Protein AF-0000000070610793 (afdb_homodimer)

Foldseek 3Di:
DVPPVCPDPDDAEADEDELQQQEEEEEEADVLCLLVVLVLLVVQLVCVVVVHDHPFPDEAAAAAPEEQEDRQDDPPVPPVDDSLVVSVVSLVVCLVDAALRHEYEAAAFQPRDDPVRSVVVLLVSVCSCCPPRNHRYYHYHHDLVNLCVVVVDGNYFYKYFDWDDDPLDIHNPSYIGGGHDLDYCVLSVCVSVPPDPVVSVVVVVVVVVVQVVVVVNPPRPDPPPPPPPDDPPPDDDPPPNPNHYYYDHD/DVPPVCPDPDDDEAAEDDLQQQEEEEEEADVLCLLVVLVLVVVQLVCVVVVHDHLALDEDAAAAPEEQEDRQDDPPVPPVDDSLVVSVVSLVVCLVDAALRHEYEAAAFQPRDDPVRSVVVLLVSVCSCCPPRNHRYYHYHHDLVNLCVVVVDGNYFYKYFDWDDDPLDIHNPSYIGGGHDLDYCVLSVCVSVPPDPVVSVVVVVVVVVVQVVVVPNPPRPDPPPPPPPDDPDDDDPPPSNRHHRYHDHD

Solvent-accessible surface area (backbone atoms only — not comparable to full-atom values): 27515 Å² total; per-residue (Å²): 119,85,65,64,76,54,69,58,80,81,66,64,53,61,41,75,39,31,85,72,34,17,25,37,42,35,28,46,52,72,74,18,39,64,68,56,55,51,51,48,49,52,48,42,54,52,30,50,72,72,66,45,89,49,104,48,71,44,79,38,74,33,69,62,80,45,77,44,75,45,63,79,67,73,74,58,69,81,74,77,52,36,64,44,50,52,52,28,31,54,49,16,51,43,74,71,65,55,38,56,40,17,40,36,37,40,43,50,66,42,72,59,35,30,63,54,46,12,51,16,44,40,50,24,50,52,48,42,38,46,69,71,43,39,21,34,30,44,38,35,40,46,58,68,73,60,65,52,46,44,82,74,38,79,28,40,40,41,24,15,29,44,68,44,77,54,93,77,39,75,46,63,65,42,42,69,38,83,38,60,55,63,70,78,51,44,64,59,49,29,49,55,38,51,33,53,67,68,42,52,52,45,13,52,53,46,34,52,56,54,41,69,62,36,75,82,60,66,78,40,74,67,80,74,75,73,74,71,78,70,78,82,71,79,76,79,83,71,80,78,68,61,39,37,36,50,29,61,38,133,121,82,67,65,76,52,70,59,81,81,65,85,55,71,41,71,34,31,86,74,33,17,25,37,41,34,27,48,53,72,73,19,38,64,67,56,54,51,51,50,50,54,49,41,54,52,30,51,71,72,67,45,89,48,95,30,53,40,79,43,75,32,67,62,80,47,77,42,75,44,62,80,67,75,74,60,68,81,74,77,53,36,65,44,49,52,53,28,32,53,48,16,52,43,74,73,64,56,37,57,40,18,40,36,38,40,43,50,67,42,71,57,34,29,64,56,46,11,51,16,44,40,50,23,48,52,47,41,39,47,70,72,42,39,21,35,30,44,38,34,39,45,56,68,75,60,65,50,44,43,81,75,37,79,26,38,40,41,24,13,28,42,67,45,77,53,93,77,41,75,44,63,66,44,42,68,40,82,37,61,52,58,69,77,52,42,63,60,49,29,47,56,38,50,33,53,67,69,42,52,53,46,14,50,53,44,35,51,57,54,40,68,63,37,74,81,61,67,79,37,74,67,79,75,77,73,75,72,81,72,81,85,74,88,78,83,77,67,74,84,71,35,44,39,39,44,40,54,44,129

Sequence (500 aa):
MVEQVLNEPFIANPLNLSPQRRMLIITGPNMGGKSTYMRQTALIALLAWIGSYVPAQNVEIGPIDRIFTRVGAADDLASGRSTFMVEMTETANILHNATENSLVLMDEIGRGTSTYDGLSLAWACAENLANKIKALTLFATHYFELTQLPEKMEGVANVHLDALEHGDTIAFMHSVQDGAASKSYGLAVAALAGVPKEVIKRARQKLRELESISPNAAATQVDARKCRCLPLRKRHRPPLKRWRISIRTPMVEQVLNEPFIANPLNLSPQRRMLIITGPNMGGKSTYMRQTALIALLAWIGSYVPAQNVEIGPIDRIFTRVGAADDLASGRSTFMVEMTETANILHNATENSLVLMDEIGRGTSTYDGLSLAWACAENLANKIKALTLFATHYFELTQLPEKMEGVANVHLDALEHGDTIAFMHSVQDGAASKSYGLAVAALAGVPKEVIKRARQKLRELESISPNAAATQVDARKCRCLPLRKRHRPPLKRWRISIRTP

pLDDT: mean 75.61, std 24.11, range [22.5, 98.44]

Nearest PDB structures (foldseek):
  7ou0-assembly1_A  TM=8.964E-01  e=1.416E-33  Escherichia coli K-12
  3zlj-assembly1_B  TM=9.605E-01  e=4.040E-32  Escherichia coli K-12
  7ou0-assembly1_B  TM=8.961E-01  e=1.695E-32  Escherichia coli K-12
  7ai7-assembly1_B  TM=8.986E-01  e=3.354E-32  Escherichia coli K-12
  7ai7-assembly1_A  TM=8.876E-01  e=1.235E-31  Escherichia coli K-12

Structure (mmCIF, N/CA/C/O backbone):
data_AF-0000000070610793-model_v1
#
loop_
_entity.id
_entity.type
_entity.pdbx_description
1 polymer 'DNA mismatch repair protein MutS'
#
loop_
_atom_site.group_PDB
_atom_site.id
_atom_site.type_symbol
_atom_site.label_atom_id
_atom_site.label_alt_id
_atom_site.label_comp_id
_atom_site.label_asym_id
_atom_site.label_entity_id
_atom_site.label_seq_id
_atom_site.pdbx_PDB_ins_code
_atom_site.Cartn_x
_atom_site.Cartn_y
_atom_site.Cartn_z
_atom_site.occupancy
_atom_site.B_iso_or_equiv
_atom_site.auth_seq_id
_atom_site.auth_comp_id
_atom_site.auth_asym_id
_atom_site.auth_atom_id
_atom_site.pdbx_PDB_model_num
ATOM 1 N N . MET A 1 1 ? 16.312 -1.712 -29 1 23 1 MET A N 1
ATOM 2 C CA . MET A 1 1 ? 16.328 -0.621 -28.031 1 23 1 MET A CA 1
ATOM 3 C C . MET A 1 1 ? 15.914 -1.112 -26.656 1 23 1 MET A C 1
ATOM 5 O O . MET A 1 1 ? 16.281 -0.512 -25.641 1 23 1 MET A O 1
ATOM 9 N N . VAL A 1 2 ? 14.945 -2.145 -26.547 1 28 2 VAL A N 1
ATOM 10 C CA . VAL A 1 2 ? 14.508 -2.857 -25.359 1 28 2 VAL A CA 1
ATOM 11 C C . VAL A 1 2 ? 15.703 -3.574 -24.719 1 28 2 VAL A C 1
ATOM 13 O O . VAL A 1 2 ? 15.734 -3.768 -23.5 1 28 2 VAL A O 1
ATOM 16 N N . GLU A 1 3 ? 16.625 -3.9 -25.531 1 32.09 3 GLU A N 1
ATOM 17 C CA . GLU A 1 3 ? 17.797 -4.699 -25.188 1 32.09 3 GLU A CA 1
ATOM 18 C C . GLU A 1 3 ? 18.766 -3.904 -24.312 1 32.09 3 GLU A C 1
ATOM 20 O O . GLU A 1 3 ? 19.516 -4.484 -23.531 1 32.09 3 GLU A O 1
ATOM 25 N N . GLN A 1 4 ? 18.906 -2.654 -24.625 1 33.69 4 GLN A N 1
ATOM 26 C CA . GLN A 1 4 ? 20.047 -1.894 -24.109 1 33.69 4 GLN A CA 1
ATOM 27 C C . GLN A 1 4 ? 19.891 -1.629 -22.625 1 33.69 4 GLN A C 1
ATOM 29 O O . GLN A 1 4 ? 20.859 -1.273 -21.938 1 33.69 4 GLN A O 1
ATOM 34 N N . VAL A 1 5 ? 18.703 -1.302 -22.234 1 36.16 5 VAL A N 1
ATOM 35 C CA . VAL A 1 5 ? 18.594 -0.807 -20.859 1 36.16 5 VAL A CA 1
ATOM 36 C C . VAL A 1 5 ? 18.984 -1.913 -19.891 1 36.16 5 VAL A C 1
ATOM 38 O O . VAL A 1 5 ? 19.156 -1.658 -18.688 1 36.16 5 VAL A O 1
ATOM 41 N N . LEU A 1 6 ? 18.656 -3.111 -20.234 1 37.91 6 LEU A N 1
ATOM 42 C CA . LEU A 1 6 ? 18.906 -4.152 -19.234 1 37.91 6 LEU A CA 1
ATOM 43 C C . LEU A 1 6 ? 20.391 -4.52 -19.203 1 37.91 6 LEU A C 1
ATOM 45 O O . LEU A 1 6 ? 20.812 -5.484 -19.844 1 37.91 6 LEU A O 1
ATOM 49 N N . ASN A 1 7 ? 21.141 -3.715 -19.281 1 39.09 7 ASN A N 1
ATOM 50 C CA . ASN A 1 7 ? 22.516 -4.176 -19.109 1 39.09 7 ASN A CA 1
ATOM 51 C C . ASN A 1 7 ? 22.656 -5.035 -17.859 1 39.09 7 ASN A C 1
ATOM 53 O O . ASN A 1 7 ? 23.781 -5.293 -17.406 1 39.09 7 ASN A O 1
ATOM 57 N N . GLU A 1 8 ? 21.734 -5.059 -17.016 1 45.19 8 GLU A N 1
ATOM 58 C CA . GLU A 1 8 ? 21.953 -5.922 -15.867 1 45.19 8 GLU A CA 1
ATOM 59 C C . GLU A 1 8 ? 21.766 -7.391 -16.234 1 45.19 8 GLU A C 1
ATOM 61 O O . GLU A 1 8 ? 20.984 -7.719 -17.125 1 45.19 8 GLU A O 1
ATOM 66 N N . PRO A 1 9 ? 22.875 -8.219 -15.922 1 44.69 9 PRO A N 1
ATOM 67 C CA . PRO A 1 9 ? 22.797 -9.648 -16.203 1 44.69 9 PRO A CA 1
ATOM 68 C C . PRO A 1 9 ? 21.422 -10.242 -15.914 1 44.69 9 PRO A C 1
ATOM 70 O O . PRO A 1 9 ? 20.75 -9.812 -14.969 1 44.69 9 PRO A O 1
ATOM 73 N N . PHE A 1 10 ? 20.812 -10.633 -16.938 1 52.12 10 PHE A N 1
ATOM 74 C CA . PHE A 1 10 ? 19.578 -11.391 -16.797 1 52.12 10 PHE A CA 1
ATOM 75 C C . PHE A 1 10 ? 19.75 -12.523 -15.789 1 52.12 10 PHE A C 1
ATOM 77 O O . PHE A 1 10 ? 20.672 -13.328 -15.906 1 52.12 10 PHE A O 1
ATOM 84 N N . ILE A 1 11 ? 19.328 -12.375 -14.578 1 58.53 11 ILE A N 1
ATOM 85 C CA . ILE A 1 11 ? 19.344 -13.469 -13.609 1 58.53 11 ILE A CA 1
ATOM 86 C C . ILE A 1 11 ? 18.203 -14.438 -13.914 1 58.53 11 ILE A C 1
ATOM 88 O O . ILE A 1 11 ? 17.031 -14.031 -13.953 1 58.53 11 ILE A O 1
ATOM 92 N N . ALA A 1 12 ? 18.562 -15.609 -14.344 1 66.06 12 ALA A N 1
ATOM 93 C CA . ALA A 1 12 ? 17.609 -16.672 -14.633 1 66.06 12 ALA A CA 1
ATOM 94 C C . ALA A 1 12 ? 17 -17.234 -13.352 1 66.06 12 ALA A C 1
ATOM 96 O O . ALA A 1 12 ? 17.734 -17.703 -12.477 1 66.06 12 ALA A O 1
ATOM 97 N N . ASN A 1 13 ? 15.789 -17.031 -13.086 1 76.62 13 ASN A N 1
ATOM 98 C CA . ASN A 1 13 ? 15.094 -17.609 -11.938 1 76.62 13 ASN A CA 1
ATOM 99 C C . ASN A 1 13 ? 14.211 -18.797 -12.352 1 76.62 13 ASN A C 1
ATOM 101 O O . ASN A 1 13 ? 13.414 -18.672 -13.281 1 76.62 13 ASN A O 1
ATOM 105 N N . PRO A 1 14 ? 14.523 -19.969 -11.719 1 76 14 PRO A N 1
ATOM 106 C CA . PRO A 1 14 ? 13.656 -21.109 -12.039 1 76 14 PRO A CA 1
ATOM 107 C C . PRO A 1 14 ? 12.227 -20.922 -11.539 1 76 14 PRO A C 1
ATOM 109 O O . PRO A 1 14 ? 11.992 -20.156 -10.594 1 76 14 PRO A O 1
ATOM 112 N N . LEU A 1 15 ? 11.305 -21.438 -12.344 1 83.62 15 LEU A N 1
ATOM 113 C CA . LEU A 1 15 ? 9.898 -21.469 -11.945 1 83.62 15 LEU A CA 1
ATOM 114 C C . LEU A 1 15 ? 9.344 -22.891 -12.023 1 83.62 15 LEU A C 1
ATOM 116 O O . LEU A 1 15 ? 9.508 -23.562 -13.039 1 83.62 15 LEU A O 1
ATOM 120 N N . ASN A 1 16 ? 8.789 -23.359 -10.898 1 83.88 16 ASN A N 1
ATOM 121 C CA . ASN A 1 16 ? 8.133 -24.672 -10.859 1 83.88 16 ASN A CA 1
ATOM 122 C C . ASN A 1 16 ? 6.703 -24.547 -10.328 1 83.88 16 ASN A C 1
ATOM 124 O O . ASN A 1 16 ? 6.496 -24.266 -9.148 1 83.88 16 ASN A O 1
ATOM 128 N N . LEU A 1 17 ? 5.82 -24.703 -11.234 1 88.94 17 LEU A N 1
ATOM 129 C CA . LEU A 1 17 ? 4.402 -24.781 -10.891 1 88.94 17 LEU A CA 1
ATOM 130 C C . LEU A 1 17 ? 3.82 -26.125 -11.289 1 88.94 17 LEU A C 1
ATOM 132 O O . LEU A 1 17 ? 4.121 -26.641 -12.367 1 88.94 17 LEU A O 1
ATOM 136 N N . SER A 1 18 ? 3.131 -26.734 -10.367 1 86.56 18 SER A N 1
ATOM 137 C CA . SER A 1 18 ? 2.443 -28 -10.562 1 86.56 18 SER A CA 1
ATOM 138 C C . SER A 1 18 ? 1.136 -28.047 -9.781 1 86.56 18 SER A C 1
ATOM 140 O O . SER A 1 18 ? 0.858 -27.156 -8.977 1 86.56 18 SER A O 1
ATOM 142 N N . PRO A 1 19 ? 0.324 -29.031 -10.07 1 86.44 19 PRO A N 1
ATOM 143 C CA . PRO A 1 19 ? -0.911 -29.156 -9.289 1 86.44 19 PRO A CA 1
ATOM 144 C C . PRO A 1 19 ? -0.654 -29.25 -7.785 1 86.44 19 PRO A C 1
ATOM 146 O O . PRO A 1 19 ? -1.507 -28.859 -6.988 1 86.44 19 PRO A O 1
ATOM 149 N N . GLN A 1 20 ? 0.493 -29.719 -7.355 1 90 20 GLN A N 1
ATOM 150 C CA . GLN A 1 20 ? 0.839 -29.844 -5.945 1 90 20 GLN A CA 1
ATOM 151 C C . GLN A 1 20 ? 1.495 -28.578 -5.422 1 90 20 GLN A C 1
ATOM 153 O O . GLN A 1 20 ? 1.667 -28.406 -4.211 1 90 20 GLN A O 1
ATOM 158 N N . ARG A 1 21 ? 1.878 -27.734 -6.363 1 94.06 21 ARG A N 1
ATOM 159 C CA . ARG A 1 21 ? 2.492 -26.438 -6.094 1 94.06 21 ARG A CA 1
ATOM 160 C C . ARG A 1 21 ? 1.909 -25.359 -7 1 94.06 21 ARG A C 1
ATOM 162 O O . ARG A 1 21 ? 2.629 -24.75 -7.797 1 94.06 21 ARG A O 1
ATOM 169 N N . ARG A 1 22 ? 0.652 -25.203 -6.793 1 94.56 22 ARG A N 1
ATOM 170 C CA . ARG A 1 22 ? -0.095 -24.453 -7.793 1 94.56 22 ARG A CA 1
ATOM 171 C C . ARG A 1 22 ? 0.024 -22.953 -7.551 1 94.56 22 ARG A C 1
ATOM 173 O O . ARG A 1 22 ? -0.21 -22.141 -8.453 1 94.56 22 ARG A O 1
ATOM 180 N N . MET A 1 23 ? 0.367 -22.562 -6.297 1 97.38 23 MET A N 1
ATOM 181 C CA . MET A 1 23 ? 0.5 -21.141 -6.023 1 97.38 23 MET A CA 1
ATOM 182 C C . MET A 1 23 ? 1.818 -20.844 -5.316 1 97.38 23 MET A C 1
ATOM 184 O O . MET A 1 23 ? 2.168 -21.5 -4.34 1 97.38 23 MET A O 1
ATOM 188 N N . LEU A 1 24 ? 2.51 -19.891 -5.84 1 97.5 24 LEU A N 1
ATOM 189 C CA . LEU A 1 24 ? 3.705 -19.359 -5.191 1 97.5 24 LEU A CA 1
ATOM 190 C C . LEU A 1 24 ? 3.439 -17.984 -4.594 1 97.5 24 LEU A C 1
ATOM 192 O O . LEU A 1 24 ? 3.074 -17.047 -5.312 1 97.5 24 LEU A O 1
ATOM 196 N N . ILE A 1 25 ? 3.535 -17.891 -3.295 1 97.44 25 ILE A N 1
ATOM 197 C CA . ILE A 1 25 ? 3.531 -16.594 -2.631 1 97.44 25 ILE A CA 1
ATOM 198 C C . ILE A 1 25 ? 4.926 -15.969 -2.705 1 97.44 25 ILE A C 1
ATOM 200 O O . ILE A 1 25 ? 5.867 -16.469 -2.086 1 97.44 25 ILE A O 1
ATOM 204 N N . ILE A 1 26 ? 5 -14.891 -3.41 1 95.31 26 ILE A N 1
ATOM 205 C CA . ILE A 1 26 ? 6.293 -14.266 -3.67 1 95.31 26 ILE A CA 1
ATOM 206 C C . ILE A 1 26 ? 6.457 -13.031 -2.789 1 95.31 26 ILE A C 1
ATOM 208 O O . ILE A 1 26 ? 5.672 -12.086 -2.889 1 95.31 26 ILE A O 1
ATOM 212 N N . THR A 1 27 ? 7.438 -13.062 -1.917 1 92.81 27 THR A N 1
ATOM 213 C CA . THR A 1 27 ? 7.738 -11.922 -1.064 1 92.81 27 THR A CA 1
ATOM 214 C C . THR A 1 27 ? 9.141 -11.383 -1.352 1 92.81 27 THR A C 1
ATOM 216 O O . THR A 1 27 ? 9.914 -12.023 -2.062 1 92.81 27 THR A O 1
ATOM 219 N N . GLY A 1 28 ? 9.383 -10.234 -0.808 1 86 28 GLY A N 1
ATOM 220 C CA . GLY A 1 28 ? 10.664 -9.578 -1.029 1 86 28 GLY A CA 1
ATOM 221 C C . GLY A 1 28 ? 10.539 -8.078 -1.218 1 86 28 GLY A C 1
ATOM 222 O O . GLY A 1 28 ? 9.43 -7.547 -1.289 1 86 28 GLY A O 1
ATOM 223 N N . PRO A 1 29 ? 11.695 -7.406 -1.228 1 78.44 29 PRO A N 1
ATOM 224 C CA . PRO A 1 29 ? 11.672 -5.945 -1.335 1 78.44 29 PRO A CA 1
ATOM 225 C C . PRO A 1 29 ? 11.125 -5.461 -2.676 1 78.44 29 PRO A C 1
ATOM 227 O O . PRO A 1 29 ? 11.117 -6.215 -3.652 1 78.44 29 PRO A O 1
ATOM 230 N N . ASN A 1 30 ? 10.711 -4.105 -2.551 1 69.56 30 ASN A N 1
ATOM 231 C CA . ASN A 1 30 ? 10.328 -3.467 -3.807 1 69.56 30 ASN A CA 1
ATOM 232 C C . ASN A 1 30 ? 11.539 -3.244 -4.707 1 69.56 30 ASN A C 1
ATOM 234 O O . ASN A 1 30 ? 12.641 -2.957 -4.223 1 69.56 30 ASN A O 1
ATOM 238 N N . MET A 1 31 ? 11.602 -3.797 -5.863 1 66.06 31 MET A N 1
ATOM 239 C CA . MET A 1 31 ? 12.656 -3.713 -6.867 1 66.06 31 MET A CA 1
ATOM 240 C C . MET A 1 31 ? 13.492 -4.988 -6.887 1 66.06 31 MET A C 1
ATOM 242 O O . MET A 1 31 ? 14.508 -5.059 -7.582 1 66.06 31 MET A O 1
ATOM 246 N N . GLY A 1 32 ? 13.07 -5.832 -5.992 1 72.62 32 GLY A N 1
ATOM 247 C CA . GLY A 1 32 ? 13.781 -7.094 -5.949 1 72.62 32 GLY A CA 1
ATOM 248 C C . GLY A 1 32 ? 13.594 -7.93 -7.203 1 72.62 32 GLY A C 1
ATOM 249 O O . GLY A 1 32 ? 14.266 -8.945 -7.391 1 72.62 32 GLY A O 1
ATOM 250 N N . GLY A 1 33 ? 12.617 -7.477 -7.977 1 77 33 GLY A N 1
ATOM 251 C CA . GLY A 1 33 ? 12.453 -8.195 -9.227 1 77 33 GLY A CA 1
ATOM 252 C C . GLY A 1 33 ? 11.18 -9.023 -9.273 1 77 33 GLY A C 1
ATOM 253 O O . GLY A 1 33 ? 11.008 -9.859 -10.164 1 77 33 GLY A O 1
ATOM 254 N N . LYS A 1 34 ? 10.305 -8.805 -8.328 1 82.56 34 LYS A N 1
ATOM 255 C CA . LYS A 1 34 ? 9.078 -9.594 -8.297 1 82.56 34 LYS A CA 1
ATOM 256 C C . LYS A 1 34 ? 8.281 -9.43 -9.594 1 82.56 34 LYS A C 1
ATOM 258 O O . LYS A 1 34 ? 7.922 -10.414 -10.234 1 82.56 34 LYS A O 1
ATOM 263 N N . SER A 1 35 ? 8.078 -8.156 -9.984 1 82.12 35 SER A N 1
ATOM 264 C CA . SER A 1 35 ? 7.293 -7.891 -11.188 1 82.12 35 SER A CA 1
ATOM 265 C C . SER A 1 35 ? 8 -8.406 -12.438 1 82.12 35 SER A C 1
ATOM 267 O O . SER A 1 35 ? 7.355 -8.93 -13.344 1 82.12 35 SER A O 1
ATOM 269 N N . THR A 1 36 ? 9.258 -8.312 -12.453 1 79.81 36 THR A N 1
ATOM 270 C CA . THR A 1 36 ? 10.031 -8.82 -13.586 1 79.81 36 THR A CA 1
ATOM 271 C C . THR A 1 36 ? 9.93 -10.336 -13.68 1 79.81 36 THR A C 1
ATOM 273 O O . THR A 1 36 ? 9.734 -10.891 -14.766 1 79.81 36 THR A O 1
ATOM 276 N N . TYR A 1 37 ? 10.094 -10.945 -12.57 1 85 37 TYR A N 1
ATOM 277 C CA . TYR A 1 37 ? 9.977 -12.398 -12.492 1 85 37 TYR A CA 1
ATOM 278 C C . TYR A 1 37 ? 8.617 -12.859 -13.008 1 85 37 TYR A C 1
ATOM 280 O O . TYR A 1 37 ? 8.539 -13.805 -13.797 1 85 37 TYR A O 1
ATOM 288 N N . MET A 1 38 ? 7.586 -12.156 -12.641 1 88.62 38 MET A N 1
ATOM 289 C CA . MET A 1 38 ? 6.227 -12.508 -13.039 1 88.62 38 MET A CA 1
ATOM 290 C C . MET A 1 38 ? 6.012 -12.25 -14.523 1 88.62 38 MET A C 1
ATOM 292 O O . MET A 1 38 ? 5.477 -13.102 -15.234 1 88.62 38 MET A O 1
ATOM 296 N N . ARG A 1 39 ? 6.438 -11.156 -14.961 1 83.31 39 ARG A N 1
ATOM 297 C CA . ARG A 1 39 ? 6.285 -10.812 -16.375 1 83.31 39 ARG A CA 1
ATOM 298 C C . ARG A 1 39 ? 7.055 -11.789 -17.266 1 83.31 39 ARG A C 1
ATOM 300 O O . ARG A 1 39 ? 6.559 -12.203 -18.312 1 83.31 39 ARG A O 1
ATOM 307 N N . GLN A 1 40 ? 8.211 -12.078 -16.812 1 82.94 40 GLN A N 1
ATOM 308 C CA . GLN A 1 40 ? 9.023 -13.031 -17.562 1 82.94 40 GLN A CA 1
ATOM 309 C C . GLN A 1 40 ? 8.32 -14.383 -17.656 1 82.94 40 GLN A C 1
ATOM 311 O O . GLN A 1 40 ? 8.344 -15.023 -18.719 1 82.94 40 GLN A O 1
ATOM 316 N N . THR A 1 41 ? 7.793 -14.75 -16.594 1 85.81 41 THR A N 1
ATOM 317 C CA . THR A 1 41 ? 7.078 -16.016 -16.562 1 85.81 41 THR A CA 1
ATOM 318 C C . THR A 1 41 ? 5.93 -16.016 -17.578 1 85.81 41 THR A C 1
ATOM 320 O O . THR A 1 41 ? 5.754 -16.969 -18.328 1 85.81 41 THR A O 1
ATOM 323 N N . ALA A 1 42 ? 5.176 -14.961 -17.562 1 86.5 42 ALA A N 1
ATOM 324 C CA . ALA A 1 42 ? 4.059 -14.844 -18.5 1 86.5 42 ALA A CA 1
ATOM 325 C C . ALA A 1 42 ? 4.551 -14.883 -19.938 1 86.5 42 ALA A C 1
ATOM 327 O O . ALA A 1 42 ? 3.949 -15.555 -20.781 1 86.5 42 ALA A O 1
ATOM 328 N N . LEU A 1 43 ? 5.613 -14.211 -20.172 1 83 43 LEU A N 1
ATOM 329 C CA . LEU A 1 43 ? 6.156 -14.141 -21.531 1 83 43 LEU A CA 1
ATOM 330 C C . LEU A 1 43 ? 6.668 -15.508 -21.984 1 83 43 LEU A C 1
ATOM 332 O O . LEU A 1 43 ? 6.445 -15.914 -23.125 1 83 43 LEU A O 1
ATOM 336 N N . ILE A 1 44 ? 7.336 -16.141 -21.172 1 82 44 ILE A N 1
ATOM 337 C CA . ILE A 1 44 ? 7.863 -17.469 -21.484 1 82 44 ILE A CA 1
ATOM 338 C C . ILE A 1 44 ? 6.711 -18.422 -21.766 1 82 44 ILE A C 1
ATOM 340 O O . ILE A 1 44 ? 6.77 -19.203 -22.719 1 82 44 ILE A O 1
ATOM 344 N N . ALA A 1 45 ? 5.73 -18.375 -20.906 1 83.44 45 ALA A N 1
ATOM 345 C CA . ALA A 1 45 ? 4.562 -19.234 -21.125 1 83.44 45 ALA A CA 1
ATOM 346 C C . ALA A 1 45 ? 3.914 -18.953 -22.469 1 83.44 45 ALA A C 1
ATOM 348 O O . ALA A 1 45 ? 3.543 -19.875 -23.203 1 83.44 45 ALA A O 1
ATOM 349 N N . LEU A 1 46 ? 3.82 -17.672 -22.781 1 83.94 46 LEU A N 1
ATOM 350 C CA . LEU A 1 46 ? 3.221 -17.266 -24.047 1 83.94 46 LEU A CA 1
ATOM 351 C C . LEU A 1 46 ? 4.062 -17.75 -25.234 1 83.94 46 LEU A C 1
ATOM 353 O O . LEU A 1 46 ? 3.529 -18.281 -26.203 1 83.94 46 LEU A O 1
ATOM 357 N N . LEU A 1 47 ? 5.316 -17.531 -25.141 1 81.69 47 LEU A N 1
ATOM 358 C CA . LEU A 1 47 ? 6.215 -17.922 -26.219 1 81.69 47 LEU A CA 1
ATOM 359 C C . LEU A 1 47 ? 6.23 -19.438 -26.391 1 81.69 47 LEU A C 1
ATOM 361 O O . LEU A 1 47 ? 6.273 -19.938 -27.516 1 81.69 47 LEU A O 1
ATOM 365 N N . ALA A 1 48 ? 6.215 -20.125 -25.312 1 77.31 48 ALA A N 1
ATOM 366 C CA . ALA A 1 48 ? 6.191 -21.594 -25.359 1 77.31 48 ALA A CA 1
ATOM 367 C C . ALA A 1 48 ? 4.93 -22.094 -26.047 1 77.31 48 ALA A C 1
ATOM 369 O O . ALA A 1 48 ? 4.98 -23.047 -26.828 1 77.31 48 ALA A O 1
ATOM 370 N N . TRP A 1 49 ? 3.951 -21.422 -25.812 1 78 49 TRP A N 1
ATOM 371 C CA . TRP A 1 49 ? 2.684 -21.844 -26.391 1 78 49 TRP A CA 1
ATOM 372 C C . TRP A 1 49 ? 2.652 -21.562 -27.891 1 78 49 TRP A C 1
ATOM 374 O O . TRP A 1 49 ? 2.039 -22.312 -28.656 1 78 49 TRP A O 1
ATOM 384 N N . ILE A 1 50 ? 3.334 -20.469 -28.25 1 77.69 50 ILE A N 1
ATOM 385 C CA . ILE A 1 50 ? 3.344 -20.125 -29.672 1 77.69 50 ILE A CA 1
ATOM 386 C C . ILE A 1 50 ? 4.426 -20.922 -30.391 1 77.69 50 ILE A C 1
ATOM 388 O O . ILE A 1 50 ? 4.449 -20.984 -31.625 1 77.69 50 ILE A O 1
ATOM 392 N N . GLY A 1 51 ? 5.164 -21.688 -29.719 1 70 51 GLY A N 1
ATOM 393 C CA . GLY A 1 51 ? 6.191 -22.516 -30.312 1 70 51 GLY A CA 1
ATOM 394 C C . GLY A 1 51 ? 7.477 -21.766 -30.609 1 70 51 GLY A C 1
ATOM 395 O O . GLY A 1 51 ? 8.289 -22.203 -31.422 1 70 51 GLY A O 1
ATOM 396 N N . SER A 1 52 ? 7.57 -20.656 -30.047 1 71.06 52 SER A N 1
ATOM 397 C CA . SER A 1 52 ? 8.766 -19.844 -30.266 1 71.06 52 SER A CA 1
ATOM 398 C C . SER A 1 52 ? 9.883 -20.234 -29.297 1 71.06 52 SER A C 1
ATOM 400 O O . SER A 1 52 ? 9.656 -21 -28.359 1 71.06 52 SER A O 1
ATOM 402 N N . TYR A 1 53 ? 11.117 -19.797 -29.641 1 64.94 53 TYR A N 1
ATOM 403 C CA . TYR A 1 53 ? 12.266 -20.016 -28.766 1 64.94 53 TYR A CA 1
ATOM 404 C C . TYR A 1 53 ? 12.078 -19.312 -27.438 1 64.94 53 TYR A C 1
ATOM 406 O O . TYR A 1 53 ? 11.586 -18.188 -27.375 1 64.94 53 TYR A O 1
ATOM 414 N N . VAL A 1 54 ? 12.148 -20.188 -26.406 1 63.91 54 VAL A N 1
ATOM 415 C CA . VAL A 1 54 ? 12.031 -19.625 -25.062 1 63.91 54 VAL A CA 1
ATOM 416 C C . VAL A 1 54 ? 13.406 -19.562 -24.406 1 63.91 54 VAL A C 1
ATOM 418 O O . VAL A 1 54 ? 14.188 -20.516 -24.484 1 63.91 54 VAL A O 1
ATOM 421 N N . PRO A 1 55 ? 13.805 -18.344 -23.953 1 60.44 55 PRO A N 1
ATOM 422 C CA . PRO A 1 55 ? 15.078 -18.219 -23.234 1 60.44 55 PRO A CA 1
ATOM 423 C C . PRO A 1 55 ? 15.094 -19 -21.922 1 60.44 55 PRO A C 1
ATOM 425 O O . PRO A 1 55 ? 15 -18.391 -20.844 1 60.44 55 PRO A O 1
ATOM 428 N N . ALA A 1 56 ? 14.977 -20.312 -22.047 1 60.59 56 ALA A N 1
ATOM 429 C CA . ALA A 1 56 ? 15 -21.203 -20.891 1 60.59 56 ALA A CA 1
ATOM 430 C C . ALA A 1 56 ? 15.719 -22.516 -21.203 1 60.59 56 ALA A C 1
ATOM 432 O O . ALA A 1 56 ? 15.812 -22.906 -22.375 1 60.59 56 ALA A O 1
ATOM 433 N N . GLN A 1 57 ? 16.391 -23.078 -20.234 1 57.75 57 GLN A N 1
ATOM 434 C CA . GLN A 1 57 ? 17.062 -24.359 -20.422 1 57.75 57 GLN A CA 1
ATOM 435 C C . GLN A 1 57 ? 16.062 -25.484 -20.688 1 57.75 57 GLN A C 1
ATOM 437 O O . GLN A 1 57 ? 16.281 -26.328 -21.562 1 57.75 57 GLN A O 1
ATOM 442 N N . ASN A 1 58 ? 15.086 -25.531 -19.891 1 63.72 58 ASN A N 1
ATOM 443 C CA . ASN A 1 58 ? 14.016 -26.5 -20.047 1 63.72 58 ASN A CA 1
ATOM 444 C C . ASN A 1 58 ? 12.648 -25.891 -19.75 1 63.72 58 ASN A C 1
ATOM 446 O O . ASN A 1 58 ? 12.516 -25.078 -18.828 1 63.72 58 ASN A O 1
ATOM 450 N N . VAL A 1 59 ? 11.812 -26.047 -20.75 1 66.69 59 VAL A N 1
ATOM 451 C CA . VAL A 1 59 ? 10.461 -25.547 -20.547 1 66.69 59 VAL A CA 1
ATOM 452 C C . VAL A 1 59 ? 9.453 -26.688 -20.75 1 66.69 59 VAL A C 1
ATOM 454 O O . VAL A 1 59 ? 9.523 -27.406 -21.75 1 66.69 59 VAL A O 1
AT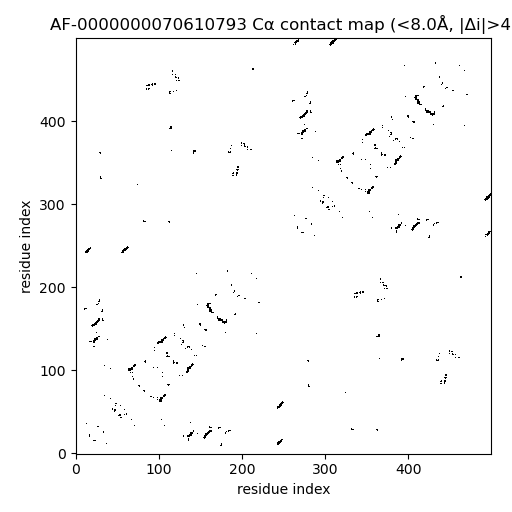OM 457 N N . GLU A 1 60 ? 8.906 -27.047 -19.656 1 68.88 60 GLU A N 1
ATOM 458 C CA . GLU A 1 60 ? 7.73 -27.906 -19.75 1 68.88 60 GLU A CA 1
ATOM 459 C C . GLU A 1 60 ? 6.457 -27.156 -19.359 1 68.88 60 GLU A C 1
ATOM 461 O O . GLU A 1 60 ? 6.316 -26.703 -18.219 1 68.88 60 GLU A O 1
ATOM 466 N N . ILE A 1 61 ? 5.656 -26.953 -20.375 1 69.06 61 ILE A N 1
ATOM 467 C CA . ILE A 1 61 ? 4.449 -26.172 -20.094 1 69.06 61 ILE A CA 1
ATOM 468 C C . ILE A 1 61 ? 3.215 -27.047 -20.344 1 69.06 61 ILE A C 1
ATOM 470 O O . ILE A 1 61 ? 3.09 -27.672 -21.391 1 69.06 61 ILE A O 1
ATOM 474 N N . GLY A 1 62 ? 2.494 -27.266 -19.312 1 71 62 GLY A N 1
ATOM 475 C CA . GLY A 1 62 ? 1.221 -27.953 -19.469 1 71 62 GLY A CA 1
ATOM 476 C C . GLY A 1 62 ? 0.175 -27.109 -20.188 1 71 62 GLY A C 1
ATOM 477 O O . GLY A 1 62 ? 0.492 -26.062 -20.75 1 71 62 GLY A O 1
ATOM 478 N N . PRO A 1 63 ? -1.013 -27.656 -20.219 1 77.81 63 PRO A N 1
ATOM 479 C CA . PRO A 1 63 ? -2.105 -26.922 -20.859 1 77.81 63 PRO A CA 1
ATOM 480 C C . PRO A 1 63 ? -2.457 -25.641 -20.109 1 77.81 63 PRO A C 1
ATOM 482 O O . PRO A 1 63 ? -2.668 -25.656 -18.891 1 77.81 63 PRO A O 1
ATOM 485 N N . ILE A 1 64 ? -2.242 -24.594 -20.812 1 85.38 64 ILE A N 1
ATOM 486 C CA . ILE A 1 64 ? -2.67 -23.297 -20.297 1 85.38 64 ILE A CA 1
ATOM 487 C C . ILE A 1 64 ? -3.754 -22.719 -21.203 1 85.38 64 ILE A C 1
ATOM 489 O O . ILE A 1 64 ? -3.535 -22.531 -22.406 1 85.38 64 ILE A O 1
ATOM 493 N N . ASP A 1 65 ? -4.879 -22.547 -20.609 1 88.88 65 ASP A N 1
ATOM 494 C CA . ASP A 1 65 ? -5.984 -22.062 -21.422 1 88.88 65 ASP A CA 1
ATOM 495 C C . ASP A 1 65 ? -5.922 -20.547 -21.562 1 88.88 65 ASP A C 1
ATOM 497 O O . ASP A 1 65 ? -6.223 -20 -22.625 1 88.88 65 ASP A O 1
ATOM 501 N N . ARG A 1 66 ? -5.582 -19.891 -20.438 1 92.5 66 ARG A N 1
ATOM 502 C CA . ARG A 1 66 ? -5.508 -18.422 -20.422 1 92.5 66 ARG A CA 1
ATOM 503 C C . ARG A 1 66 ? -4.469 -17.938 -19.422 1 92.5 66 ARG A C 1
ATOM 505 O O . ARG A 1 66 ? -4.184 -18.625 -18.438 1 92.5 66 ARG A O 1
ATOM 512 N N . ILE A 1 67 ? -3.941 -16.797 -19.781 1 92.5 67 ILE A N 1
ATOM 513 C CA . ILE A 1 67 ? -3.061 -16.094 -18.859 1 92.5 67 ILE A CA 1
ATOM 514 C C . ILE A 1 67 ? -3.732 -14.812 -18.375 1 92.5 67 ILE A C 1
ATOM 516 O O . ILE A 1 67 ? -4.086 -13.953 -19.188 1 92.5 67 ILE A O 1
ATOM 520 N N . PHE A 1 68 ? -3.959 -14.789 -17.047 1 94.94 68 PHE A N 1
ATOM 521 C CA . PHE A 1 68 ? -4.52 -13.594 -16.422 1 94.94 68 PHE A CA 1
ATOM 522 C C . PHE A 1 68 ? -3.447 -12.812 -15.68 1 94.94 68 PHE A C 1
ATOM 524 O O . PHE A 1 68 ? -2.625 -13.398 -14.977 1 94.94 68 PHE A O 1
ATOM 531 N N . THR A 1 69 ? -3.477 -11.5 -15.891 1 92.12 69 THR A N 1
ATOM 532 C CA . THR A 1 69 ? -2.459 -10.695 -15.219 1 92.12 69 THR A CA 1
ATOM 533 C C . THR A 1 69 ? -3.084 -9.477 -14.555 1 92.12 69 THR A C 1
ATOM 535 O O . THR A 1 69 ? -3.977 -8.836 -15.117 1 92.12 69 THR A O 1
ATOM 538 N N . ARG A 1 70 ? -2.799 -9.344 -13.344 1 88.75 70 ARG A N 1
ATOM 539 C CA . ARG A 1 70 ? -2.918 -8.07 -12.648 1 88.75 70 ARG A CA 1
ATOM 540 C C . ARG A 1 70 ? -1.55 -7.547 -12.227 1 88.75 70 ARG A C 1
ATOM 542 O O . ARG A 1 70 ? -1.035 -7.914 -11.172 1 88.75 70 ARG A O 1
ATOM 549 N N . VAL A 1 71 ? -0.862 -6.918 -13.07 1 71.75 71 VAL A N 1
ATOM 550 C CA . VAL A 1 71 ? 0.455 -6.348 -12.812 1 71.75 71 VAL A CA 1
ATOM 551 C C . VAL A 1 71 ? 0.399 -4.828 -12.953 1 71.75 71 VAL A C 1
ATOM 553 O O . VAL A 1 71 ? -0.203 -4.309 -13.898 1 71.75 71 VAL A O 1
ATOM 556 N N . GLY A 1 72 ? 0.379 -4.105 -11.844 1 59.75 72 GLY A N 1
ATOM 557 C CA . GLY A 1 72 ? 0.226 -2.68 -11.594 1 59.75 72 GLY A CA 1
ATOM 558 C C . GLY A 1 72 ? 0.345 -1.84 -12.852 1 59.75 72 GLY A C 1
ATOM 559 O O . GLY A 1 72 ? 1.312 -1.974 -13.609 1 59.75 72 GLY A O 1
ATOM 560 N N . ALA A 1 73 ? -0.794 -1.766 -13.578 1 46.91 73 ALA A N 1
ATOM 561 C CA . ALA A 1 73 ? -0.828 -0.806 -14.672 1 46.91 73 ALA A CA 1
ATOM 562 C C . ALA A 1 73 ? -0.545 0.609 -14.18 1 46.91 73 ALA A C 1
ATOM 564 O O . ALA A 1 73 ? -0.738 0.909 -13 1 46.91 73 ALA A O 1
ATOM 565 N N . ALA A 1 74 ? 0.309 1.447 -14.93 1 45.28 74 ALA A N 1
ATOM 566 C CA . ALA A 1 74 ? 0.353 2.906 -14.867 1 45.28 74 ALA A CA 1
ATOM 567 C C . ALA A 1 74 ? -1.028 3.484 -14.578 1 45.28 74 ALA A C 1
ATOM 569 O O . ALA A 1 74 ? -2.043 2.938 -15.008 1 45.28 74 ALA A O 1
ATOM 570 N N . ASP A 1 75 ? -1.238 3.965 -13.375 1 44 75 ASP A N 1
ATOM 571 C CA . ASP A 1 75 ? -2.439 4.723 -13.039 1 44 75 ASP A CA 1
ATOM 572 C C . ASP A 1 75 ? -3.139 5.234 -14.297 1 44 75 ASP A C 1
ATOM 574 O O . ASP A 1 75 ? -2.535 5.945 -15.102 1 44 75 ASP A O 1
ATOM 578 N N . ASP A 1 76 ? -3.799 4.355 -14.891 1 42.53 76 ASP A N 1
ATOM 579 C CA . ASP A 1 76 ? -4.57 4.969 -15.969 1 42.53 76 ASP A CA 1
ATOM 580 C C . ASP A 1 76 ? -5.469 6.082 -15.43 1 42.53 76 ASP A C 1
ATOM 582 O O . ASP A 1 76 ? -6.602 5.824 -15.016 1 42.53 76 ASP A O 1
ATOM 586 N N . LEU A 1 77 ? -4.938 7.168 -15.023 1 44.53 77 LEU A N 1
ATOM 587 C CA . LEU A 1 77 ? -5.613 8.391 -14.602 1 44.53 77 LEU A CA 1
ATOM 588 C C . LEU A 1 77 ? -6.762 8.727 -15.547 1 44.53 77 LEU A C 1
ATOM 590 O O . LEU A 1 77 ? -7.719 9.398 -15.148 1 44.53 77 LEU A O 1
ATOM 594 N N . ALA A 1 78 ? -6.719 8.094 -16.812 1 43.5 78 ALA A N 1
ATOM 595 C CA . ALA A 1 78 ? -7.621 8.641 -17.812 1 43.5 78 ALA A CA 1
ATOM 596 C C . ALA A 1 78 ? -9.07 8.273 -17.516 1 43.5 78 ALA A C 1
ATOM 598 O O . ALA A 1 78 ? -10 8.945 -17.969 1 43.5 78 ALA A O 1
ATOM 599 N N . SER A 1 79 ? -9.328 7.191 -16.875 1 49.12 79 SER A N 1
ATOM 600 C CA . SER A 1 79 ? -10.703 6.703 -16.891 1 49.12 79 SER A CA 1
ATOM 601 C C . SER A 1 79 ? -11.5 7.266 -15.719 1 49.12 79 SER A C 1
ATOM 603 O O . SER A 1 79 ? -12.719 7.062 -15.641 1 49.12 79 SER A O 1
ATOM 605 N N . GLY A 1 80 ? -11.008 8.195 -14.938 1 55 80 GLY A N 1
ATOM 606 C CA . GLY A 1 80 ? -11.789 8.734 -13.828 1 55 80 GLY A CA 1
ATOM 607 C C . GLY A 1 80 ? -11.984 7.738 -12.703 1 55 80 GLY A C 1
ATOM 608 O O . GLY A 1 80 ? -12.586 8.062 -11.68 1 55 80 GLY A O 1
ATOM 609 N N . ARG A 1 81 ? -11.602 6.484 -12.953 1 66 81 ARG A N 1
ATOM 610 C CA . ARG A 1 81 ? -11.734 5.488 -11.891 1 66 81 ARG A CA 1
ATOM 611 C C . ARG A 1 81 ? -10.508 5.48 -10.992 1 66 81 ARG A C 1
ATOM 613 O O . ARG A 1 81 ? -9.398 5.793 -11.438 1 66 81 ARG A O 1
ATOM 620 N N . SER A 1 82 ? -10.906 5.215 -9.734 1 73.5 82 SER A N 1
ATOM 621 C CA . SER A 1 82 ? -9.789 5.121 -8.812 1 73.5 82 SER A CA 1
ATOM 622 C C . SER A 1 82 ? -8.891 3.932 -9.148 1 73.5 82 SER A C 1
ATOM 624 O O . SER A 1 82 ? -9.344 2.959 -9.75 1 73.5 82 SER A O 1
ATOM 626 N N . THR A 1 83 ? -7.699 4.066 -8.844 1 74.12 83 THR A N 1
ATOM 627 C CA . THR A 1 83 ? -6.73 2.996 -9.055 1 74.12 83 THR A CA 1
ATOM 628 C C . THR A 1 83 ? -7.172 1.716 -8.352 1 74.12 83 THR A C 1
ATOM 630 O O . THR A 1 83 ? -7.023 0.619 -8.898 1 74.12 83 THR A O 1
ATOM 633 N N . PHE A 1 84 ? -7.77 1.912 -7.242 1 84.56 84 PHE A N 1
ATOM 634 C CA . PHE A 1 84 ? -8.219 0.749 -6.488 1 84.56 84 PHE A CA 1
ATOM 635 C C . PHE A 1 84 ? -9.398 0.076 -7.18 1 84.56 84 PHE A C 1
ATOM 637 O O . PHE A 1 84 ? -9.484 -1.153 -7.219 1 84.56 84 PHE A O 1
ATOM 644 N N . MET A 1 85 ? -10.305 0.825 -7.672 1 84.75 85 MET A N 1
ATOM 645 C CA . MET A 1 85 ? -11.438 0.279 -8.406 1 84.75 85 MET A CA 1
ATOM 646 C C . MET A 1 85 ? -10.969 -0.505 -9.633 1 84.75 85 MET A C 1
ATOM 648 O O . MET A 1 85 ? -11.484 -1.589 -9.914 1 84.75 85 MET A O 1
ATOM 652 N N . VAL A 1 86 ? -10.086 0.042 -10.312 1 85.12 86 VAL A N 1
ATOM 653 C CA . VAL A 1 86 ? -9.539 -0.642 -11.484 1 85.12 86 VAL A CA 1
ATOM 654 C C . VAL A 1 86 ? -8.898 -1.961 -11.062 1 85.12 86 VAL A C 1
ATOM 656 O O . VAL A 1 86 ? -9.141 -3.002 -11.672 1 85.12 86 VAL A O 1
ATOM 659 N N . GLU A 1 87 ? -8.133 -1.896 -10.008 1 90.44 87 GLU A N 1
ATOM 660 C CA . GLU A 1 87 ? -7.488 -3.088 -9.461 1 90.44 87 GLU A CA 1
ATOM 661 C C . GLU A 1 87 ? -8.523 -4.16 -9.125 1 90.44 87 GLU A C 1
ATOM 663 O O . GLU A 1 87 ? -8.344 -5.332 -9.477 1 90.44 87 GLU A O 1
ATOM 668 N N . MET A 1 88 ? -9.555 -3.732 -8.516 1 93.12 88 MET A N 1
ATOM 669 C CA . MET A 1 88 ? -10.562 -4.688 -8.07 1 93.12 88 MET A CA 1
ATOM 670 C C . MET A 1 88 ? -11.359 -5.234 -9.25 1 93.12 88 MET A C 1
ATOM 672 O O . MET A 1 88 ? -11.766 -6.395 -9.25 1 93.12 88 MET A O 1
ATOM 676 N N . THR A 1 89 ? -11.602 -4.438 -10.227 1 92.62 89 THR A N 1
ATOM 677 C CA . THR A 1 89 ? -12.297 -4.895 -11.422 1 92.62 89 THR A CA 1
ATOM 678 C C . THR A 1 89 ? -11.484 -5.957 -12.156 1 92.62 89 THR A C 1
ATOM 680 O O . THR A 1 89 ? -12.023 -6.965 -12.609 1 92.62 89 THR A O 1
ATOM 683 N N . GLU A 1 90 ? -10.234 -5.715 -12.266 1 94.19 90 GLU A N 1
ATOM 684 C CA . GLU A 1 90 ? -9.344 -6.703 -12.867 1 94.19 90 GLU A CA 1
ATOM 685 C C . GLU A 1 90 ? -9.32 -7.992 -12.055 1 94.19 90 GLU A C 1
ATOM 687 O O . GLU A 1 90 ? -9.344 -9.086 -12.617 1 94.19 90 GLU A O 1
ATOM 692 N N . THR A 1 91 ? -9.258 -7.824 -10.773 1 96.75 91 THR A N 1
ATOM 693 C CA . THR A 1 91 ? -9.281 -8.977 -9.883 1 96.75 91 THR A CA 1
ATOM 694 C C . THR A 1 91 ? -10.578 -9.766 -10.047 1 96.75 91 THR A C 1
ATOM 696 O O . THR A 1 91 ? -10.555 -10.992 -10.133 1 96.75 91 THR A O 1
ATOM 699 N N . ALA A 1 92 ? -11.641 -9.055 -10.117 1 97.56 92 ALA A N 1
ATOM 700 C CA . ALA A 1 92 ? -12.938 -9.695 -10.328 1 97.56 92 ALA A CA 1
ATOM 701 C C . ALA A 1 92 ? -12.945 -10.508 -11.617 1 97.56 92 ALA A C 1
ATOM 703 O O . ALA A 1 92 ? -13.422 -11.648 -11.641 1 97.56 92 ALA A O 1
ATOM 704 N N . ASN A 1 93 ? -12.43 -9.906 -12.602 1 97.44 93 ASN A N 1
ATOM 705 C CA . ASN A 1 93 ? -12.352 -10.602 -13.883 1 97.44 93 ASN A CA 1
ATOM 706 C C . ASN A 1 93 ? -11.586 -11.914 -13.766 1 97.44 93 ASN A C 1
ATOM 708 O O . ASN A 1 93 ? -12.023 -12.945 -14.281 1 97.44 93 ASN A O 1
ATOM 712 N N . ILE A 1 94 ? -10.523 -11.898 -13.094 1 97.94 94 ILE A N 1
ATOM 713 C CA . ILE A 1 94 ? -9.703 -13.086 -12.906 1 97.94 94 ILE A CA 1
ATOM 714 C C . ILE A 1 94 ? -10.484 -14.148 -12.133 1 97.94 94 ILE A C 1
ATOM 716 O O . ILE A 1 94 ? -10.555 -15.305 -12.555 1 97.94 94 ILE A O 1
ATOM 720 N N . LEU A 1 95 ? -11.125 -13.758 -11.086 1 98.44 95 LEU A N 1
ATOM 721 C CA . LEU A 1 95 ? -11.797 -14.688 -10.188 1 98.44 95 LEU A CA 1
ATOM 722 C C . LEU A 1 95 ? -13.016 -15.312 -10.859 1 98.44 95 LEU A C 1
ATOM 724 O O . LEU A 1 95 ? -13.391 -16.438 -10.539 1 98.44 95 LEU A O 1
ATOM 728 N N . HIS A 1 96 ? -13.555 -14.617 -11.797 1 98.25 96 HIS A N 1
ATOM 729 C CA . HIS A 1 96 ? -14.734 -15.133 -12.484 1 98.25 96 HIS A CA 1
ATOM 730 C C . HIS A 1 96 ? -14.352 -16.047 -13.633 1 98.25 96 HIS A C 1
ATOM 732 O O . HIS A 1 96 ? -15.102 -16.953 -13.992 1 98.25 96 HIS A O 1
ATOM 738 N N . ASN A 1 97 ? -13.156 -15.883 -14.148 1 98.06 97 ASN A N 1
ATOM 739 C CA . ASN A 1 97 ? -12.914 -16.5 -15.445 1 98.06 97 ASN A CA 1
ATOM 740 C C . ASN A 1 97 ? -11.75 -17.5 -15.391 1 98.06 97 ASN A C 1
ATOM 742 O O . ASN A 1 97 ? -11.594 -18.328 -16.281 1 98.06 97 ASN A O 1
ATOM 746 N N . ALA A 1 98 ? -10.945 -17.375 -14.398 1 97.56 98 ALA A N 1
ATOM 747 C CA . ALA A 1 98 ? -9.812 -18.297 -14.312 1 97.56 98 ALA A CA 1
ATOM 748 C C . ALA A 1 98 ? -10.297 -19.734 -14.086 1 97.56 98 ALA A C 1
ATOM 750 O O . ALA A 1 98 ? -11.344 -19.953 -13.477 1 97.56 98 ALA A O 1
ATOM 751 N N . THR A 1 99 ? -9.578 -20.688 -14.555 1 96.75 99 THR A N 1
ATOM 752 C CA . THR A 1 99 ? -9.82 -22.125 -14.367 1 96.75 99 THR A CA 1
ATOM 753 C C . THR A 1 99 ? -8.586 -22.797 -13.781 1 96.75 99 THR A C 1
ATOM 755 O O . THR A 1 99 ? -7.562 -22.156 -13.555 1 96.75 99 THR A O 1
ATOM 758 N N . GLU A 1 100 ? -8.711 -24.094 -13.586 1 94.75 100 GLU A N 1
ATOM 759 C CA . GLU A 1 100 ? -7.594 -24.875 -13.047 1 94.75 100 GLU A CA 1
ATOM 760 C C . GLU A 1 100 ? -6.438 -24.938 -14.047 1 94.75 100 GLU A C 1
ATOM 762 O O . GLU A 1 100 ? -5.316 -25.297 -13.68 1 94.75 100 GLU A O 1
ATOM 767 N N . ASN A 1 101 ? -6.664 -24.562 -15.344 1 92.56 101 ASN A N 1
ATOM 768 C CA . ASN A 1 101 ? -5.645 -24.594 -16.391 1 92.56 101 ASN A CA 1
ATOM 769 C C . ASN A 1 101 ? -5.168 -23.188 -16.75 1 92.56 101 ASN A C 1
ATOM 771 O O . ASN A 1 101 ? -4.508 -22.984 -17.766 1 92.56 101 ASN A O 1
ATOM 775 N N . SER A 1 102 ? -5.512 -22.25 -15.922 1 94.38 102 SER A N 1
ATOM 776 C CA . SER A 1 102 ? -5.098 -20.875 -16.188 1 94.38 102 SER A CA 1
ATOM 777 C C . SER A 1 102 ? -3.826 -20.531 -15.422 1 94.38 102 SER A C 1
ATOM 779 O O . SER A 1 102 ? -3.578 -21.078 -14.344 1 94.38 102 SER A O 1
ATOM 781 N N . LEU A 1 103 ? -2.992 -19.672 -16.047 1 94.06 103 LEU A N 1
ATOM 782 C CA . LEU A 1 103 ? -1.882 -19.031 -15.352 1 94.06 103 LEU A CA 1
ATOM 783 C C . LEU A 1 103 ? -2.271 -17.641 -14.891 1 94.06 103 LEU A C 1
ATOM 785 O O . LEU A 1 103 ? -2.662 -16.797 -15.703 1 94.06 103 LEU A O 1
ATOM 789 N N . VAL A 1 104 ? -2.188 -17.453 -13.547 1 96.38 104 VAL A N 1
ATOM 790 C CA . VAL A 1 104 ? -2.629 -16.188 -12.977 1 96.38 104 VAL A CA 1
ATOM 791 C C . VAL A 1 104 ? -1.448 -15.469 -12.32 1 96.38 104 VAL A C 1
ATOM 793 O O . VAL A 1 104 ? -0.716 -16.078 -11.531 1 96.38 104 VAL A O 1
ATOM 796 N N . LEU A 1 105 ? -1.256 -14.227 -12.68 1 95.88 105 LEU A N 1
ATOM 797 C CA . LEU A 1 105 ? -0.251 -13.375 -12.062 1 95.88 105 LEU A CA 1
ATOM 798 C C . LEU A 1 105 ? -0.91 -12.234 -11.289 1 95.88 105 LEU A C 1
ATOM 800 O O . LEU A 1 105 ? -1.541 -11.359 -11.883 1 95.88 105 LEU A O 1
ATOM 804 N N . MET A 1 106 ? -0.752 -12.32 -9.984 1 96.06 106 MET A N 1
ATOM 805 C CA . MET A 1 106 ? -1.294 -11.281 -9.109 1 96.06 106 MET A CA 1
ATOM 806 C C . MET A 1 106 ? -0.173 -10.477 -8.469 1 96.06 106 MET A C 1
ATOM 808 O O . MET A 1 106 ? 0.589 -11 -7.656 1 96.06 106 MET A O 1
ATOM 812 N N . ASP A 1 107 ? -0.135 -9.219 -8.797 1 91.69 107 ASP A N 1
ATOM 813 C CA . ASP A 1 107 ? 0.928 -8.375 -8.266 1 91.69 107 ASP A CA 1
ATOM 814 C C . ASP A 1 107 ? 0.369 -7.34 -7.289 1 91.69 107 ASP A C 1
ATOM 816 O O . ASP A 1 107 ? -0.296 -6.387 -7.703 1 91.69 107 ASP A O 1
ATOM 820 N N . GLU A 1 108 ? 0.678 -7.48 -6.027 1 87.81 108 GLU A N 1
ATOM 821 C CA . GLU A 1 108 ? 0.501 -6.508 -4.953 1 87.81 108 GLU A CA 1
ATOM 822 C C . GLU A 1 108 ? -0.946 -6.031 -4.875 1 87.81 108 GLU A C 1
ATOM 824 O O . GLU A 1 108 ? -1.208 -4.828 -4.855 1 87.81 108 GLU A O 1
ATOM 829 N N . ILE A 1 109 ? -1.893 -6.945 -4.781 1 90.75 109 ILE A N 1
ATOM 830 C CA . ILE A 1 109 ? -3.295 -6.555 -4.691 1 90.75 109 ILE A CA 1
ATOM 831 C C . ILE A 1 109 ? -3.6 -6.047 -3.285 1 90.75 109 ILE A C 1
ATOM 833 O O . ILE A 1 109 ? -3.012 -6.516 -2.307 1 90.75 109 ILE A O 1
ATOM 837 N N . GLY A 1 110 ? -4.449 -4.953 -3.191 1 88.75 110 GLY A N 1
ATOM 838 C CA . GLY A 1 110 ? -4.961 -4.484 -1.913 1 88.75 110 GLY A CA 1
ATOM 839 C C . GLY A 1 110 ? -4.234 -3.256 -1.396 1 88.75 110 GLY A C 1
ATOM 840 O O . GLY A 1 110 ? -4.531 -2.77 -0.301 1 88.75 110 GLY A O 1
ATOM 841 N N . ARG A 1 111 ? -3.311 -2.697 -2.113 1 78.44 111 ARG A N 1
ATOM 842 C CA . ARG A 1 111 ? -2.49 -1.583 -1.651 1 78.44 111 ARG A CA 1
ATOM 843 C C . ARG A 1 111 ? -3.281 -0.28 -1.66 1 78.44 111 ARG A C 1
ATOM 845 O O . ARG A 1 111 ? -2.959 0.653 -0.921 1 78.44 111 ARG A O 1
ATOM 852 N N . GLY A 1 112 ? -4.301 -0.158 -2.418 1 79 112 GLY A N 1
ATOM 853 C CA . GLY A 1 112 ? -5.012 1.095 -2.621 1 79 112 GLY A CA 1
ATOM 854 C C . GLY A 1 112 ? -6.102 1.334 -1.592 1 79 112 GLY A C 1
ATOM 855 O O . GLY A 1 112 ? -6.996 2.154 -1.808 1 79 112 GLY A O 1
ATOM 856 N N . THR A 1 113 ? -6.047 0.676 -0.425 1 86.44 113 THR A N 1
ATOM 857 C CA . THR A 1 113 ? -7.055 0.775 0.625 1 86.44 113 THR A CA 1
ATOM 858 C C . THR A 1 113 ? -6.418 0.625 2.002 1 86.44 113 THR A C 1
ATOM 860 O O . THR A 1 113 ? -5.191 0.657 2.131 1 86.44 113 THR A O 1
ATOM 863 N N . SER A 1 114 ? -7.27 0.601 3.016 1 87.5 114 SER A N 1
ATOM 864 C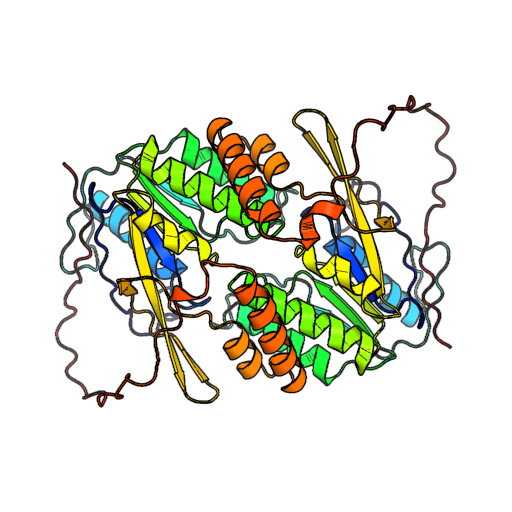 CA . SER A 1 114 ? -6.734 0.455 4.363 1 87.5 114 SER A CA 1
ATOM 865 C C . SER A 1 114 ? -5.98 -0.861 4.523 1 87.5 114 SER A C 1
ATOM 867 O O . SER A 1 114 ? -6.207 -1.808 3.766 1 87.5 114 SER A O 1
ATOM 869 N N . THR A 1 115 ? -5.129 -0.887 5.477 1 85.31 115 THR A N 1
ATOM 870 C CA . THR A 1 115 ? -4.219 -1.999 5.719 1 85.31 115 THR A CA 1
ATOM 871 C C . THR A 1 115 ? -4.988 -3.305 5.891 1 85.31 115 THR A C 1
ATOM 873 O O . THR A 1 115 ? -4.711 -4.289 5.203 1 85.31 115 THR A O 1
ATOM 876 N N . TYR A 1 116 ? -5.938 -3.299 6.641 1 88.19 116 TYR A N 1
ATOM 877 C CA . TYR A 1 116 ? -6.621 -4.543 6.988 1 88.19 116 TYR A CA 1
ATOM 878 C C . TYR A 1 116 ? -7.605 -4.945 5.895 1 88.19 116 TYR A C 1
ATOM 880 O O . TYR A 1 116 ? -7.797 -6.137 5.633 1 88.19 116 TYR A O 1
ATOM 888 N N . ASP A 1 117 ? -8.242 -3.992 5.277 1 92.19 117 ASP A N 1
ATOM 889 C CA . ASP A 1 117 ? -9.07 -4.312 4.121 1 92.19 117 ASP A CA 1
ATOM 890 C C . ASP A 1 117 ? -8.25 -4.965 3.014 1 92.19 117 ASP A C 1
ATOM 892 O O . ASP A 1 117 ? -8.656 -5.977 2.441 1 92.19 117 ASP A O 1
ATOM 896 N N . GLY A 1 118 ? -7.156 -4.277 2.777 1 93.5 118 GLY A N 1
ATOM 897 C CA . GLY A 1 118 ? -6.289 -4.805 1.734 1 93.5 118 GLY A CA 1
ATOM 898 C C . GLY A 1 118 ? -5.793 -6.207 2.021 1 93.5 118 GLY A C 1
ATOM 899 O O . GLY A 1 118 ? -5.875 -7.09 1.163 1 93.5 118 GLY A O 1
ATOM 900 N N . LEU A 1 119 ? -5.266 -6.379 3.18 1 94 119 LEU A N 1
ATOM 901 C CA . LEU A 1 119 ? -4.781 -7.688 3.604 1 94 119 LEU A CA 1
ATOM 902 C C . LEU A 1 119 ? -5.895 -8.727 3.529 1 94 119 LEU A C 1
ATOM 904 O O . LEU A 1 119 ? -5.68 -9.844 3.041 1 94 119 LEU A O 1
ATOM 908 N N . SER A 1 120 ? -7.062 -8.391 3.994 1 96.69 120 SER A N 1
ATOM 909 C CA . SER A 1 120 ? -8.195 -9.312 4 1 96.69 120 SER A CA 1
ATOM 910 C C . SER A 1 120 ? -8.594 -9.703 2.582 1 96.69 120 SER A C 1
ATOM 912 O O . SER A 1 120 ? -8.875 -10.875 2.311 1 96.69 120 SER A O 1
ATOM 914 N N . LEU A 1 121 ? -8.625 -8.758 1.759 1 97.12 121 LEU A N 1
ATOM 915 C CA . LEU A 1 121 ? -8.969 -9.016 0.365 1 97.12 121 LEU A CA 1
ATOM 916 C C . LEU A 1 121 ? -7.914 -9.898 -0.298 1 97.12 121 LEU A C 1
ATOM 918 O O . LEU A 1 121 ? -8.25 -10.859 -0.988 1 97.12 121 LEU A O 1
ATOM 922 N N . ALA A 1 122 ? -6.656 -9.516 -0.101 1 97.31 122 ALA A N 1
ATOM 923 C CA . ALA A 1 122 ? -5.574 -10.305 -0.67 1 97.31 122 ALA A CA 1
ATOM 924 C C . ALA A 1 122 ? -5.641 -11.75 -0.186 1 97.31 122 ALA A C 1
ATOM 926 O O . ALA A 1 122 ? -5.488 -12.688 -0.977 1 97.31 122 ALA A O 1
ATOM 927 N N . TRP A 1 123 ? -5.879 -11.898 1.061 1 97.62 123 TRP A N 1
ATOM 928 C CA . TRP A 1 123 ? -5.98 -13.219 1.671 1 97.62 123 TRP A CA 1
ATOM 929 C C . TRP A 1 123 ? -7.105 -14.031 1.036 1 97.62 123 TRP A C 1
ATOM 931 O O . TRP A 1 123 ? -6.895 -15.164 0.609 1 97.62 123 TRP A O 1
ATOM 941 N N . ALA A 1 124 ? -8.25 -13.445 0.962 1 98.44 124 ALA A N 1
ATOM 942 C CA . ALA A 1 124 ? -9.422 -14.125 0.428 1 98.44 124 ALA A CA 1
ATOM 943 C C . ALA A 1 124 ? -9.227 -14.484 -1.042 1 98.44 124 ALA A C 1
ATOM 945 O O . ALA A 1 124 ? -9.625 -15.57 -1.479 1 98.44 124 ALA A O 1
ATOM 946 N N . CYS A 1 125 ? -8.656 -13.625 -1.771 1 98.44 125 CYS A N 1
ATOM 947 C CA . CYS A 1 125 ? -8.398 -13.875 -3.184 1 98.44 125 CYS A CA 1
ATOM 948 C C . CYS A 1 125 ? -7.422 -15.031 -3.357 1 98.44 125 CYS A C 1
ATOM 950 O O . CYS A 1 125 ? -7.641 -15.922 -4.184 1 98.44 125 CYS A O 1
ATOM 952 N N . ALA A 1 126 ? -6.34 -14.977 -2.615 1 98.25 126 ALA A N 1
ATOM 953 C CA . ALA A 1 126 ? -5.348 -16.047 -2.686 1 98.25 126 ALA A CA 1
ATOM 954 C C . ALA A 1 126 ? -5.969 -17.391 -2.346 1 98.25 126 ALA A C 1
ATOM 956 O O . ALA A 1 126 ? -5.727 -18.391 -3.039 1 98.25 126 ALA A O 1
ATOM 957 N N . GLU A 1 127 ? -6.754 -17.391 -1.358 1 98.19 127 GLU A N 1
ATOM 958 C CA . GLU A 1 127 ? -7.426 -18.625 -0.949 1 98.19 127 GLU A CA 1
ATOM 959 C C . GLU A 1 127 ? -8.344 -19.141 -2.053 1 98.19 127 GLU A C 1
ATOM 961 O O . GLU A 1 127 ? -8.367 -20.344 -2.326 1 98.19 127 GLU A O 1
ATOM 966 N N . ASN A 1 128 ? -9.109 -18.281 -2.582 1 98.44 128 ASN A N 1
ATOM 967 C CA . ASN A 1 128 ? -10.031 -18.672 -3.641 1 98.44 128 ASN A CA 1
ATOM 968 C C . ASN A 1 128 ? -9.289 -19.234 -4.848 1 98.44 128 ASN A C 1
ATOM 970 O O . ASN A 1 128 ? -9.656 -20.297 -5.363 1 98.44 128 ASN A O 1
ATOM 974 N N . LEU A 1 129 ? -8.281 -18.594 -5.258 1 98 129 LEU A N 1
ATOM 975 C CA . LEU A 1 129 ? -7.496 -19.016 -6.414 1 98 129 LEU A CA 1
ATOM 976 C C . LEU A 1 129 ? -6.836 -20.359 -6.164 1 98 129 LEU A C 1
ATOM 978 O O . LEU A 1 129 ? -6.766 -21.203 -7.062 1 98 129 LEU A O 1
ATOM 982 N N . ALA A 1 130 ? -6.371 -20.562 -4.957 1 97.19 130 ALA A N 1
ATOM 983 C CA . ALA A 1 130 ? -5.609 -21.766 -4.629 1 97.19 130 ALA A CA 1
ATOM 984 C C . ALA A 1 130 ? -6.539 -22.938 -4.367 1 97.19 130 ALA A C 1
ATOM 986 O O . ALA A 1 130 ? -6.258 -24.062 -4.793 1 97.19 130 ALA A O 1
ATOM 987 N N . ASN A 1 131 ? -7.66 -22.734 -3.715 1 96.31 131 ASN A N 1
ATOM 988 C CA . ASN A 1 131 ? -8.453 -23.844 -3.195 1 96.31 131 ASN A CA 1
ATOM 989 C C . ASN A 1 131 ? -9.695 -24.094 -4.055 1 96.31 131 ASN A C 1
ATOM 991 O O . ASN A 1 131 ? -10.125 -25.234 -4.207 1 96.31 131 ASN A O 1
ATOM 995 N N . LYS A 1 132 ? -10.289 -23.125 -4.5 1 96.56 132 LYS A N 1
ATOM 996 C CA . LYS A 1 132 ? -11.523 -23.281 -5.27 1 96.56 132 LYS A CA 1
ATOM 997 C C . LYS A 1 132 ? -11.227 -23.391 -6.762 1 96.56 132 LYS A C 1
ATOM 999 O O . LYS A 1 132 ? -11.508 -24.422 -7.387 1 96.56 132 LYS A O 1
ATOM 1004 N N . ILE A 1 133 ? -10.539 -22.438 -7.191 1 96.94 133 ILE A N 1
ATOM 1005 C CA . ILE A 1 133 ? -10.266 -22.406 -8.625 1 96.94 133 ILE A CA 1
ATOM 1006 C C . ILE A 1 133 ? -9.109 -23.344 -8.945 1 96.94 133 ILE A C 1
ATOM 1008 O O . ILE A 1 133 ? -9.117 -24.031 -9.977 1 96.94 133 ILE A O 1
ATOM 1012 N N . LYS A 1 134 ? -8.078 -23.359 -8.078 1 96.75 134 LYS A N 1
ATOM 1013 C CA . LYS A 1 134 ? -6.883 -24.188 -8.195 1 96.75 134 LYS A CA 1
ATOM 1014 C C . LYS A 1 134 ? -6.07 -23.797 -9.43 1 96.75 134 LYS A C 1
ATOM 1016 O O . LYS A 1 134 ? -5.559 -24.672 -10.133 1 96.75 134 LYS A O 1
ATOM 1021 N N . ALA A 1 135 ? -6.102 -22.531 -9.711 1 96.25 135 ALA A N 1
ATOM 1022 C CA . ALA A 1 135 ? -5.32 -22.016 -10.828 1 96.25 135 ALA A CA 1
ATOM 1023 C C . ALA A 1 135 ? -3.83 -22.016 -10.508 1 96.25 135 ALA A C 1
ATOM 1025 O O . ALA A 1 135 ? -3.443 -21.938 -9.336 1 96.25 135 ALA A O 1
ATOM 1026 N N . LEU A 1 136 ? -2.98 -22.172 -11.523 1 95.62 136 LEU A N 1
ATOM 1027 C CA . LEU A 1 136 ? -1.559 -21.891 -11.359 1 95.62 136 LEU A CA 1
ATOM 1028 C C . LEU A 1 136 ? -1.319 -20.391 -11.141 1 95.62 136 LEU A C 1
ATOM 1030 O O . LEU A 1 136 ? -1.627 -19.578 -12.016 1 95.62 136 LEU A O 1
ATOM 1034 N N . THR A 1 137 ? -0.754 -20.078 -9.922 1 97.06 137 THR A N 1
ATOM 1035 C CA . THR A 1 137 ? -0.783 -18.672 -9.555 1 97.06 137 THR A CA 1
ATOM 1036 C C . THR A 1 137 ? 0.578 -18.219 -9.039 1 97.06 137 THR A C 1
ATOM 1038 O O . THR A 1 137 ? 1.193 -18.906 -8.219 1 97.06 137 THR A O 1
ATOM 1041 N N . LEU A 1 138 ? 1.073 -17.156 -9.609 1 96.56 138 LEU A N 1
ATOM 1042 C CA . LEU A 1 138 ? 2.115 -16.344 -8.977 1 96.56 138 LEU A CA 1
ATOM 1043 C C . LEU A 1 138 ? 1.513 -15.164 -8.234 1 96.56 138 LEU A C 1
ATOM 1045 O O . LEU A 1 138 ? 0.949 -14.258 -8.859 1 96.56 138 LEU A O 1
ATOM 1049 N N . PHE A 1 139 ? 1.65 -15.195 -6.895 1 97 139 PHE A N 1
ATOM 1050 C CA . PHE A 1 139 ? 1.053 -14.172 -6.039 1 97 139 PHE A CA 1
ATOM 1051 C C . PHE A 1 139 ? 2.131 -13.352 -5.34 1 97 139 PHE A C 1
ATOM 1053 O O . PHE A 1 139 ? 2.635 -13.75 -4.289 1 97 139 PHE A O 1
ATOM 1060 N N . ALA A 1 140 ? 2.463 -12.219 -5.941 1 94.5 140 ALA A N 1
ATOM 1061 C CA . ALA A 1 140 ? 3.432 -11.312 -5.324 1 94.5 140 ALA A CA 1
ATOM 1062 C C . ALA A 1 140 ? 2.748 -10.359 -4.352 1 94.5 140 ALA A C 1
ATOM 1064 O O . ALA A 1 140 ? 1.721 -9.758 -4.676 1 94.5 140 ALA A O 1
ATOM 1065 N N . THR A 1 141 ? 3.375 -10.227 -3.176 1 92.94 141 THR A N 1
ATOM 1066 C CA . THR A 1 141 ? 2.705 -9.406 -2.176 1 92.94 141 THR A CA 1
ATOM 1067 C C . THR A 1 141 ? 3.719 -8.797 -1.21 1 92.94 141 THR A C 1
ATOM 1069 O O . THR A 1 141 ? 4.828 -9.312 -1.062 1 92.94 141 THR A O 1
ATOM 1072 N N . HIS A 1 142 ? 3.273 -7.711 -0.598 1 88.75 142 HIS A N 1
ATOM 1073 C CA . HIS A 1 142 ? 4.023 -7.098 0.492 1 88.75 142 HIS A CA 1
ATOM 1074 C C . HIS A 1 142 ? 3.436 -7.473 1.848 1 88.75 142 HIS A C 1
ATOM 1076 O O . HIS A 1 142 ? 3.998 -7.133 2.891 1 88.75 142 HIS A O 1
ATOM 1082 N N . TYR A 1 143 ? 2.344 -8.117 1.851 1 91.31 143 TYR A N 1
ATOM 1083 C CA . TYR A 1 143 ? 1.721 -8.578 3.086 1 91.31 143 TYR A CA 1
ATOM 1084 C C . TYR A 1 143 ? 2.398 -9.844 3.604 1 91.31 143 TYR A C 1
ATOM 1086 O O . TYR A 1 143 ? 2.096 -10.945 3.145 1 91.31 143 TYR A O 1
ATOM 1094 N N . PHE A 1 144 ? 3.15 -9.703 4.609 1 89.31 144 PHE A N 1
ATOM 1095 C CA . PHE A 1 144 ? 3.893 -10.836 5.156 1 89.31 144 PHE A CA 1
ATOM 1096 C C . PHE A 1 144 ? 2.947 -11.859 5.762 1 89.31 144 PHE A C 1
ATOM 1098 O O . PHE A 1 144 ? 3.283 -13.047 5.855 1 89.31 144 PHE A O 1
ATOM 1105 N N . GLU A 1 145 ? 1.866 -11.461 6.133 1 89.56 145 GLU A N 1
ATOM 1106 C CA . GLU A 1 145 ? 0.86 -12.328 6.73 1 89.56 145 GLU A CA 1
ATOM 1107 C C . GLU A 1 145 ? 0.467 -13.453 5.777 1 89.56 145 GLU A C 1
ATOM 1109 O O . GLU A 1 145 ? 0.114 -14.555 6.211 1 89.56 145 GLU A O 1
ATOM 1114 N N . LEU A 1 146 ? 0.56 -13.219 4.527 1 95.31 146 LEU A N 1
ATOM 1115 C CA . LEU A 1 146 ? 0.142 -14.203 3.533 1 95.31 146 LEU A CA 1
ATOM 1116 C C . LEU A 1 146 ? 1.131 -15.359 3.463 1 95.31 146 LEU A C 1
ATOM 1118 O O . LEU A 1 146 ? 0.833 -16.406 2.875 1 95.31 146 LEU A O 1
ATOM 1122 N N . THR A 1 147 ? 2.307 -15.18 3.998 1 95.44 147 THR A N 1
ATOM 1123 C CA . THR A 1 147 ? 3.301 -16.25 3.982 1 95.44 147 THR A CA 1
ATOM 1124 C C . THR A 1 147 ? 2.873 -17.406 4.887 1 95.44 147 THR A C 1
ATOM 1126 O O . THR A 1 147 ? 3.479 -18.469 4.859 1 95.44 147 THR A O 1
ATOM 1129 N N . GLN A 1 148 ? 1.842 -17.25 5.582 1 94.81 148 GLN A N 1
ATOM 1130 C CA . GLN A 1 148 ? 1.302 -18.297 6.426 1 94.81 148 GLN A CA 1
ATOM 1131 C C . GLN A 1 148 ? 0.408 -19.25 5.625 1 94.81 148 GLN A C 1
ATOM 1133 O O . GLN A 1 148 ? 0.046 -20.328 6.105 1 94.81 148 GLN A O 1
ATOM 1138 N N . LEU A 1 149 ? 0.044 -18.906 4.504 1 96.62 149 LEU A N 1
ATOM 1139 C CA . LEU A 1 149 ? -0.949 -19.641 3.713 1 96.62 149 LEU A CA 1
ATOM 1140 C C . LEU A 1 149 ? -0.492 -21.062 3.438 1 96.62 149 LEU A C 1
ATOM 1142 O O . LEU A 1 149 ? -1.295 -22 3.488 1 96.62 149 LEU A O 1
ATOM 1146 N N . PRO A 1 150 ? 0.809 -21.297 3.17 1 96.75 150 PRO A N 1
ATOM 1147 C CA . PRO A 1 150 ? 1.238 -22.672 2.9 1 96.75 150 PRO A CA 1
ATOM 1148 C C . PRO A 1 150 ? 0.974 -23.609 4.074 1 96.75 150 PRO A C 1
ATOM 1150 O O . PRO A 1 150 ? 0.821 -24.828 3.879 1 96.75 150 PRO A O 1
ATOM 1153 N N . GLU A 1 151 ? 0.926 -23.078 5.266 1 95.56 151 GLU A N 1
ATOM 1154 C CA . GLU A 1 151 ? 0.641 -23.891 6.445 1 95.56 151 GLU A CA 1
ATOM 1155 C C . GLU A 1 151 ? -0.852 -24.188 6.566 1 95.56 151 GLU A C 1
ATOM 1157 O O . GLU A 1 151 ? -1.252 -25.125 7.262 1 95.56 151 GLU A O 1
ATOM 1162 N N . LYS A 1 152 ? -1.622 -23.438 5.887 1 94.25 152 LYS A N 1
ATOM 1163 C CA . LYS A 1 152 ? -3.07 -23.531 6.051 1 94.25 152 LYS A CA 1
ATOM 1164 C C . LYS A 1 152 ? -3.709 -24.25 4.867 1 94.25 152 LYS A C 1
ATOM 1166 O O . LYS A 1 152 ? -4.855 -24.688 4.949 1 94.25 152 LYS A O 1
ATOM 1171 N N . MET A 1 153 ? -3.033 -24.359 3.848 1 93.81 153 MET A N 1
ATOM 1172 C CA . MET A 1 153 ? -3.629 -24.984 2.668 1 93.81 153 MET A CA 1
ATOM 1173 C C . MET A 1 153 ? -2.572 -25.703 1.84 1 93.81 153 MET A C 1
ATOM 1175 O O . MET A 1 153 ? -1.42 -25.281 1.784 1 93.81 153 MET A O 1
ATOM 1179 N N . GLU A 1 154 ? -3.029 -26.688 1.134 1 94.75 154 GLU A N 1
ATOM 1180 C CA . GLU A 1 154 ? -2.158 -27.453 0.254 1 94.75 154 GLU A CA 1
ATOM 1181 C C . GLU A 1 154 ? -1.961 -26.75 -1.086 1 94.75 154 GLU A C 1
ATOM 1183 O O . GLU A 1 154 ? -2.807 -25.953 -1.508 1 94.75 154 GLU A O 1
ATOM 1188 N N . GLY A 1 155 ? -0.848 -27.016 -1.698 1 96.31 155 GLY A N 1
ATOM 1189 C CA . GLY A 1 155 ? -0.603 -26.516 -3.045 1 96.31 155 GLY A CA 1
ATOM 1190 C C . GLY A 1 155 ? -0.048 -25.109 -3.076 1 96.31 155 GLY A C 1
ATOM 1191 O O . GLY A 1 155 ? 0.098 -24.516 -4.148 1 96.31 155 GLY A O 1
ATOM 1192 N N . VAL A 1 156 ? 0.2 -24.578 -1.915 1 97.75 156 VAL A N 1
ATOM 1193 C CA . VAL A 1 156 ? 0.745 -23.234 -1.806 1 97.75 156 VAL A CA 1
ATOM 1194 C C . VAL A 1 156 ? 2.158 -23.297 -1.23 1 97.75 156 VAL A C 1
ATOM 1196 O O . VAL A 1 156 ? 2.426 -24.062 -0.302 1 97.75 156 VAL A O 1
ATOM 1199 N N . ALA A 1 157 ? 3.078 -22.5 -1.808 1 97.81 157 ALA A N 1
ATOM 1200 C CA . ALA A 1 157 ? 4.453 -22.453 -1.322 1 97.81 157 ALA A CA 1
ATOM 1201 C C . ALA A 1 157 ? 4.973 -21.016 -1.286 1 97.81 157 ALA A C 1
ATOM 1203 O O . ALA A 1 157 ? 4.543 -20.172 -2.076 1 97.81 157 ALA A O 1
ATOM 1204 N N . ASN A 1 158 ? 5.91 -20.828 -0.4 1 97.25 158 ASN A N 1
ATOM 1205 C CA . ASN A 1 158 ? 6.57 -19.531 -0.314 1 97.25 158 ASN A CA 1
ATOM 1206 C C . ASN A 1 158 ? 7.852 -19.484 -1.143 1 97.25 158 ASN A C 1
ATOM 1208 O O . ASN A 1 158 ? 8.602 -20.469 -1.174 1 97.25 158 ASN A O 1
ATOM 1212 N N . VAL A 1 159 ? 8.062 -18.406 -1.819 1 95.75 159 VAL A N 1
ATOM 1213 C CA . VAL A 1 159 ? 9.359 -18.078 -2.4 1 95.75 159 VAL A CA 1
ATOM 1214 C C . VAL A 1 159 ? 9.688 -16.609 -2.141 1 95.75 159 VAL A C 1
ATOM 1216 O O . VAL A 1 159 ? 8.797 -15.82 -1.814 1 95.75 159 VAL A O 1
ATOM 1219 N N . HIS A 1 160 ? 10.945 -16.234 -2.164 1 93.25 160 HIS A N 1
ATOM 1220 C CA . HIS A 1 160 ? 11.289 -14.828 -1.931 1 93.25 160 HIS A CA 1
ATOM 1221 C C . HIS A 1 160 ? 12.508 -14.414 -2.752 1 93.25 160 HIS A C 1
ATOM 1223 O O . HIS A 1 160 ? 13.305 -15.266 -3.156 1 93.25 160 HIS A O 1
ATOM 1229 N N . LEU A 1 161 ? 12.461 -13.164 -3.131 1 88.56 161 LEU A N 1
ATOM 1230 C CA . LEU A 1 161 ? 13.656 -12.539 -3.688 1 88.56 161 LEU A CA 1
ATOM 1231 C C . LEU A 1 161 ? 14.531 -11.961 -2.582 1 88.56 161 LEU A C 1
ATOM 1233 O O . LEU A 1 161 ? 14.031 -11.273 -1.686 1 88.56 161 LEU A O 1
ATOM 1237 N N . ASP A 1 162 ? 15.719 -12.242 -2.646 1 81.25 162 ASP A N 1
ATOM 1238 C CA . ASP A 1 162 ? 16.609 -11.898 -1.54 1 81.25 162 ASP A CA 1
ATOM 1239 C C . ASP A 1 162 ? 17.266 -10.531 -1.764 1 81.25 162 ASP A C 1
ATOM 1241 O O . ASP A 1 162 ? 17.359 -10.062 -2.9 1 81.25 162 ASP A O 1
ATOM 1245 N N . ALA A 1 163 ? 17.516 -9.906 -0.614 1 79.75 163 ALA A N 1
ATOM 1246 C CA . ALA A 1 163 ? 18.328 -8.695 -0.6 1 79.75 163 ALA A CA 1
ATOM 1247 C C . ALA A 1 163 ? 19.469 -8.797 0.412 1 79.75 163 ALA A C 1
ATOM 1249 O O . ALA A 1 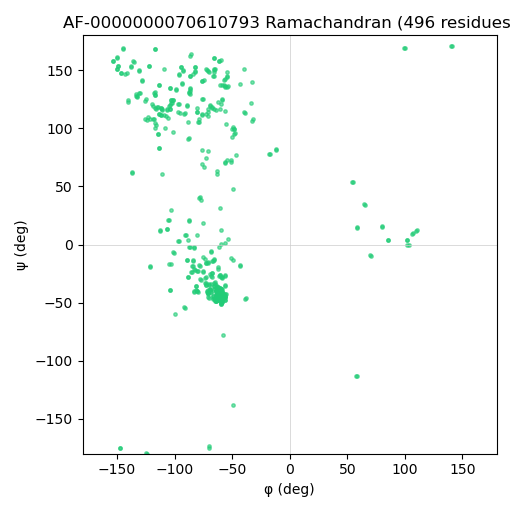163 ? 19.344 -9.508 1.414 1 79.75 163 ALA A O 1
ATOM 1250 N N . LEU A 1 164 ? 20.562 -8.266 -0.015 1 77.31 164 LEU A N 1
ATOM 1251 C CA . LEU A 1 164 ? 21.719 -8.242 0.889 1 77.31 164 LEU A CA 1
ATOM 1252 C C . LEU A 1 164 ? 21.922 -6.84 1.45 1 77.31 164 LEU A C 1
ATOM 1254 O O . LEU A 1 164 ? 21.969 -5.863 0.697 1 77.31 164 LEU A O 1
ATOM 1258 N N . GLU A 1 165 ? 21.828 -6.816 2.766 1 75.62 165 GLU A N 1
ATOM 1259 C CA . GLU A 1 165 ? 22.125 -5.555 3.439 1 75.62 165 GLU A CA 1
ATOM 1260 C C . GLU A 1 165 ? 23.594 -5.457 3.83 1 75.62 165 GLU A C 1
ATOM 1262 O O . GLU A 1 165 ? 24.141 -6.375 4.445 1 75.62 165 GLU A O 1
ATOM 1267 N N . HIS A 1 166 ? 24.344 -4.59 3.266 1 72.81 166 HIS A N 1
ATOM 1268 C CA . HIS A 1 166 ? 25.719 -4.34 3.65 1 72.81 166 HIS A CA 1
ATOM 1269 C C . HIS A 1 166 ? 25.906 -2.906 4.133 1 72.81 166 HIS A C 1
ATOM 1271 O O . HIS A 1 166 ? 25.984 -1.979 3.32 1 72.81 166 HIS A O 1
ATOM 1277 N N . GLY A 1 167 ? 26.094 -2.781 5.426 1 65.81 167 GLY A N 1
ATOM 1278 C CA . GLY A 1 167 ? 26.234 -1.428 5.941 1 65.81 167 GLY A CA 1
ATOM 1279 C C . GLY A 1 167 ? 25.031 -0.547 5.629 1 65.81 167 GLY A C 1
ATOM 1280 O O . GLY A 1 167 ? 23.922 -0.849 6.035 1 65.81 167 GLY A O 1
ATOM 1281 N N . ASP A 1 168 ? 25.344 0.448 4.773 1 66.19 168 ASP A N 1
ATOM 1282 C CA . ASP A 1 168 ? 24.312 1.423 4.438 1 66.19 168 ASP A CA 1
ATOM 1283 C C . ASP A 1 168 ? 23.781 1.194 3.025 1 66.19 168 ASP A C 1
ATOM 1285 O O . ASP A 1 168 ? 23.281 2.123 2.387 1 66.19 168 ASP A O 1
ATOM 1289 N N . THR A 1 169 ? 24.031 -0.019 2.664 1 74.25 169 THR A N 1
ATOM 1290 C CA . THR A 1 169 ? 23.547 -0.287 1.31 1 74.25 169 THR A CA 1
ATOM 1291 C C . THR A 1 169 ? 22.734 -1.573 1.27 1 74.25 169 THR A C 1
ATOM 1293 O O . THR A 1 169 ? 22.844 -2.416 2.16 1 74.25 169 THR A O 1
ATOM 1296 N N . ILE A 1 170 ? 21.781 -1.579 0.332 1 76 170 ILE A N 1
ATOM 1297 C CA . ILE A 1 170 ? 21 -2.785 0.073 1 76 170 ILE A CA 1
ATOM 1298 C C . ILE A 1 170 ? 21.203 -3.234 -1.372 1 76 170 ILE A C 1
ATOM 1300 O O . ILE A 1 170 ? 21.109 -2.426 -2.299 1 76 170 ILE A O 1
ATOM 1304 N N . ALA A 1 171 ? 21.703 -4.449 -1.509 1 77.31 171 ALA A N 1
ATOM 1305 C CA . ALA A 1 171 ? 21.828 -5.043 -2.836 1 77.31 171 ALA A CA 1
ATOM 1306 C C . ALA A 1 171 ? 20.719 -6.043 -3.105 1 77.31 171 ALA A C 1
ATOM 1308 O O . ALA A 1 171 ? 20.5 -6.969 -2.32 1 77.31 171 ALA A O 1
ATOM 1309 N N . PHE A 1 172 ? 20.047 -5.762 -4.188 1 75.5 172 PHE A N 1
ATOM 1310 C CA . PHE A 1 172 ? 18.984 -6.68 -4.586 1 75.5 172 PHE A CA 1
ATOM 1311 C C . PHE A 1 172 ? 19.531 -7.773 -5.5 1 75.5 172 PHE A C 1
ATOM 1313 O O . PHE A 1 172 ? 20.094 -7.48 -6.562 1 75.5 172 PHE A O 1
ATOM 1320 N N . MET A 1 173 ? 19.438 -9.016 -5.113 1 75.69 173 MET A N 1
ATOM 1321 C CA . MET A 1 173 ? 20.078 -10.133 -5.793 1 75.69 173 MET A CA 1
ATOM 1322 C C . MET A 1 173 ? 19.219 -10.633 -6.957 1 75.69 173 MET A C 1
ATOM 1324 O O . MET A 1 173 ? 19.719 -11.359 -7.824 1 75.69 173 MET A O 1
ATOM 1328 N N . HIS A 1 174 ? 18.016 -10.328 -6.988 1 79.56 174 HIS A N 1
ATOM 1329 C CA . HIS A 1 174 ? 17.078 -10.688 -8.039 1 79.56 174 HIS A CA 1
ATOM 1330 C C . HIS A 1 174 ? 16.984 -12.195 -8.203 1 79.56 174 HIS A C 1
ATOM 1332 O O . HIS A 1 174 ? 16.625 -12.688 -9.273 1 79.56 174 HIS A O 1
ATOM 1338 N N . SER A 1 175 ? 17.484 -12.945 -7.246 1 83.75 175 SER A N 1
ATOM 1339 C CA . SER A 1 175 ? 17.391 -14.406 -7.258 1 83.75 175 SER A CA 1
ATOM 1340 C C . SER A 1 175 ? 16.234 -14.891 -6.375 1 83.75 175 SER A C 1
ATOM 1342 O O . SER A 1 175 ? 16.109 -14.445 -5.234 1 83.75 175 SER A O 1
ATOM 1344 N N . VAL A 1 176 ? 15.516 -15.789 -6.973 1 88.88 176 VAL A N 1
ATOM 1345 C CA . VAL A 1 176 ? 14.375 -16.344 -6.242 1 88.88 176 VAL A CA 1
ATOM 1346 C C . VAL A 1 176 ? 14.828 -17.516 -5.391 1 88.88 176 VAL A C 1
ATOM 1348 O O . VAL A 1 176 ? 15.539 -18.406 -5.875 1 88.88 176 VAL A O 1
ATOM 1351 N N . GLN A 1 177 ? 14.469 -17.5 -4.156 1 90.38 177 GLN A N 1
ATOM 1352 C CA . GLN A 1 177 ? 14.773 -18.578 -3.227 1 90.38 177 GLN A CA 1
ATOM 1353 C C . GLN A 1 177 ? 13.5 -19.156 -2.613 1 90.38 177 GLN A C 1
ATOM 1355 O O . GLN A 1 177 ? 12.492 -18.453 -2.494 1 90.38 177 GLN A O 1
ATOM 1360 N N . ASP A 1 178 ? 13.609 -20.453 -2.215 1 93.75 178 ASP A N 1
ATOM 1361 C CA . ASP A 1 178 ? 12.469 -21.062 -1.536 1 93.75 178 ASP A CA 1
ATOM 1362 C C . ASP A 1 178 ? 12.281 -20.484 -0.138 1 93.75 178 ASP A C 1
ATOM 1364 O O . ASP A 1 178 ? 13.25 -20.078 0.505 1 93.75 178 ASP A O 1
ATOM 1368 N N . GLY A 1 179 ? 11.047 -20.453 0.259 1 93.62 179 GLY A N 1
ATOM 1369 C CA . GLY A 1 179 ? 10.742 -19.969 1.592 1 93.62 179 GLY A CA 1
ATOM 1370 C C . GLY A 1 179 ? 10.25 -18.531 1.599 1 93.62 179 GLY A C 1
ATOM 1371 O O . GLY A 1 179 ? 10.305 -17.844 0.576 1 93.62 179 GLY A O 1
ATOM 1372 N N . ALA A 1 180 ? 9.766 -18.109 2.701 1 92.12 180 ALA A N 1
ATOM 1373 C CA . ALA A 1 180 ? 9.281 -16.75 2.879 1 92.12 180 ALA A CA 1
ATOM 1374 C C . ALA A 1 180 ? 10.43 -15.789 3.174 1 92.12 180 ALA A C 1
ATOM 1376 O O . ALA A 1 180 ? 11.469 -16.203 3.693 1 92.12 180 ALA A O 1
ATOM 1377 N N . ALA A 1 181 ? 10.242 -14.539 2.73 1 87.62 181 ALA A N 1
ATOM 1378 C CA . ALA A 1 181 ? 11.203 -13.531 3.178 1 87.62 181 ALA A CA 1
ATOM 1379 C C . ALA A 1 181 ? 11.258 -13.461 4.699 1 87.62 181 ALA A C 1
ATOM 1381 O O . ALA A 1 181 ? 10.227 -13.578 5.367 1 87.62 181 ALA A O 1
ATOM 1382 N N . SER A 1 182 ? 12.406 -13.273 5.23 1 79.88 182 SER A N 1
ATOM 1383 C CA . SER A 1 182 ? 12.578 -13.289 6.68 1 79.88 182 SER A CA 1
ATOM 1384 C C . SER A 1 182 ? 12.344 -11.906 7.281 1 79.88 182 SER A C 1
ATOM 1386 O O . SER A 1 182 ? 12.039 -11.781 8.469 1 79.88 182 SER A O 1
ATOM 1388 N N . LYS A 1 183 ? 12.586 -10.977 6.531 1 81.12 183 LYS A N 1
ATOM 1389 C CA . LYS A 1 183 ? 12.398 -9.633 7.055 1 81.12 183 LYS A CA 1
ATOM 1390 C C . LYS A 1 183 ? 12.016 -8.656 5.941 1 81.12 183 LYS A C 1
ATOM 1392 O O . LYS A 1 183 ? 12.172 -8.969 4.758 1 81.12 183 LYS A O 1
ATOM 1397 N N . SER A 1 184 ? 11.484 -7.602 6.414 1 83.62 184 SER A N 1
ATOM 1398 C CA . SER A 1 184 ? 11.242 -6.488 5.5 1 83.62 184 SER A CA 1
ATOM 1399 C C . SER A 1 184 ? 12.391 -5.492 5.531 1 83.62 184 SER A C 1
ATOM 1401 O O . SER A 1 184 ? 13.164 -5.453 6.492 1 83.62 184 SER A O 1
ATOM 1403 N N . TYR A 1 185 ? 12.531 -4.848 4.465 1 85.12 185 TYR A N 1
ATOM 1404 C CA . TYR A 1 185 ? 13.688 -3.967 4.32 1 85.12 185 TYR A CA 1
ATOM 1405 C C . TYR A 1 185 ? 13.25 -2.508 4.266 1 85.12 185 TYR A C 1
ATOM 1407 O O . TYR A 1 185 ? 14.039 -1.633 3.896 1 85.12 185 TYR A O 1
ATOM 1415 N N . GLY A 1 186 ? 12.055 -2.299 4.57 1 90 186 GLY A N 1
ATOM 1416 C CA . GLY A 1 186 ? 11.531 -0.947 4.449 1 90 186 GLY A CA 1
ATOM 1417 C C . GLY A 1 186 ? 12.32 0.071 5.25 1 90 186 GLY A C 1
ATOM 1418 O O . GLY A 1 186 ? 12.672 1.134 4.734 1 90 186 GLY A O 1
ATOM 1419 N N . LEU A 1 187 ? 12.656 -0.209 6.473 1 92.5 187 LEU A N 1
ATOM 1420 C CA . LEU A 1 187 ? 13.383 0.718 7.336 1 92.5 187 LEU A CA 1
ATOM 1421 C C . LEU A 1 187 ? 14.82 0.894 6.852 1 92.5 187 LEU A C 1
ATOM 1423 O O . LEU A 1 187 ? 15.383 1.986 6.953 1 92.5 187 LEU A O 1
ATOM 1427 N N . ALA A 1 188 ? 15.422 -0.174 6.395 1 89.12 188 ALA A N 1
ATOM 1428 C CA . ALA A 1 188 ? 16.781 -0.094 5.855 1 89.12 188 ALA A CA 1
ATOM 1429 C C . ALA A 1 188 ? 16.828 0.808 4.625 1 89.12 188 ALA A C 1
ATOM 1431 O O . ALA A 1 188 ? 17.75 1.615 4.477 1 89.12 188 ALA A O 1
ATOM 1432 N N . VAL A 1 189 ? 15.906 0.632 3.785 1 89.44 189 VAL A N 1
ATOM 1433 C CA . VAL A 1 189 ? 15.828 1.458 2.586 1 89.44 189 VAL A CA 1
ATOM 1434 C C . VAL A 1 189 ? 15.633 2.92 2.975 1 89.44 189 VAL A C 1
ATOM 1436 O O . VAL A 1 189 ? 16.234 3.816 2.379 1 89.44 189 VAL A O 1
ATOM 1439 N N . ALA A 1 190 ? 14.766 3.148 3.949 1 94.12 190 ALA A N 1
ATOM 1440 C CA . ALA A 1 190 ? 14.539 4.508 4.43 1 94.12 190 ALA A CA 1
ATOM 1441 C C . ALA A 1 190 ? 15.828 5.125 4.961 1 94.12 190 ALA A C 1
ATOM 1443 O O . ALA A 1 190 ? 16.125 6.293 4.691 1 94.12 190 ALA A O 1
ATOM 1444 N N . ALA A 1 191 ? 16.578 4.359 5.672 1 93.88 191 ALA A N 1
ATOM 1445 C CA . ALA A 1 191 ? 17.859 4.828 6.18 1 93.88 191 ALA A CA 1
ATOM 1446 C C . ALA A 1 191 ? 18.812 5.16 5.035 1 93.88 191 ALA A C 1
ATOM 1448 O O . ALA A 1 191 ? 19.484 6.203 5.055 1 93.88 191 ALA A O 1
ATOM 1449 N N . LEU A 1 192 ? 18.891 4.371 4.082 1 90 192 LEU A N 1
ATOM 1450 C CA . LEU A 1 192 ? 19.734 4.57 2.912 1 90 192 LEU A CA 1
ATOM 1451 C C . LEU A 1 192 ? 19.312 5.824 2.148 1 90 192 LEU A C 1
ATOM 1453 O O . LEU A 1 192 ? 20.156 6.512 1.568 1 90 192 LEU A O 1
ATOM 1457 N N . ALA A 1 193 ? 18.047 6.062 2.102 1 91.44 193 ALA A N 1
ATOM 1458 C CA . ALA A 1 193 ? 17.516 7.211 1.38 1 91.44 193 ALA A CA 1
ATOM 1459 C C . ALA A 1 193 ? 17.844 8.516 2.098 1 91.44 193 ALA A C 1
ATOM 1461 O O . ALA A 1 193 ? 17.656 9.602 1.542 1 91.44 193 ALA A O 1
ATOM 1462 N N . GLY A 1 194 ? 18.25 8.391 3.377 1 95.62 194 GLY A N 1
ATOM 1463 C CA . GLY A 1 194 ? 18.672 9.578 4.113 1 95.62 194 GLY A CA 1
ATOM 1464 C C . GLY A 1 194 ? 17.672 10.031 5.152 1 95.62 194 GLY A C 1
ATOM 1465 O O . GLY A 1 194 ? 17.781 11.133 5.688 1 95.62 194 GLY A O 1
ATOM 1466 N N . VAL A 1 195 ? 16.672 9.258 5.426 1 97.5 195 VAL A N 1
ATOM 1467 C CA . VAL A 1 195 ? 15.758 9.594 6.504 1 97.5 195 VAL A CA 1
ATOM 1468 C C . VAL A 1 195 ? 16.531 9.758 7.812 1 97.5 195 VAL A C 1
ATOM 1470 O O . VAL A 1 195 ? 17.422 8.961 8.117 1 97.5 195 VAL A O 1
ATOM 1473 N N . PRO A 1 196 ? 16.203 10.82 8.562 1 98.31 196 PRO A N 1
ATOM 1474 C CA . PRO A 1 196 ? 16.969 11.094 9.773 1 98.31 196 PRO A CA 1
ATOM 1475 C C . PRO A 1 196 ? 17.031 9.898 10.719 1 98.31 196 PRO A C 1
ATOM 1477 O O . PRO A 1 196 ? 16.047 9.172 10.875 1 98.31 196 PRO A O 1
ATOM 1480 N N . LYS A 1 197 ? 18.172 9.711 11.398 1 97.19 197 LYS A N 1
ATOM 1481 C CA . LYS A 1 197 ? 18.422 8.57 12.273 1 97.19 197 LYS A CA 1
ATOM 1482 C C . LYS A 1 197 ? 17.391 8.5 13.391 1 97.19 197 LYS A C 1
ATOM 1484 O O . LYS A 1 197 ? 16.953 7.41 13.773 1 97.19 197 LYS A O 1
ATOM 1489 N N . GLU A 1 198 ? 17.047 9.586 13.875 1 98.06 198 GLU A N 1
ATOM 1490 C CA . GLU A 1 198 ? 16.078 9.625 14.969 1 98.06 198 GLU A CA 1
ATOM 1491 C C . GLU A 1 198 ? 14.711 9.117 14.523 1 98.06 198 GLU A C 1
ATOM 1493 O O . GLU A 1 198 ? 14 8.469 15.297 1 98.06 198 GLU A O 1
ATOM 1498 N N . VAL A 1 199 ? 14.367 9.469 13.328 1 98.31 199 VAL A N 1
ATOM 1499 C CA . VAL A 1 199 ? 13.094 9.008 12.789 1 98.31 199 VAL A CA 1
ATOM 1500 C C . VAL A 1 199 ? 13.141 7.5 12.555 1 98.31 199 VAL A C 1
ATOM 1502 O O . VAL A 1 199 ? 12.18 6.789 12.852 1 98.31 199 VAL A O 1
ATOM 1505 N N . ILE A 1 200 ? 14.219 6.98 12.062 1 97.5 200 ILE A N 1
ATOM 1506 C CA . ILE A 1 200 ? 14.398 5.547 11.852 1 97.5 200 ILE A CA 1
ATOM 1507 C C . ILE A 1 200 ? 14.32 4.812 13.188 1 97.5 200 ILE A C 1
ATOM 1509 O O . ILE A 1 200 ? 13.68 3.762 13.289 1 97.5 200 ILE A O 1
ATOM 1513 N N . LYS A 1 201 ? 14.969 5.348 14.133 1 97.81 201 LYS A N 1
ATOM 1514 C CA . LYS A 1 201 ? 14.938 4.75 15.461 1 97.81 201 LYS A CA 1
ATOM 1515 C C . LYS A 1 201 ? 13.508 4.672 16 1 97.81 201 LYS A C 1
ATOM 1517 O O . LYS A 1 201 ? 13.102 3.641 16.547 1 97.81 201 LYS A O 1
ATOM 1522 N N . ARG A 1 202 ? 12.797 5.727 15.875 1 98 202 ARG A N 1
ATOM 1523 C CA . ARG A 1 202 ? 11.406 5.75 16.328 1 98 202 ARG A CA 1
ATOM 1524 C C . ARG A 1 202 ? 10.57 4.742 15.555 1 98 202 ARG A C 1
ATOM 1526 O O . ARG A 1 202 ? 9.719 4.059 16.125 1 98 202 ARG A O 1
ATOM 1533 N N . ALA A 1 203 ? 10.766 4.684 14.25 1 97.81 203 ALA A N 1
ATOM 1534 C CA . ALA A 1 203 ? 10.055 3.723 13.414 1 97.81 203 ALA A CA 1
ATOM 1535 C C . ALA A 1 203 ? 10.336 2.291 13.859 1 97.81 203 ALA A C 1
ATOM 1537 O O . ALA A 1 203 ? 9.43 1.453 13.891 1 97.81 203 ALA A O 1
ATOM 1538 N N . ARG A 1 204 ? 11.547 2.023 14.211 1 96.69 204 ARG A N 1
ATOM 1539 C CA . ARG A 1 204 ? 11.922 0.701 14.703 1 96.69 204 ARG A CA 1
ATOM 1540 C C . ARG A 1 204 ? 11.203 0.374 16 1 96.69 204 ARG A C 1
ATOM 1542 O O . ARG A 1 204 ? 10.773 -0.763 16.219 1 96.69 204 ARG A O 1
ATOM 1549 N N . GLN A 1 205 ? 11.148 1.305 16.844 1 97 205 GLN A N 1
ATOM 1550 C CA . GLN A 1 205 ? 10.422 1.123 18.094 1 97 205 GLN A CA 1
ATOM 1551 C C . GLN A 1 205 ? 8.953 0.807 17.844 1 97 205 GLN A C 1
ATOM 1553 O O . GLN A 1 205 ? 8.391 -0.107 18.453 1 97 205 GLN A O 1
ATOM 1558 N N . LYS A 1 206 ? 8.367 1.606 16.969 1 95.94 206 LYS A N 1
ATOM 1559 C CA . LYS A 1 206 ? 6.961 1.373 16.641 1 95.94 206 LYS A CA 1
ATOM 1560 C C . LYS A 1 206 ? 6.766 -0.009 16.016 1 95.94 206 LYS A C 1
ATOM 1562 O O . LYS A 1 206 ? 5.773 -0.684 16.297 1 95.94 206 LYS A O 1
ATOM 1567 N N . LEU A 1 207 ? 7.648 -0.383 15.156 1 93.88 207 LEU A N 1
ATOM 1568 C CA . LEU A 1 207 ? 7.594 -1.697 14.523 1 93.88 207 LEU A CA 1
ATOM 1569 C C . LEU A 1 207 ? 7.586 -2.805 15.57 1 93.88 207 LEU A C 1
ATOM 1571 O O . LEU A 1 207 ? 6.797 -3.746 15.477 1 93.88 207 LEU A O 1
ATOM 1575 N N . ARG A 1 208 ? 8.414 -2.688 16.547 1 92.94 208 ARG A N 1
ATOM 1576 C CA . ARG A 1 208 ? 8.477 -3.668 17.625 1 92.94 208 ARG A CA 1
ATOM 1577 C C . ARG A 1 208 ? 7.152 -3.738 18.375 1 92.94 208 ARG A C 1
ATOM 1579 O O . ARG A 1 208 ? 6.703 -4.824 18.75 1 92.94 208 ARG A O 1
ATOM 1586 N N . GLU A 1 209 ? 6.594 -2.619 18.609 1 91.38 209 GLU A N 1
ATOM 1587 C CA . GLU A 1 209 ? 5.297 -2.562 19.281 1 91.38 209 GLU A CA 1
ATOM 1588 C C . GLU A 1 209 ? 4.234 -3.316 18.484 1 91.38 209 GLU A C 1
ATOM 1590 O O . GLU A 1 209 ? 3.414 -4.039 19.062 1 91.38 209 GLU A O 1
ATOM 1595 N N . LEU A 1 210 ? 4.254 -3.092 17.219 1 86.44 210 LEU A N 1
ATOM 1596 C CA . LEU A 1 210 ? 3.254 -3.699 16.344 1 86.44 210 LEU A CA 1
ATOM 1597 C C . LEU A 1 210 ? 3.463 -5.207 16.234 1 86.44 210 LEU A C 1
ATOM 1599 O O . LEU A 1 210 ? 2.494 -5.969 16.188 1 86.44 210 LEU A O 1
ATOM 1603 N N . GLU A 1 211 ? 4.691 -5.625 16.172 1 82.19 211 GLU A N 1
ATOM 1604 C CA . GLU A 1 211 ? 5.02 -7.043 16.047 1 82.19 211 GLU A CA 1
ATOM 1605 C C . GLU A 1 211 ? 4.703 -7.793 17.344 1 82.19 211 GLU A C 1
ATOM 1607 O O . GLU A 1 211 ? 4.426 -8.992 17.312 1 82.19 211 GLU A O 1
ATOM 1612 N N . SER A 1 212 ? 4.863 -7.219 18.422 1 79.19 212 SER A N 1
ATOM 1613 C CA . SER A 1 212 ? 4.566 -7.852 19.703 1 79.19 212 SER A CA 1
ATOM 1614 C C . SER A 1 212 ? 3.078 -8.141 19.844 1 79.19 212 SER A C 1
ATOM 1616 O O . SER A 1 212 ? 2.686 -9.086 20.547 1 79.19 212 SER A O 1
ATOM 1618 N N . ILE A 1 213 ? 2.27 -7.32 19.312 1 65.81 213 ILE A N 1
ATOM 1619 C CA . ILE A 1 213 ? 0.823 -7.492 19.391 1 65.81 213 ILE A CA 1
ATOM 1620 C C . ILE A 1 213 ? 0.373 -8.57 18.406 1 65.81 213 ILE A C 1
ATOM 1622 O O . ILE A 1 213 ? -0.612 -9.266 18.656 1 65.81 213 ILE A O 1
ATOM 1626 N N . SER A 1 214 ? 1.162 -8.602 17.375 1 61.5 214 SER A N 1
ATOM 1627 C CA . SER A 1 214 ? 0.752 -9.578 16.359 1 61.5 214 SER A CA 1
ATOM 1628 C C . SER A 1 214 ? 1.343 -10.953 16.656 1 61.5 214 SER A C 1
ATOM 1630 O O . SER A 1 214 ? 2.561 -11.133 16.594 1 61.5 214 SER A O 1
ATOM 1632 N N 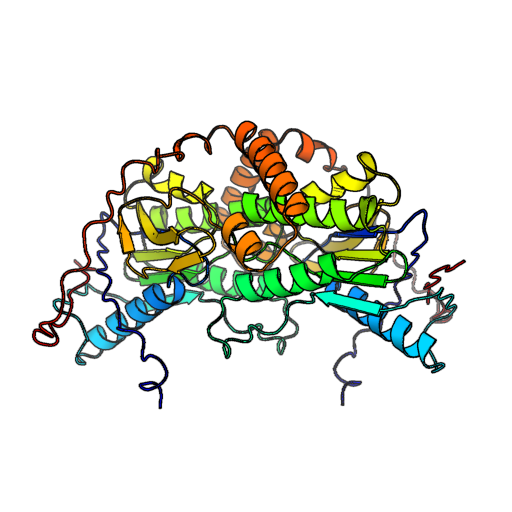. PRO A 1 215 ? 0.712 -11.812 17.344 1 52.88 215 PRO A N 1
ATOM 1633 C CA . PRO A 1 215 ? 1.256 -13.117 17.734 1 52.88 215 PRO A CA 1
ATOM 1634 C C . PRO A 1 215 ? 2.092 -13.758 16.625 1 52.88 215 PRO A C 1
ATOM 1636 O O . PRO A 1 215 ? 3.076 -14.445 16.906 1 52.88 215 PRO A O 1
ATOM 1639 N N . ASN A 1 216 ? 1.676 -13.812 15.43 1 47.66 216 ASN A N 1
ATOM 1640 C CA . ASN A 1 216 ? 2.271 -14.695 14.438 1 47.66 216 ASN A CA 1
ATOM 1641 C C . ASN A 1 216 ? 3.467 -14.039 13.75 1 47.66 216 ASN A C 1
ATOM 1643 O O . ASN A 1 216 ? 4.086 -14.641 12.867 1 47.66 216 ASN A O 1
ATOM 1647 N N . ALA A 1 217 ? 3.812 -12.836 14.047 1 44.41 217 ALA A N 1
ATOM 1648 C CA . ALA A 1 217 ? 4.949 -12.211 13.375 1 44.41 217 ALA A CA 1
ATOM 1649 C C . ALA A 1 217 ? 6.27 -12.672 13.984 1 44.41 217 ALA A C 1
ATOM 1651 O O . ALA A 1 217 ? 7.34 -12.375 13.453 1 44.41 217 ALA A O 1
ATOM 1652 N N . ALA A 1 218 ? 6.402 -13.156 15.227 1 37.31 218 ALA A N 1
ATOM 1653 C CA . ALA A 1 218 ? 7.621 -13.508 15.945 1 37.31 218 ALA A CA 1
ATOM 1654 C C . ALA A 1 218 ? 8.367 -14.633 15.242 1 37.31 218 ALA A C 1
ATOM 1656 O O . ALA A 1 218 ? 9.484 -14.992 15.633 1 37.31 218 ALA A O 1
ATOM 1657 N N . ALA A 1 219 ? 7.777 -15.422 14.43 1 36.56 219 ALA A N 1
ATOM 1658 C CA . ALA A 1 219 ? 8.539 -16.625 14.078 1 36.56 219 ALA A CA 1
ATOM 1659 C C . ALA A 1 219 ? 9.68 -16.281 13.125 1 36.56 219 ALA A C 1
ATOM 1661 O O . ALA A 1 219 ? 10.516 -17.141 12.812 1 36.56 219 ALA A O 1
ATOM 1662 N N . THR A 1 220 ? 9.68 -15.102 12.57 1 37.16 220 THR A N 1
ATOM 1663 C CA . THR A 1 220 ? 10.602 -15.016 11.453 1 37.16 220 THR A CA 1
ATOM 1664 C C . THR A 1 220 ? 11.938 -14.422 11.891 1 37.16 220 THR A C 1
ATOM 1666 O O . THR A 1 220 ? 12.773 -14.07 11.055 1 37.16 220 THR A O 1
ATOM 1669 N N . GLN A 1 221 ? 12.156 -14.125 13.117 1 35.75 221 GLN A N 1
ATOM 1670 C CA . GLN A 1 221 ? 13.469 -13.531 13.344 1 35.75 221 GLN A CA 1
ATOM 1671 C C . GLN A 1 221 ? 14.562 -14.594 13.312 1 35.75 221 GLN A C 1
ATOM 1673 O O . GLN A 1 221 ? 14.75 -15.328 14.281 1 35.75 221 GLN A O 1
ATOM 1678 N N . VAL A 1 222 ? 14.898 -15.219 12.188 1 29.98 222 VAL A N 1
ATOM 1679 C CA . VAL A 1 222 ? 16.109 -16.016 12.125 1 29.98 222 VAL A CA 1
ATOM 1680 C C . VAL A 1 222 ? 17.328 -15.148 12.453 1 29.98 222 VAL A C 1
ATOM 1682 O O . VAL A 1 222 ? 17.375 -13.969 12.086 1 29.98 222 VAL A O 1
ATOM 1685 N N . ASP A 1 223 ? 18.094 -15.555 13.438 1 28.7 223 ASP A N 1
ATOM 1686 C CA . ASP A 1 223 ? 19.391 -15 13.828 1 28.7 223 ASP A CA 1
ATOM 1687 C C . ASP A 1 223 ? 20.297 -14.844 12.617 1 28.7 223 ASP A C 1
ATOM 1689 O O . ASP A 1 223 ? 20.656 -15.828 11.969 1 28.7 223 ASP A O 1
ATOM 1693 N N . ALA A 1 224 ? 20.375 -13.766 12 1 29.11 224 ALA A N 1
ATOM 1694 C CA . ALA A 1 224 ? 21.203 -13.344 10.875 1 29.11 224 ALA A CA 1
ATOM 1695 C C . ALA A 1 224 ? 22.688 -13.453 11.219 1 29.11 224 ALA A C 1
ATOM 1697 O O . ALA A 1 224 ? 23.547 -13.016 10.445 1 29.11 224 ALA A O 1
ATOM 1698 N N . ARG A 1 225 ? 23.141 -13.883 12.359 1 26.81 225 ARG A N 1
ATOM 1699 C CA . ARG A 1 225 ? 24.578 -13.836 12.617 1 26.81 225 ARG A CA 1
ATOM 1700 C C . ARG A 1 225 ? 25.328 -14.828 11.734 1 26.81 225 ARG A C 1
ATOM 1702 O O . ARG A 1 225 ? 26.562 -14.891 11.758 1 26.81 225 ARG A O 1
ATOM 1709 N N . LYS A 1 226 ? 24.828 -15.969 11.383 1 26.89 226 LYS A N 1
ATOM 1710 C CA . LYS A 1 226 ? 25.797 -16.969 10.938 1 26.89 226 LYS A CA 1
ATOM 1711 C C . LYS A 1 226 ? 26.203 -16.734 9.484 1 26.89 226 LYS A C 1
ATOM 1713 O O . LYS A 1 226 ? 26.688 -17.656 8.82 1 26.89 226 LYS A O 1
ATOM 1718 N N . CYS A 1 227 ? 25.812 -15.602 8.789 1 25.36 227 CYS A N 1
ATOM 1719 C CA . CYS A 1 227 ? 26.328 -15.641 7.422 1 25.36 227 CYS A CA 1
ATOM 1720 C C . CYS A 1 227 ? 27.828 -15.383 7.391 1 25.36 227 CYS A C 1
ATOM 1722 O O . CYS A 1 227 ? 28.281 -14.273 7.688 1 25.36 227 CYS A O 1
ATOM 1724 N N . ARG A 1 228 ? 28.594 -16.359 7.797 1 23.64 228 ARG A N 1
ATOM 1725 C CA . ARG A 1 228 ? 30.016 -16.344 7.48 1 23.64 228 ARG A CA 1
ATOM 1726 C C . ARG A 1 228 ? 30.25 -16.078 5.996 1 23.64 228 ARG A C 1
ATOM 1728 O O . ARG A 1 228 ? 29.734 -16.828 5.148 1 23.64 228 ARG A O 1
ATOM 1735 N N . CYS A 1 229 ? 30.578 -14.938 5.637 1 25.61 229 CYS A N 1
ATOM 1736 C CA . CYS A 1 229 ? 30.969 -14.43 4.32 1 25.61 229 CYS A CA 1
ATOM 1737 C C . CYS A 1 229 ? 32.062 -15.289 3.699 1 25.61 229 CYS A C 1
ATOM 1739 O O . CYS A 1 229 ? 33.156 -15.367 4.227 1 25.61 229 CYS A O 1
ATOM 1741 N N . LEU A 1 230 ? 31.703 -16.531 3.234 1 23.39 230 LEU A N 1
ATOM 1742 C CA . LEU A 1 230 ? 32.781 -17.203 2.521 1 23.39 230 LEU A CA 1
ATOM 1743 C C . LEU A 1 230 ? 33.312 -16.328 1.39 1 23.39 230 LEU A C 1
ATOM 1745 O O . LEU A 1 230 ? 32.562 -15.602 0.75 1 23.39 230 LEU A O 1
ATOM 1749 N N . PRO A 1 231 ? 34.594 -16.25 1.255 1 24.53 231 PRO A N 1
ATOM 1750 C CA . PRO A 1 231 ? 35.344 -15.5 0.247 1 24.53 231 PRO A CA 1
ATOM 1751 C C . PRO A 1 231 ? 34.969 -15.875 -1.182 1 24.53 231 PRO A C 1
ATOM 1753 O O . PRO A 1 231 ? 34.562 -17.016 -1.438 1 24.53 231 PRO A O 1
ATOM 1756 N N . LEU A 1 232 ? 34.406 -14.945 -1.908 1 25.27 232 LEU A N 1
ATOM 1757 C CA . LEU A 1 232 ? 34.031 -15.031 -3.316 1 25.27 232 LEU A CA 1
ATOM 1758 C C . LEU A 1 232 ? 35.188 -15.516 -4.16 1 25.27 232 LEU A C 1
ATOM 1760 O O . LEU A 1 232 ? 36.188 -14.789 -4.34 1 25.27 232 LEU A O 1
ATOM 1764 N N . ARG A 1 233 ? 35.562 -16.797 -4.055 1 23.36 233 ARG A N 1
ATOM 1765 C CA . ARG A 1 233 ? 36.562 -17.203 -5.031 1 23.36 233 ARG A CA 1
ATOM 1766 C C . ARG A 1 233 ? 36.125 -16.891 -6.449 1 23.36 233 ARG A C 1
ATOM 1768 O O . ARG A 1 233 ? 34.938 -17.047 -6.777 1 23.36 233 ARG A O 1
ATOM 1775 N N . LYS A 1 234 ? 37.031 -16.344 -7.289 1 25.86 234 LYS A N 1
ATOM 1776 C CA . LYS A 1 234 ? 37.062 -15.82 -8.656 1 25.86 234 LYS A CA 1
ATOM 1777 C C . LYS A 1 234 ? 36.656 -16.891 -9.664 1 25.86 234 LYS A C 1
ATOM 1779 O O . LYS A 1 234 ? 36.875 -16.75 -10.867 1 25.86 234 LYS A O 1
ATOM 1784 N N . ARG A 1 235 ? 36.094 -18.047 -9.234 1 26.17 235 ARG A N 1
ATOM 1785 C CA . ARG A 1 235 ? 36.281 -18.969 -10.352 1 26.17 235 ARG A CA 1
ATOM 1786 C C . ARG A 1 235 ? 35.594 -18.453 -11.617 1 26.17 235 ARG A C 1
ATOM 1788 O O . ARG A 1 235 ? 34.719 -17.609 -11.547 1 26.17 235 ARG A O 1
ATOM 1795 N N . HIS A 1 236 ? 36.094 -19.016 -12.883 1 23.94 236 HIS A N 1
ATOM 1796 C CA . HIS A 1 236 ? 35.906 -19.031 -14.328 1 23.94 236 HIS A CA 1
ATOM 1797 C C . HIS A 1 236 ? 34.438 -19.109 -14.695 1 23.94 236 HIS A C 1
ATOM 1799 O O . HIS A 1 236 ? 33.625 -19.625 -13.922 1 23.94 236 HIS A O 1
ATOM 1805 N N . ARG A 1 237 ? 34.031 -18.312 -15.727 1 27.55 237 ARG A N 1
ATOM 1806 C CA . ARG A 1 237 ? 32.875 -17.719 -16.375 1 27.55 237 ARG A CA 1
ATOM 1807 C C . ARG A 1 237 ? 31.922 -18.797 -16.906 1 27.55 237 ARG A C 1
ATOM 1809 O O . ARG A 1 237 ? 30.922 -18.5 -17.562 1 27.55 237 ARG A O 1
ATOM 1816 N N . PRO A 1 238 ? 32.438 -20.297 -16.672 1 25.58 238 PRO A N 1
ATOM 1817 C CA . PRO A 1 238 ? 31.703 -20.938 -17.766 1 25.58 238 PRO A CA 1
ATOM 1818 C C . PRO A 1 238 ? 30.188 -20.75 -17.672 1 25.58 238 PRO A C 1
ATOM 1820 O O . PRO A 1 238 ? 29.531 -20.422 -18.656 1 25.58 238 PRO A O 1
ATOM 1823 N N . PRO A 1 239 ? 29.656 -21.531 -16.797 1 26.66 239 PRO A N 1
ATOM 1824 C CA . PRO A 1 239 ? 28.359 -22.188 -16.969 1 26.66 239 PRO A CA 1
ATOM 1825 C C . PRO A 1 239 ? 27.188 -21.219 -16.75 1 26.66 239 PRO A C 1
ATOM 1827 O O . PRO A 1 239 ? 27.031 -20.672 -15.664 1 26.66 239 PRO A O 1
ATOM 1830 N N . LEU A 1 240 ? 26.922 -20.531 -17.688 1 28.33 240 LEU A N 1
ATOM 1831 C CA . LEU A 1 240 ? 25.781 -19.625 -17.703 1 28.33 240 LEU A CA 1
ATOM 1832 C C . LEU A 1 240 ? 24.5 -20.375 -17.344 1 28.33 240 LEU A C 1
ATOM 1834 O O . LEU A 1 240 ? 23.422 -19.781 -17.375 1 28.33 240 LEU A O 1
ATOM 1838 N N . LYS A 1 241 ? 24.562 -21.906 -16.906 1 27.81 241 LYS A N 1
ATOM 1839 C CA . LYS A 1 241 ? 23.391 -22.688 -17.297 1 27.81 241 LYS A CA 1
ATOM 1840 C C . LYS A 1 241 ? 22.203 -22.375 -16.406 1 27.81 241 LYS A C 1
ATOM 1842 O O . LYS A 1 241 ? 21.172 -23.047 -16.484 1 27.81 241 LYS A O 1
ATOM 1847 N N . ARG A 1 242 ? 22.203 -21.469 -15.836 1 29.61 242 ARG A N 1
ATOM 1848 C CA . ARG A 1 242 ? 21.297 -21.625 -14.711 1 29.61 242 ARG A CA 1
ATOM 1849 C C . ARG A 1 242 ? 19.844 -21.484 -15.164 1 29.61 242 ARG A C 1
ATOM 1851 O O . ARG A 1 242 ? 18.938 -21.391 -14.328 1 29.61 242 ARG A O 1
ATOM 1858 N N . TRP A 1 243 ? 19.172 -22.016 -16.531 1 28.66 243 TRP A N 1
ATOM 1859 C CA . TRP A 1 243 ? 17.844 -21.438 -16.688 1 28.66 243 TRP A CA 1
ATOM 1860 C C . TRP A 1 243 ? 16.797 -22.297 -16 1 28.66 243 TRP A C 1
ATOM 1862 O O . TRP A 1 243 ? 16.812 -23.531 -16.125 1 28.66 243 TRP A O 1
ATOM 1872 N N . ARG A 1 244 ? 15.977 -22.312 -14.844 1 34.97 244 ARG A N 1
ATOM 1873 C CA . ARG A 1 244 ? 15.039 -23.312 -14.367 1 34.97 244 ARG A CA 1
ATOM 1874 C C . ARG A 1 244 ? 13.602 -22.859 -14.578 1 34.97 244 ARG A C 1
ATOM 1876 O O . ARG A 1 244 ? 13.172 -21.859 -14.016 1 34.97 244 ARG A O 1
ATOM 1883 N N . ILE A 1 245 ? 12.641 -23.406 -15.562 1 37.34 245 ILE A N 1
ATOM 1884 C CA . ILE A 1 245 ? 11.211 -23.234 -15.781 1 37.34 245 ILE A CA 1
ATOM 1885 C C . ILE A 1 245 ? 10.484 -24.531 -15.438 1 37.34 245 ILE A C 1
ATOM 1887 O O . ILE A 1 245 ? 9.32 -24.516 -15.039 1 37.34 245 ILE A O 1
ATOM 1891 N N . SER A 1 246 ? 9.945 -25.688 -14.773 1 35.22 246 SER A N 1
ATOM 1892 C CA . SER A 1 246 ? 9.297 -26.562 -15.734 1 35.22 246 SER A CA 1
ATOM 1893 C C . SER A 1 246 ? 7.809 -26.703 -15.445 1 35.22 246 SER A C 1
ATOM 1895 O O . SER A 1 246 ? 7.422 -27.109 -14.352 1 35.22 246 SER A O 1
ATOM 1897 N N . ILE A 1 247 ? 6.719 -26.062 -16.047 1 37.88 247 ILE A N 1
ATOM 1898 C CA . ILE A 1 247 ? 5.352 -26.047 -15.539 1 37.88 247 ILE A CA 1
ATOM 1899 C C . ILE A 1 247 ? 4.66 -27.359 -15.875 1 37.88 247 ILE A C 1
ATOM 1901 O O . ILE A 1 247 ? 4.527 -27.734 -17.047 1 37.88 247 ILE A O 1
ATOM 1905 N N . ARG A 1 248 ? 4.262 -28.406 -15.289 1 28.33 248 ARG A N 1
ATOM 1906 C CA . ARG A 1 248 ? 3.805 -29.734 -15.703 1 28.33 248 ARG A CA 1
ATOM 1907 C C . ARG A 1 248 ? 2.283 -29.828 -15.648 1 28.33 248 ARG A C 1
ATOM 1909 O O . ARG A 1 248 ? 1.677 -29.594 -14.602 1 28.33 248 ARG A O 1
ATOM 1916 N N . THR A 1 249 ? 1.666 -29.562 -17.047 1 22.95 249 THR A N 1
ATOM 1917 C CA . THR A 1 249 ? 0.274 -29.922 -17.281 1 22.95 249 THR A CA 1
ATOM 1918 C C . THR A 1 249 ? 0.125 -31.438 -17.422 1 22.95 249 THR A C 1
ATOM 1920 O O . THR A 1 249 ? 1.033 -32.125 -17.906 1 22.95 249 THR A O 1
ATOM 1923 N N . PRO A 1 250 ? -1.011 -32.094 -16.859 1 25.83 250 PRO A N 1
ATOM 1924 C CA . PRO A 1 250 ? -1.094 -33.469 -17.297 1 25.83 250 PRO A CA 1
ATOM 1925 C C . PRO A 1 250 ? -0.894 -33.625 -18.812 1 25.83 250 PRO A C 1
ATOM 1927 O O . PRO A 1 250 ? -1.225 -32.719 -19.578 1 25.83 250 PRO A O 1
ATOM 1930 N N . MET B 1 1 ? -8.273 24.078 -21.328 1 22.5 1 MET B N 1
ATOM 1931 C CA . MET B 1 1 ? -8.406 22.625 -21.516 1 22.5 1 MET B CA 1
ATOM 1932 C C . MET B 1 1 ? -8.43 21.922 -20.156 1 22.5 1 MET B C 1
ATOM 1934 O O . MET B 1 1 ? -8.969 20.812 -20.047 1 22.5 1 MET B O 1
ATOM 1938 N N . VAL B 1 2 ? -7.68 22.453 -19.062 1 27.86 2 VAL B N 1
ATOM 1939 C CA . VAL B 1 2 ? -7.672 22.016 -17.672 1 27.86 2 VAL B CA 1
ATOM 1940 C C . VAL B 1 2 ? -9.07 22.172 -17.078 1 27.86 2 VAL B C 1
ATOM 1942 O O . VAL B 1 2 ? -9.461 21.422 -16.188 1 27.86 2 VAL B O 1
ATOM 1945 N N . GLU B 1 3 ? -9.773 23.078 -17.609 1 31.58 3 GLU B N 1
ATOM 1946 C CA . GLU B 1 3 ? -11.086 23.5 -17.125 1 31.58 3 GLU B CA 1
ATOM 1947 C C . GLU B 1 3 ? -12.141 22.438 -17.406 1 31.58 3 GLU B C 1
ATOM 1949 O O . GLU B 1 3 ? -13.141 22.344 -16.688 1 31.58 3 GLU B O 1
ATOM 1954 N N . GLN B 1 4 ? -12.062 21.844 -18.562 1 33.88 4 GLN B N 1
ATOM 1955 C CA . GLN B 1 4 ? -13.18 21.078 -19.094 1 33.88 4 GLN B CA 1
ATOM 1956 C C . GLN B 1 4 ? -13.383 19.781 -18.328 1 33.88 4 GLN B C 1
ATOM 1958 O O . GLN B 1 4 ? -14.453 19.156 -18.406 1 33.88 4 GLN B O 1
ATOM 1963 N N . VAL B 1 5 ? -12.297 19.141 -18.031 1 36.19 5 VAL B N 1
ATOM 1964 C CA . VAL B 1 5 ? -12.484 17.781 -17.5 1 36.19 5 VAL B CA 1
ATOM 1965 C C . VAL B 1 5 ? -13.203 17.844 -16.156 1 36.19 5 VAL B C 1
ATOM 1967 O O . VAL B 1 5 ? -13.641 16.828 -15.633 1 36.19 5 VAL B O 1
ATOM 1970 N N . LEU B 1 6 ? -12.961 18.875 -15.438 1 37.94 6 LEU B N 1
ATOM 1971 C CA . LEU B 1 6 ? -13.562 18.891 -14.102 1 37.94 6 LEU B CA 1
ATOM 1972 C C . LEU B 1 6 ? -15.031 19.281 -14.18 1 37.94 6 LEU B C 1
ATOM 1974 O O . LEU B 1 6 ? -15.391 20.438 -13.961 1 37.94 6 LEU B O 1
ATOM 1978 N N . ASN B 1 7 ? -15.641 18.875 -15.023 1 38.84 7 ASN B N 1
ATOM 1979 C CA . ASN B 1 7 ? -17.047 19.234 -14.922 1 38.84 7 ASN B CA 1
ATOM 1980 C C . ASN B 1 7 ? -17.609 18.906 -13.539 1 38.84 7 ASN B C 1
ATOM 1982 O O . ASN B 1 7 ? -18.828 18.875 -13.352 1 38.84 7 ASN B O 1
ATOM 1986 N N . GLU B 1 8 ? -16.953 18.203 -12.758 1 45.09 8 GLU B N 1
ATOM 1987 C CA . GLU B 1 8 ? -17.562 17.953 -11.453 1 45.09 8 GLU B CA 1
ATOM 1988 C C . GLU B 1 8 ? -17.438 19.188 -10.555 1 45.09 8 GLU B C 1
ATOM 1990 O O . GLU B 1 8 ? -16.484 19.953 -10.68 1 45.09 8 GLU B O 1
ATOM 1995 N N . PRO B 1 9 ? -18.656 19.641 -10.031 1 44.31 9 PRO B N 1
ATOM 1996 C CA . PRO B 1 9 ? -18.656 20.812 -9.141 1 44.31 9 PRO B CA 1
ATOM 1997 C C . PRO B 1 9 ? -17.469 20.812 -8.172 1 44.31 9 PRO B C 1
ATOM 1999 O O . PRO B 1 9 ? -17.031 19.766 -7.719 1 44.31 9 PRO B O 1
ATOM 2002 N N . PHE B 1 10 ? -16.656 21.75 -8.375 1 51.62 10 PHE B N 1
ATOM 2003 C CA . PHE B 1 10 ? -15.586 22 -7.418 1 51.62 10 PHE B CA 1
ATOM 2004 C C . PHE B 1 10 ? -16.141 22.078 -5.996 1 51.62 10 PHE B C 1
ATOM 2006 O O . PHE B 1 10 ? -17.078 22.828 -5.73 1 51.62 10 PHE B O 1
ATOM 2013 N N . ILE B 1 11 ? -16.047 21.062 -5.227 1 58.25 11 ILE B N 1
ATOM 2014 C CA . ILE B 1 11 ? -16.438 21.109 -3.82 1 58.25 11 ILE B CA 1
ATOM 2015 C C . ILE B 1 11 ? -15.375 21.844 -3.014 1 58.25 11 ILE B C 1
ATOM 2017 O O . ILE B 1 11 ? -14.203 21.469 -3.033 1 58.25 11 ILE B O 1
ATOM 2021 N N . ALA B 1 12 ? -15.75 22.984 -2.523 1 64.75 12 ALA B N 1
ATOM 2022 C CA . ALA B 1 12 ? -14.867 23.797 -1.695 1 64.75 12 ALA B CA 1
ATOM 2023 C C . ALA B 1 12 ? -14.68 23.188 -0.314 1 64.75 12 ALA B C 1
ATOM 2025 O O . ALA B 1 12 ? -15.656 22.953 0.406 1 64.75 12 ALA B O 1
ATOM 2026 N N . ASN B 1 13 ? -13.562 22.734 0.031 1 76.19 13 ASN B N 1
ATOM 2027 C CA . ASN B 1 13 ? -13.25 22.219 1.359 1 76.19 13 ASN B CA 1
ATOM 2028 C C . ASN B 1 13 ? -12.438 23.219 2.174 1 76.19 13 ASN B C 1
ATOM 2030 O O . ASN B 1 13 ? -11.422 23.734 1.698 1 76.19 13 ASN B O 1
ATOM 2034 N N . PRO B 1 14 ? -13.016 23.594 3.348 1 75.25 14 PRO B N 1
ATOM 2035 C CA . PRO B 1 14 ? -12.234 24.5 4.195 1 75.25 14 PRO B CA 1
ATOM 2036 C C . PRO B 1 14 ? -10.961 23.859 4.734 1 75.25 14 PRO B C 1
ATOM 2038 O O . PRO B 1 14 ? -10.891 22.625 4.844 1 75.25 14 PRO B O 1
ATOM 2041 N N . LEU B 1 15 ? -9.922 24.672 4.848 1 83.06 15 LEU B N 1
ATOM 2042 C CA . LEU B 1 15 ? -8.68 24.25 5.477 1 83.06 15 LEU B CA 1
ATOM 2043 C C . LEU B 1 15 ? -8.281 25.203 6.602 1 83.06 15 LEU B C 1
ATOM 2045 O O . LEU B 1 15 ? -8.258 26.422 6.406 1 83.06 15 LEU B O 1
ATOM 2049 N N . ASN B 1 16 ? -8.109 24.656 7.812 1 83.25 16 ASN B N 1
ATOM 2050 C CA . ASN B 1 16 ? -7.629 25.422 8.953 1 83.25 16 ASN B CA 1
ATOM 2051 C C . ASN B 1 16 ? -6.379 24.797 9.57 1 83.25 16 ASN B C 1
ATOM 2053 O O . ASN B 1 16 ? -6.445 23.734 10.164 1 83.25 16 ASN B O 1
ATOM 2057 N N . LEU B 1 17 ? -5.324 25.453 9.328 1 88.56 17 LEU B N 1
ATOM 2058 C CA . LEU B 1 17 ? -4.059 25.109 9.961 1 88.56 17 LEU B CA 1
ATOM 2059 C C . LEU B 1 17 ? -3.549 26.234 10.836 1 88.56 17 LEU B C 1
ATOM 2061 O O . LEU B 1 17 ? -3.631 27.406 10.461 1 88.56 17 LEU B O 1
ATOM 2065 N N . SER B 1 18 ? -3.174 25.922 12.023 1 85.94 18 SER B N 1
ATOM 2066 C CA . SER B 1 18 ? -2.607 26.844 13 1 85.94 18 SER B CA 1
ATOM 2067 C C . SER B 1 18 ? -1.553 26.156 13.859 1 85.94 18 SER B C 1
ATOM 2069 O O . SER B 1 18 ? -1.389 24.938 13.805 1 85.94 18 SER B O 1
ATOM 2071 N N . PRO B 1 19 ? -0.83 26.938 14.609 1 85.94 19 PRO B N 1
ATOM 2072 C CA . PRO B 1 19 ? 0.148 26.328 15.508 1 85.94 19 PRO B CA 1
ATOM 2073 C C . PRO B 1 19 ? -0.486 25.312 16.469 1 85.94 19 PRO B C 1
ATOM 2075 O O . PRO B 1 19 ? 0.179 24.375 16.906 1 85.94 19 PRO B O 1
ATOM 2078 N N . GLN B 1 20 ? -1.75 25.453 16.797 1 89.56 20 GLN B N 1
ATOM 2079 C CA . GLN B 1 20 ? -2.451 24.547 17.703 1 89.56 20 GLN B CA 1
ATOM 2080 C C . GLN B 1 20 ? -3.074 23.375 16.938 1 89.56 20 GLN B C 1
ATOM 2082 O O . GLN B 1 20 ? -3.531 22.406 17.547 1 89.56 20 GLN B O 1
ATOM 2087 N N . ARG B 1 21 ? -3.105 23.531 15.633 1 93.81 21 ARG B N 1
ATOM 2088 C CA . ARG B 1 21 ? -3.619 22.531 14.703 1 93.81 21 ARG B CA 1
ATOM 2089 C C . ARG B 1 21 ? -2.707 22.391 13.484 1 93.81 21 ARG B C 1
ATOM 2091 O O . ARG B 1 21 ? -3.123 22.656 12.359 1 93.81 21 ARG B O 1
ATOM 2098 N N . ARG B 1 22 ? -1.535 22 13.828 1 94.25 22 ARG B N 1
ATOM 2099 C CA . ARG B 1 22 ? -0.475 22.125 12.836 1 94.25 22 ARG B CA 1
ATOM 2100 C C . ARG B 1 22 ? -0.487 20.953 11.867 1 94.25 22 ARG B C 1
ATOM 2102 O O . ARG B 1 22 ? 0.055 21.047 10.758 1 94.25 22 ARG B O 1
ATOM 2109 N N . MET B 1 23 ? -1.099 19.828 12.297 1 97.25 23 MET B N 1
ATOM 2110 C CA . MET B 1 23 ? -1.135 18.672 11.398 1 97.25 23 MET B CA 1
ATOM 2111 C C . MET B 1 23 ? -2.547 18.109 11.297 1 97.25 23 MET B C 1
ATOM 2113 O O . MET B 1 23 ? -3.205 17.891 12.312 1 97.25 23 MET B O 1
ATOM 2117 N N . LEU B 1 24 ? -2.969 17.922 10.094 1 97.38 24 LEU B N 1
ATOM 2118 C CA . LEU B 1 24 ? -4.223 17.219 9.82 1 97.38 24 LEU B CA 1
ATOM 2119 C C . LEU B 1 24 ? -3.963 15.828 9.266 1 97.38 24 LEU B C 1
ATOM 2121 O O . LEU B 1 24 ? -3.324 15.672 8.227 1 97.38 24 LEU B O 1
ATOM 2125 N N . ILE B 1 25 ? -4.375 14.836 10 1 97.38 25 ILE B N 1
ATOM 2126 C CA . ILE B 1 25 ? -4.395 13.469 9.484 1 97.38 25 ILE B CA 1
ATOM 2127 C C . ILE B 1 25 ? -5.645 13.266 8.633 1 97.38 25 ILE B C 1
ATOM 2129 O O . ILE B 1 25 ? -6.766 13.258 9.148 1 97.38 25 ILE B O 1
ATOM 2133 N N . ILE B 1 26 ? -5.418 13.062 7.383 1 95.19 26 ILE B N 1
ATOM 2134 C CA . ILE B 1 26 ? -6.523 12.977 6.434 1 95.19 26 ILE B CA 1
ATOM 2135 C C . ILE B 1 26 ? -6.766 11.516 6.051 1 95.19 26 ILE B C 1
ATOM 2137 O O . ILE B 1 26 ? -5.879 10.859 5.496 1 95.19 26 ILE B O 1
ATOM 2141 N N . THR B 1 27 ? -7.926 11.008 6.379 1 92.75 27 THR B N 1
ATOM 2142 C CA . THR B 1 27 ? -8.305 9.648 6.012 1 92.75 27 THR B CA 1
ATOM 2143 C C . THR B 1 27 ? -9.516 9.656 5.082 1 92.75 27 THR B C 1
ATOM 2145 O O . THR B 1 27 ? -10.156 10.695 4.898 1 92.75 27 THR B O 1
ATOM 2148 N N . GLY B 1 28 ? -9.758 8.508 4.531 1 85.88 28 GLY B N 1
ATOM 2149 C CA . GLY B 1 28 ? -10.859 8.367 3.584 1 85.88 28 GLY B CA 1
ATOM 2150 C C . GLY B 1 28 ? -10.523 7.469 2.408 1 85.88 28 GLY B C 1
ATOM 2151 O O . GLY B 1 28 ? -9.375 7.035 2.258 1 85.88 28 GLY B O 1
ATOM 2152 N N . PRO B 1 29 ? -11.562 7.16 1.624 1 78.38 29 PRO B N 1
ATOM 2153 C CA . PRO B 1 29 ? -11.344 6.242 0.502 1 78.38 29 PRO B CA 1
ATOM 2154 C C . PRO B 1 29 ? -10.422 6.82 -0.567 1 78.38 29 PRO B C 1
ATOM 2156 O O . PRO B 1 29 ? -10.242 8.039 -0.638 1 78.38 29 PRO B O 1
ATOM 2159 N N . ASN B 1 30 ? -9.906 5.766 -1.362 1 69.56 30 ASN B N 1
ATOM 2160 C CA . ASN B 1 30 ? -9.156 6.203 -2.533 1 69.56 30 ASN B CA 1
ATOM 2161 C C . ASN B 1 30 ? -10.062 6.848 -3.576 1 69.56 30 ASN B C 1
ATOM 2163 O O . ASN B 1 30 ? -11.211 6.43 -3.75 1 69.56 30 ASN B O 1
ATOM 2167 N N . MET B 1 31 ? -9.867 8.078 -3.951 1 66.06 31 MET B N 1
ATOM 2168 C CA . MET B 1 31 ? -10.609 8.867 -4.922 1 66.06 31 MET B CA 1
ATOM 2169 C C . MET B 1 31 ? -11.562 9.836 -4.223 1 66.06 31 MET B C 1
ATOM 2171 O O . MET B 1 31 ? -12.367 10.5 -4.871 1 66.06 31 MET B O 1
ATOM 2175 N N . GLY B 1 32 ? -11.484 9.711 -2.924 1 72.56 32 GLY B N 1
ATOM 2176 C CA . GLY B 1 32 ? -12.328 10.617 -2.162 1 72.56 32 GLY B CA 1
ATOM 2177 C C . GLY B 1 32 ? -11.922 12.07 -2.311 1 72.56 32 GLY B C 1
ATOM 2178 O O . GLY B 1 32 ? -12.641 12.969 -1.867 1 72.56 32 GLY B O 1
ATOM 2179 N N . GLY B 1 33 ? -10.734 12.227 -2.873 1 77 33 GLY B N 1
ATOM 2180 C CA . GLY B 1 33 ? -10.336 13.602 -3.104 1 77 33 GLY B CA 1
ATOM 2181 C C . GLY B 1 33 ? -9.203 14.055 -2.211 1 77 33 GLY B C 1
ATOM 2182 O O . GLY B 1 33 ? -8.906 15.25 -2.131 1 77 33 GLY B O 1
ATOM 2183 N N . LYS B 1 34 ? -8.57 13.125 -1.542 1 82.31 34 LYS B N 1
ATOM 2184 C CA . LYS B 1 34 ? -7.492 13.5 -0.636 1 82.31 34 LYS B CA 1
ATOM 2185 C C . LYS B 1 34 ? -6.383 14.234 -1.379 1 82.31 34 LYS B C 1
ATOM 2187 O O . LYS B 1 34 ? -5.984 15.336 -0.978 1 82.31 34 LYS B O 1
ATOM 2192 N N . SER B 1 35 ? -5.945 13.641 -2.498 1 81.81 35 SER B N 1
ATOM 2193 C CA . SER B 1 35 ? -4.855 14.242 -3.26 1 81.81 35 SER B CA 1
ATOM 2194 C C . SER B 1 35 ? -5.27 15.578 -3.861 1 81.81 35 SER B C 1
ATOM 2196 O O . SER B 1 35 ? -4.48 16.531 -3.898 1 81.81 35 SER B O 1
ATOM 2198 N N . THR B 1 36 ? -6.469 15.672 -4.262 1 79.69 36 THR B N 1
ATOM 2199 C CA . THR B 1 36 ? -6.984 16.922 -4.812 1 79.69 36 THR B CA 1
ATOM 2200 C C . THR B 1 36 ? -7.035 18 -3.736 1 79.69 36 THR B C 1
ATOM 2202 O O . THR B 1 36 ? -6.633 19.141 -3.979 1 79.69 36 THR B O 1
ATOM 2205 N N . TYR B 1 37 ? -7.547 17.625 -2.631 1 84.44 37 TYR B N 1
ATOM 2206 C CA . TYR B 1 37 ? -7.617 18.531 -1.491 1 84.44 37 TYR B CA 1
ATOM 2207 C C . TYR B 1 37 ? -6.234 19.078 -1.137 1 84.44 37 TYR B C 1
ATOM 2209 O O . TYR B 1 37 ? -6.066 20.281 -0.926 1 84.44 37 TYR B O 1
ATOM 2217 N N . MET B 1 38 ? -5.25 18.203 -1.154 1 88.38 38 MET B N 1
ATOM 2218 C CA . MET B 1 38 ? -3.883 18.578 -0.805 1 88.38 38 MET B CA 1
ATOM 2219 C C . MET B 1 38 ? -3.268 19.469 -1.885 1 88.38 38 MET B C 1
ATOM 2221 O O . MET B 1 38 ? -2.668 20.5 -1.58 1 88.38 38 MET B O 1
ATOM 2225 N N . ARG B 1 39 ? -3.438 19.094 -3.074 1 83.19 39 ARG B N 1
ATOM 2226 C CA . ARG B 1 39 ? -2.891 19.875 -4.184 1 83.19 39 ARG B CA 1
ATOM 2227 C C . ARG B 1 39 ? -3.512 21.266 -4.234 1 83.19 39 ARG B C 1
ATOM 2229 O O . ARG B 1 39 ? -2.812 22.25 -4.469 1 83.19 39 ARG B O 1
ATOM 2236 N N . GLN B 1 40 ? -4.77 21.266 -4.035 1 82.69 40 GLN B N 1
ATOM 2237 C CA . GLN B 1 40 ? -5.461 22.547 -4.023 1 82.69 40 GLN B CA 1
ATOM 2238 C C . GLN B 1 40 ? -4.918 23.453 -2.922 1 82.69 40 GLN B C 1
ATOM 2240 O O . GLN B 1 40 ? -4.75 24.656 -3.127 1 82.69 40 GLN B O 1
ATOM 2245 N N . THR B 1 41 ? -4.73 22.859 -1.833 1 85.38 41 THR B N 1
ATOM 2246 C CA . THR B 1 41 ? -4.191 23.609 -0.711 1 85.38 41 THR B CA 1
ATOM 2247 C C . THR B 1 41 ? -2.836 24.219 -1.066 1 85.38 41 THR B C 1
ATOM 2249 O O . THR B 1 41 ? -2.582 25.391 -0.804 1 85.38 41 THR B O 1
ATOM 2252 N N . ALA B 1 42 ? -1.987 23.406 -1.642 1 86.31 42 ALA B N 1
ATOM 2253 C CA . ALA B 1 42 ? -0.665 23.875 -2.039 1 86.31 42 ALA B CA 1
ATOM 2254 C C . ALA B 1 42 ? -0.773 25.016 -3.055 1 86.31 42 ALA B C 1
ATOM 2256 O O . ALA B 1 42 ? -0.057 26.016 -2.959 1 86.31 42 ALA B O 1
ATOM 2257 N N . LEU B 1 43 ? -1.665 24.844 -3.959 1 82.69 43 LEU B N 1
ATOM 2258 C CA . LEU B 1 43 ? -1.84 25.844 -5.008 1 82.69 43 LEU B CA 1
ATOM 2259 C C . LEU B 1 43 ? -2.369 27.156 -4.434 1 82.69 43 LEU B C 1
ATOM 2261 O O . LEU B 1 43 ? -1.911 28.234 -4.812 1 82.69 43 LEU B O 1
ATOM 2265 N N . ILE B 1 44 ? -3.275 27.078 -3.625 1 81.56 44 ILE B N 1
ATOM 2266 C CA . ILE B 1 44 ? -3.852 28.25 -2.996 1 81.56 44 ILE B CA 1
ATOM 2267 C C . ILE B 1 44 ? -2.781 28.984 -2.186 1 81.56 44 ILE B C 1
ATOM 2269 O O . ILE B 1 44 ? -2.682 30.203 -2.234 1 81.56 44 ILE B O 1
ATOM 2273 N N . ALA B 1 45 ? -2.051 28.219 -1.42 1 83.25 45 ALA B N 1
ATOM 2274 C CA . ALA B 1 45 ? -0.968 28.812 -0.64 1 83.25 45 ALA B CA 1
ATOM 2275 C C . ALA B 1 45 ? 0.028 29.531 -1.544 1 83.25 45 ALA B C 1
ATOM 2277 O O . ALA B 1 45 ? 0.464 30.641 -1.237 1 83.25 45 ALA B O 1
ATOM 2278 N N . LEU B 1 46 ? 0.331 28.875 -2.652 1 83.69 46 LEU B N 1
ATOM 2279 C CA . LEU B 1 46 ? 1.272 29.453 -3.605 1 83.69 46 LEU B CA 1
ATOM 2280 C C . LEU B 1 46 ? 0.707 30.734 -4.219 1 83.69 46 LEU B C 1
ATOM 2282 O O . LEU B 1 46 ? 1.407 31.75 -4.316 1 83.69 46 LEU B O 1
ATOM 2286 N N . LEU B 1 47 ? -0.498 30.656 -4.629 1 81.44 47 LEU B N 1
ATOM 2287 C CA . LEU B 1 47 ? -1.136 31.812 -5.254 1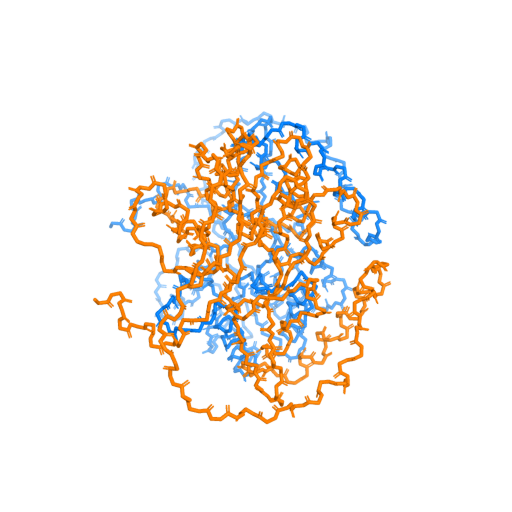 81.44 47 LEU B CA 1
ATOM 2288 C C . LEU B 1 47 ? -1.273 32.969 -4.262 1 81.44 47 LEU B C 1
ATOM 2290 O O . LEU B 1 47 ? -1.094 34.125 -4.625 1 81.44 47 LEU B O 1
ATOM 2294 N N . ALA B 1 48 ? -1.607 32.656 -3.072 1 76.81 48 ALA B N 1
ATOM 2295 C CA . ALA B 1 48 ? -1.729 33.656 -2.033 1 76.81 48 ALA B CA 1
ATOM 2296 C C . ALA B 1 48 ? -0.396 34.375 -1.795 1 76.81 48 ALA B C 1
ATOM 2298 O O . ALA B 1 48 ? -0.353 35.594 -1.61 1 76.81 48 ALA B O 1
ATOM 2299 N N . TRP B 1 49 ? 0.568 33.625 -1.887 1 77.69 49 TRP B N 1
ATOM 2300 C CA . TRP B 1 49 ? 1.89 34.188 -1.637 1 77.69 49 TRP B CA 1
ATOM 2301 C C . TRP B 1 49 ? 2.326 35.094 -2.791 1 77.69 49 TRP B C 1
ATOM 2303 O O . TRP B 1 49 ? 3.025 36.094 -2.584 1 77.69 49 TRP B O 1
ATOM 2313 N N . ILE B 1 50 ? 1.876 34.688 -4.004 1 77.06 50 ILE B N 1
ATOM 2314 C CA . ILE B 1 50 ? 2.258 35.469 -5.164 1 77.06 50 ILE B CA 1
ATOM 2315 C C . ILE B 1 50 ? 1.313 36.656 -5.301 1 77.06 50 ILE B C 1
ATOM 2317 O O . ILE B 1 50 ? 1.599 37.625 -6.039 1 77.06 50 ILE B O 1
ATOM 2321 N N . GLY B 1 51 ? 0.355 36.781 -4.504 1 69.06 51 GLY B N 1
ATOM 2322 C CA . GLY B 1 51 ? -0.575 37.906 -4.535 1 69.06 51 GLY B CA 1
ATOM 2323 C C . GLY B 1 51 ? -1.648 37.75 -5.598 1 69.06 51 GLY B C 1
ATOM 2324 O O . GLY B 1 51 ? -2.266 38.75 -6 1 69.06 51 GLY B O 1
ATOM 2325 N N . SER B 1 52 ? -1.766 36.594 -6.059 1 70.5 52 SER B N 1
ATOM 2326 C CA . SER B 1 52 ? -2.77 36.344 -7.09 1 70.5 52 SER B CA 1
ATOM 2327 C C . SER B 1 52 ? -4.129 36.031 -6.477 1 70.5 52 SER B C 1
ATOM 2329 O O . SER B 1 52 ? -4.238 35.844 -5.266 1 70.5 52 SER B O 1
ATOM 2331 N N . TYR B 1 53 ? -5.195 36.156 -7.32 1 63.84 53 TYR B N 1
ATOM 2332 C CA . TYR B 1 53 ? -6.543 35.781 -6.902 1 63.84 53 TYR B CA 1
ATOM 2333 C C . TYR B 1 53 ? -6.621 34.312 -6.512 1 63.84 53 TYR B C 1
ATOM 2335 O O . TYR B 1 53 ? -6.043 33.469 -7.184 1 63.84 53 TYR B O 1
ATOM 2343 N N . VAL B 1 54 ? -7.035 34.156 -5.242 1 62.66 54 VAL B N 1
ATOM 2344 C CA . VAL B 1 54 ? -7.195 32.781 -4.766 1 62.66 54 VAL B CA 1
ATOM 2345 C C . VAL B 1 54 ? -8.68 32.406 -4.73 1 62.66 54 VAL B C 1
ATOM 2347 O O . VAL B 1 54 ? -9.508 33.219 -4.293 1 62.66 54 VAL B O 1
ATOM 2350 N N . PRO B 1 55 ? -9.055 31.312 -5.414 1 59.16 55 PRO B N 1
ATOM 2351 C CA . PRO B 1 55 ? -10.445 30.844 -5.363 1 59.16 55 PRO B CA 1
ATOM 2352 C C . PRO B 1 55 ? -10.875 30.422 -3.959 1 59.16 55 PRO B C 1
ATOM 2354 O O . PRO B 1 55 ? -10.992 29.219 -3.682 1 59.16 55 PRO B O 1
ATOM 2357 N N . ALA B 1 56 ? -10.828 31.375 -3.051 1 59.84 56 ALA B N 1
ATOM 2358 C CA . ALA B 1 56 ? -11.25 31.141 -1.674 1 59.84 56 ALA B CA 1
ATOM 2359 C C . ALA B 1 56 ? -11.992 32.344 -1.111 1 59.84 56 ALA B C 1
ATOM 2361 O O . ALA B 1 56 ? -11.82 33.469 -1.593 1 59.84 56 ALA B O 1
ATOM 2362 N N . GLN B 1 57 ? -12.984 32.094 -0.211 1 56.41 57 GLN B N 1
ATOM 2363 C CA . GLN B 1 57 ? -13.727 33.188 0.421 1 56.41 57 GLN B CA 1
ATOM 2364 C C . GLN B 1 57 ? -12.812 34.031 1.312 1 56.41 57 GLN B C 1
ATOM 2366 O O . GLN B 1 57 ? -12.898 35.25 1.305 1 56.41 57 GLN B O 1
ATOM 2371 N N . ASN B 1 58 ? -12.07 33.406 2.086 1 61.91 58 ASN B N 1
ATOM 2372 C CA . ASN B 1 58 ? -11.109 34.031 2.973 1 61.91 58 ASN B CA 1
ATOM 2373 C C . ASN B 1 58 ? -9.805 33.25 3.053 1 61.91 58 ASN B C 1
ATOM 2375 O O . ASN B 1 58 ? -9.82 32.031 3.094 1 61.91 58 ASN B O 1
ATOM 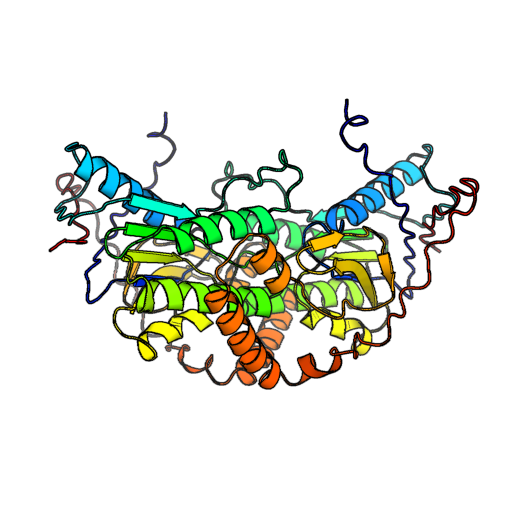2379 N N . VAL B 1 59 ? -8.758 33.969 2.725 1 65.25 59 VAL B N 1
ATOM 2380 C CA . VAL B 1 59 ? -7.453 33.344 2.83 1 65.25 59 VAL B CA 1
ATOM 2381 C C . VAL B 1 59 ? -6.559 34.125 3.773 1 65.25 59 VAL B C 1
ATOM 2383 O O . VAL B 1 59 ? -6.461 35.375 3.656 1 65.25 59 VAL B O 1
ATOM 2386 N N . GLU B 1 60 ? -6.363 33.531 4.895 1 68 60 GLU B N 1
ATOM 2387 C CA . GLU B 1 60 ? -5.309 34.062 5.758 1 68 60 GLU B CA 1
ATOM 2388 C C . GLU B 1 60 ? -4.098 33.125 5.77 1 68 60 GLU B C 1
ATOM 2390 O O . GLU B 1 60 ? -4.199 31.969 6.203 1 68 60 GLU B O 1
ATOM 2395 N N . ILE B 1 61 ? -3.049 33.625 5.156 1 67.94 61 ILE B N 1
ATOM 2396 C CA . ILE B 1 61 ? -1.879 32.75 5.086 1 67.94 61 ILE B CA 1
ATOM 2397 C C . ILE B 1 61 ? -0.729 33.375 5.875 1 67.94 61 ILE B C 1
ATOM 2399 O O . ILE B 1 61 ? -0.409 34.531 5.695 1 67.94 61 ILE B O 1
ATOM 2403 N N . GLY B 1 62 ? -0.342 32.688 6.879 1 70.19 62 GLY B N 1
ATOM 2404 C CA . GLY B 1 62 ? 0.846 33.125 7.602 1 70.19 62 GLY B CA 1
ATOM 2405 C C . GLY B 1 62 ? 2.123 32.938 6.801 1 70.19 62 GLY B C 1
ATOM 2406 O O . GLY B 1 62 ? 2.078 32.688 5.598 1 70.19 62 GLY B O 1
ATOM 2407 N N . PRO B 1 63 ? 3.217 33.219 7.465 1 77.25 63 PRO B N 1
ATOM 2408 C CA . PRO B 1 63 ? 4.512 33.062 6.797 1 77.25 63 PRO B CA 1
ATOM 2409 C C . PRO B 1 63 ? 4.809 31.609 6.426 1 77.25 63 PRO B C 1
ATOM 2411 O O . PRO B 1 63 ? 4.711 30.719 7.277 1 77.25 63 PRO B O 1
ATOM 2414 N N . ILE B 1 64 ? 4.883 31.438 5.172 1 84.75 64 ILE B N 1
ATOM 2415 C CA . ILE B 1 64 ? 5.312 30.141 4.664 1 84.75 64 ILE B CA 1
ATOM 2416 C C . ILE B 1 64 ? 6.648 30.297 3.939 1 84.75 64 ILE B C 1
ATOM 2418 O O . ILE B 1 64 ? 6.766 31.062 2.988 1 84.75 64 ILE B O 1
ATOM 2422 N N . ASP B 1 65 ? 7.602 29.609 4.492 1 88.62 65 ASP B N 1
ATOM 2423 C CA . ASP B 1 65 ? 8.922 29.75 3.891 1 88.62 65 ASP B CA 1
ATOM 2424 C C . ASP B 1 65 ? 9.07 28.828 2.68 1 88.62 65 ASP B C 1
ATOM 2426 O O . ASP B 1 65 ? 9.695 29.203 1.685 1 88.62 65 ASP B O 1
ATOM 2430 N N . ARG B 1 66 ? 8.523 27.609 2.838 1 92.31 66 ARG B N 1
ATOM 2431 C CA . ARG B 1 66 ? 8.617 26.625 1.766 1 92.31 66 ARG B CA 1
ATOM 2432 C C . ARG B 1 66 ? 7.414 25.672 1.784 1 92.31 66 ARG B C 1
ATOM 2434 O O . ARG B 1 66 ? 6.812 25.453 2.836 1 92.31 66 ARG B O 1
ATOM 2441 N N . ILE B 1 67 ? 7.137 25.219 0.592 1 92.5 67 ILE B N 1
ATOM 2442 C CA . ILE B 1 67 ? 6.133 24.172 0.449 1 92.5 67 ILE B CA 1
ATOM 2443 C C . ILE B 1 67 ? 6.801 22.875 -0.006 1 92.5 67 ILE B C 1
ATOM 2445 O O . ILE B 1 67 ? 7.445 22.844 -1.055 1 92.5 67 ILE B O 1
ATOM 2449 N N . PHE B 1 68 ? 6.672 21.875 0.886 1 94.94 68 PHE B N 1
ATOM 2450 C CA . PHE B 1 68 ? 7.191 20.547 0.552 1 94.94 68 PHE B CA 1
ATOM 2451 C C . PHE B 1 68 ? 6.055 19.609 0.185 1 94.94 68 PHE B C 1
ATOM 2453 O O . PHE B 1 68 ? 5.02 19.578 0.853 1 94.94 68 PHE B O 1
ATOM 2460 N N . THR B 1 69 ? 6.281 18.875 -0.9 1 92.06 69 THR B N 1
ATOM 2461 C CA . THR B 1 69 ? 5.223 17.953 -1.312 1 92.06 69 THR B CA 1
ATOM 2462 C C . THR B 1 69 ? 5.793 16.578 -1.617 1 92.06 69 THR B C 1
ATOM 2464 O O . THR B 1 69 ? 6.863 16.453 -2.219 1 92.06 69 THR B O 1
ATOM 2467 N N . ARG B 1 70 ? 5.227 15.641 -1.024 1 88.75 70 ARG B N 1
ATOM 2468 C CA . ARG B 1 70 ? 5.312 14.258 -1.479 1 88.75 70 ARG B CA 1
ATOM 2469 C C . ARG B 1 70 ? 3.953 13.75 -1.945 1 88.75 70 ARG B C 1
ATOM 2471 O O . ARG B 1 70 ? 3.143 13.297 -1.135 1 88.75 70 ARG B O 1
ATOM 2478 N N . VAL B 1 71 ? 3.572 14.016 -3.109 1 71.5 71 VAL B N 1
ATOM 2479 C CA . VAL B 1 71 ? 2.307 13.586 -3.693 1 71.5 71 VAL B CA 1
ATOM 2480 C C . VAL B 1 71 ? 2.57 12.664 -4.879 1 71.5 71 VAL B C 1
ATOM 2482 O O . VAL B 1 71 ? 3.445 12.938 -5.703 1 71.5 71 VAL B O 1
ATOM 2485 N N . GLY B 1 72 ? 2.379 11.352 -4.715 1 59.97 72 GLY B N 1
ATOM 2486 C CA . GLY B 1 72 ? 2.617 10.188 -5.555 1 59.97 72 GLY B CA 1
ATOM 2487 C C . GLY B 1 72 ? 2.928 10.539 -6.996 1 59.97 72 GLY B C 1
ATOM 2488 O O . GLY B 1 72 ? 2.17 11.273 -7.641 1 59.97 72 GLY B O 1
ATOM 2489 N N . ALA B 1 73 ? 4.211 10.898 -7.207 1 47.12 73 ALA B N 1
ATOM 2490 C CA . ALA B 1 73 ? 4.621 11.031 -8.602 1 47.12 73 ALA B CA 1
ATOM 2491 C C . ALA B 1 73 ? 4.422 9.719 -9.359 1 47.12 73 ALA B C 1
ATOM 2493 O O . ALA B 1 73 ? 4.379 8.648 -8.75 1 47.12 73 ALA B O 1
ATOM 2494 N N . ALA B 1 74 ? 3.863 9.742 -10.672 1 45.22 74 ALA B N 1
ATOM 2495 C CA . ALA B 1 74 ? 3.965 8.695 -11.688 1 45.22 74 ALA B CA 1
ATOM 2496 C C . ALA B 1 74 ? 5.289 7.941 -11.562 1 45.22 74 ALA B C 1
ATOM 2498 O O . ALA B 1 74 ? 6.309 8.531 -11.195 1 45.22 74 ALA B O 1
ATOM 2499 N N . ASP B 1 75 ? 5.25 6.715 -11.094 1 43.72 75 ASP B N 1
ATOM 2500 C CA . ASP B 1 75 ? 6.41 5.828 -11.133 1 43.72 75 ASP B CA 1
ATOM 2501 C C . ASP B 1 75 ? 7.449 6.328 -12.125 1 43.72 75 ASP B C 1
ATOM 2503 O O . ASP B 1 75 ? 7.148 6.508 -13.312 1 43.72 75 ASP B O 1
ATOM 2507 N N . ASP B 1 76 ? 8.141 7.289 -11.703 1 42.53 76 ASP B N 1
ATOM 2508 C CA . ASP B 1 76 ? 9.219 7.566 -12.656 1 42.53 76 ASP B CA 1
ATOM 2509 C C . ASP B 1 76 ? 10.07 6.324 -12.898 1 42.53 76 ASP B C 1
ATOM 2511 O O . ASP B 1 76 ? 11.023 6.066 -12.164 1 42.53 76 ASP B O 1
ATOM 2515 N N . LEU B 1 77 ? 9.57 5.34 -13.555 1 44.66 77 LEU B N 1
ATOM 2516 C CA . LEU B 1 77 ? 10.242 4.121 -13.992 1 44.66 77 LEU B CA 1
ATOM 2517 C C . LEU B 1 77 ? 11.625 4.438 -14.555 1 44.66 77 LEU B C 1
ATOM 2519 O O . LEU B 1 77 ? 12.523 3.588 -14.531 1 44.66 77 LEU B O 1
ATOM 2523 N N . ALA B 1 78 ? 11.852 5.797 -14.922 1 43.66 78 ALA B N 1
ATOM 2524 C CA . ALA B 1 78 ? 13.039 6.059 -15.742 1 43.66 78 ALA B CA 1
ATOM 2525 C C . ALA B 1 78 ? 14.312 5.938 -14.914 1 43.66 78 ALA B C 1
ATOM 2527 O O . ALA B 1 78 ? 15.391 5.691 -15.461 1 43.66 78 ALA B O 1
ATOM 2528 N N . SER B 1 79 ? 14.258 6.203 -13.633 1 49.16 79 SER B N 1
ATOM 2529 C CA . SER B 1 79 ? 15.531 6.398 -12.938 1 49.16 79 SER B CA 1
ATOM 2530 C C . SER B 1 79 ? 16.062 5.082 -12.391 1 49.16 79 SER B C 1
ATOM 2532 O O . SER B 1 79 ? 17.188 5.027 -11.875 1 49.16 79 SER B O 1
ATOM 2534 N N . GLY B 1 80 ? 15.508 3.941 -12.68 1 55 80 GLY B N 1
ATOM 2535 C CA . GLY B 1 80 ? 16.031 2.693 -12.156 1 55 80 GLY B CA 1
ATOM 2536 C C . GLY B 1 80 ? 15.805 2.531 -10.664 1 55 80 GLY B C 1
ATOM 2537 O O . GLY B 1 80 ? 16.156 1.501 -10.086 1 55 80 GLY B O 1
ATOM 2538 N N . ARG B 1 81 ? 15.359 3.611 -10.023 1 66.44 81 ARG B N 1
ATOM 2539 C CA . ARG B 1 81 ? 15.094 3.516 -8.594 1 66.44 81 ARG B CA 1
ATOM 2540 C C . ARG B 1 81 ? 13.68 3.008 -8.328 1 66.44 81 ARG B C 1
ATOM 2542 O O . ARG B 1 81 ? 12.773 3.252 -9.125 1 66.44 81 ARG B O 1
ATOM 2549 N N . SER B 1 82 ? 13.711 2.238 -7.23 1 73.44 82 SER B N 1
ATOM 2550 C CA . SER B 1 82 ? 12.383 1.762 -6.867 1 73.44 82 SER B CA 1
ATOM 2551 C C . SER B 1 82 ? 11.477 2.914 -6.441 1 73.44 82 SER B C 1
ATOM 2553 O O . SER B 1 82 ? 11.961 3.959 -6.004 1 73.44 82 SER B O 1
ATOM 2555 N N . THR B 1 83 ? 10.266 2.744 -6.648 1 74.31 83 THR B N 1
ATOM 2556 C CA . THR B 1 83 ? 9.273 3.736 -6.254 1 74.31 83 THR B CA 1
ATOM 2557 C C . THR B 1 83 ? 9.375 4.039 -4.762 1 74.31 83 THR B C 1
ATOM 2559 O O . THR B 1 83 ? 9.25 5.195 -4.348 1 74.31 83 THR B O 1
ATOM 2562 N N . PHE B 1 84 ? 9.695 3.018 -4.051 1 84.56 84 PHE B N 1
ATOM 2563 C CA . PHE B 1 84 ? 9.805 3.201 -2.607 1 84.56 84 PHE B CA 1
ATOM 2564 C C . PHE B 1 84 ? 11.039 4.02 -2.26 1 84.56 84 PHE B C 1
ATOM 2566 O O . PHE B 1 84 ? 10.992 4.871 -1.367 1 84.56 84 PHE B O 1
ATOM 2573 N N . MET B 1 85 ? 12.117 3.779 -2.889 1 84.88 85 MET B N 1
ATOM 2574 C CA . MET B 1 85 ? 13.336 4.551 -2.67 1 84.88 85 MET B CA 1
ATOM 2575 C C . MET B 1 85 ? 13.117 6.023 -2.998 1 84.88 85 MET B C 1
ATOM 2577 O O . MET B 1 85 ? 13.562 6.902 -2.258 1 84.88 85 MET B O 1
ATOM 2581 N N . VAL B 1 86 ? 12.492 6.254 -4.066 1 85.31 86 VAL B N 1
ATOM 2582 C CA . VAL B 1 86 ? 12.195 7.629 -4.453 1 85.31 86 VAL B CA 1
ATOM 2583 C C . VAL B 1 86 ? 11.328 8.289 -3.389 1 85.31 86 VAL B C 1
ATOM 2585 O O . VAL B 1 86 ? 11.602 9.414 -2.957 1 85.31 86 VAL B O 1
ATOM 2588 N N . GLU B 1 87 ? 10.328 7.562 -2.955 1 90.5 87 GLU B N 1
ATOM 2589 C CA . GLU B 1 87 ? 9.445 8.047 -1.901 1 90.5 87 GLU B CA 1
ATOM 2590 C C . GLU B 1 87 ? 10.227 8.406 -0.643 1 90.5 87 GLU B C 1
ATOM 2592 O O . GLU B 1 87 ? 10.016 9.477 -0.059 1 90.5 87 GLU B O 1
ATOM 2597 N N . MET B 1 88 ? 11.117 7.562 -0.306 1 93.12 88 MET B N 1
ATOM 2598 C CA . MET B 1 88 ? 11.867 7.77 0.928 1 93.12 88 MET B CA 1
ATOM 2599 C C . MET B 1 88 ? 12.867 8.906 0.771 1 93.12 88 MET B C 1
ATOM 2601 O O . MET B 1 88 ? 13.133 9.641 1.724 1 93.12 88 MET B O 1
ATOM 2605 N N . THR B 1 89 ? 13.43 9.055 -0.362 1 92.69 89 THR B N 1
ATOM 2606 C CA . THR B 1 89 ? 14.359 10.156 -0.617 1 92.69 89 THR B CA 1
ATOM 2607 C C . THR B 1 89 ? 13.641 11.5 -0.52 1 92.69 89 THR B C 1
ATOM 2609 O O . THR B 1 89 ? 14.164 12.445 0.063 1 92.69 89 THR B O 1
ATOM 2612 N N . GLU B 1 90 ? 12.5 11.555 -1.083 1 94.19 90 GLU B N 1
ATOM 2613 C CA . GLU B 1 90 ? 11.688 12.758 -0.971 1 94.19 90 GLU B CA 1
ATOM 2614 C C . GLU B 1 90 ? 11.312 13.039 0.481 1 94.19 90 GLU B C 1
ATOM 2616 O O . GLU B 1 90 ? 11.344 14.188 0.926 1 94.19 90 GLU B O 1
ATOM 2621 N N . THR B 1 91 ? 10.945 12 1.158 1 96.75 91 THR B N 1
ATOM 2622 C CA . THR B 1 91 ? 10.609 12.133 2.572 1 96.75 91 THR B CA 1
ATOM 2623 C C . THR B 1 91 ? 11.812 12.641 3.367 1 96.75 91 THR B C 1
ATOM 2625 O O . THR B 1 91 ? 11.672 13.531 4.203 1 96.75 91 THR B O 1
ATOM 2628 N N . ALA B 1 92 ? 12.938 12.094 3.078 1 97.56 92 ALA B N 1
ATOM 2629 C CA . ALA B 1 92 ? 14.156 12.539 3.738 1 97.56 92 ALA B CA 1
ATOM 2630 C C . ALA B 1 92 ? 14.398 14.031 3.508 1 97.56 92 ALA B C 1
ATOM 2632 O O . ALA B 1 92 ? 14.734 14.758 4.441 1 97.56 92 ALA B O 1
ATOM 2633 N N . ASN B 1 93 ? 14.219 14.398 2.309 1 97.44 93 ASN B N 1
ATOM 2634 C CA . ASN B 1 93 ? 14.391 15.805 1.977 1 97.44 93 ASN B CA 1
ATOM 2635 C C . ASN B 1 93 ? 13.477 16.703 2.812 1 97.44 93 ASN B C 1
ATOM 2637 O O . ASN B 1 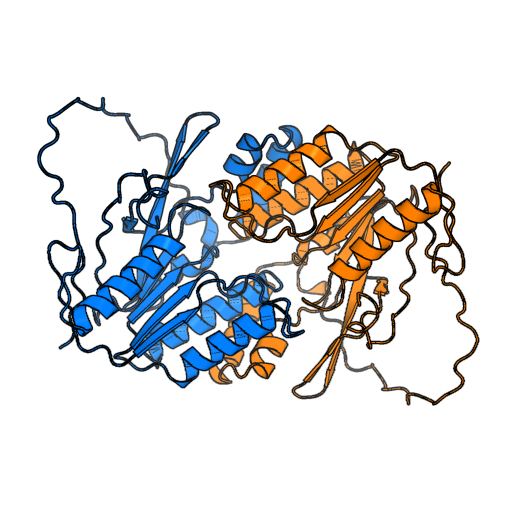93 ? 13.914 17.719 3.344 1 97.44 93 ASN B O 1
ATOM 2641 N N . ILE B 1 94 ? 12.297 16.312 2.961 1 97.88 94 ILE B N 1
ATOM 2642 C CA . ILE B 1 94 ? 11.32 17.078 3.736 1 97.88 94 ILE B CA 1
ATOM 2643 C C . ILE B 1 94 ? 11.766 17.141 5.199 1 97.88 94 ILE B C 1
ATOM 2645 O O . ILE B 1 94 ? 11.812 18.219 5.793 1 97.88 94 ILE B O 1
ATOM 2649 N N . LEU B 1 95 ? 12.148 16.047 5.738 1 98.44 95 LEU B N 1
ATOM 2650 C CA . LEU B 1 95 ? 12.469 15.938 7.16 1 98.44 95 LEU B CA 1
ATOM 2651 C C . LEU B 1 95 ? 13.734 16.719 7.492 1 98.44 95 LEU B C 1
ATOM 2653 O O . LEU B 1 95 ? 13.891 17.203 8.609 1 98.44 95 LEU B O 1
ATOM 2657 N N . HIS B 1 96 ? 14.57 16.859 6.531 1 98.25 96 HIS B N 1
ATOM 2658 C CA . HIS B 1 96 ? 15.82 17.578 6.77 1 98.25 96 HIS B CA 1
ATOM 2659 C C . HIS B 1 96 ? 15.641 19.078 6.605 1 98.25 96 HIS B C 1
ATOM 2661 O O . HIS B 1 96 ? 16.359 19.859 7.23 1 98.25 96 HIS B O 1
ATOM 2667 N N . ASN B 1 97 ? 14.641 19.469 5.855 1 98.06 97 ASN B N 1
ATOM 2668 C CA . ASN B 1 97 ? 14.672 20.859 5.418 1 98.06 97 ASN B CA 1
ATOM 2669 C C . ASN B 1 97 ? 13.43 21.625 5.879 1 98.06 97 ASN B C 1
ATOM 2671 O O . ASN B 1 97 ? 13.414 22.844 5.879 1 98.06 97 ASN B O 1
ATOM 2675 N N . ALA B 1 98 ? 12.414 20.906 6.219 1 97.56 98 ALA B N 1
ATOM 2676 C CA . ALA B 1 98 ? 11.203 21.594 6.66 1 97.56 98 ALA B CA 1
ATOM 2677 C C . ALA B 1 98 ? 11.445 22.344 7.969 1 97.56 98 ALA B C 1
ATOM 2679 O O . ALA B 1 98 ? 12.273 21.922 8.781 1 97.56 98 ALA B O 1
ATOM 2680 N N . THR B 1 99 ? 10.789 23.438 8.18 1 96.62 99 THR B N 1
ATOM 2681 C CA . THR B 1 99 ? 10.812 24.234 9.398 1 96.62 99 THR B CA 1
ATOM 2682 C C . THR B 1 99 ? 9.398 24.422 9.953 1 96.62 99 THR B C 1
ATOM 2684 O O . THR B 1 99 ? 8.43 23.922 9.367 1 96.62 99 THR B O 1
ATOM 2687 N N . GLU B 1 100 ? 9.32 25.125 11.047 1 94.62 100 GLU B N 1
ATOM 2688 C CA . GLU B 1 100 ? 8.023 25.391 11.672 1 94.62 100 GLU B CA 1
ATOM 2689 C C . GLU B 1 100 ? 7.16 26.281 10.797 1 94.62 100 GLU B C 1
ATOM 2691 O O . GLU B 1 100 ? 5.949 26.391 11.008 1 94.62 100 GLU B O 1
ATOM 2696 N N . ASN B 1 101 ? 7.754 26.938 9.75 1 92.38 101 ASN B N 1
ATOM 2697 C CA . ASN B 1 101 ? 7.031 27.844 8.852 1 92.38 101 ASN B CA 1
ATOM 2698 C C . ASN B 1 101 ? 6.816 27.203 7.48 1 92.38 101 ASN B C 1
ATOM 2700 O O . ASN B 1 101 ? 6.457 27.891 6.527 1 92.38 101 ASN B O 1
ATOM 2704 N N . SER B 1 102 ? 7.047 25.938 7.422 1 94.25 102 SER B N 1
ATOM 2705 C CA . SER B 1 102 ? 6.863 25.25 6.148 1 94.25 102 SER B CA 1
ATOM 2706 C C . SER B 1 102 ? 5.488 24.594 6.062 1 94.25 102 SER B C 1
ATOM 2708 O O . SER B 1 102 ? 4.918 24.219 7.082 1 94.25 102 SER B O 1
ATOM 2710 N N . LEU B 1 103 ? 4.941 24.578 4.832 1 93.88 103 LEU B N 1
ATOM 2711 C CA . LEU B 1 103 ? 3.773 23.75 4.523 1 93.88 103 LEU B CA 1
ATOM 2712 C C . LEU B 1 103 ? 4.188 22.422 3.9 1 93.88 103 LEU B C 1
ATOM 2714 O O . LEU B 1 103 ? 4.859 22.406 2.867 1 93.88 103 LEU B O 1
ATOM 2718 N N . VAL B 1 104 ? 3.783 21.344 4.602 1 96.25 104 VAL B N 1
ATOM 2719 C CA . VAL B 1 104 ? 4.207 20.016 4.152 1 96.25 104 VAL B CA 1
ATOM 2720 C C . VAL B 1 104 ? 2.984 19.188 3.752 1 96.25 104 VAL B C 1
ATOM 2722 O O . VAL B 1 104 ? 2.014 19.109 4.508 1 96.25 104 VAL B O 1
ATOM 2725 N N . LEU B 1 105 ? 3.033 18.641 2.578 1 95.81 105 LEU B N 1
ATOM 2726 C CA . LEU B 1 105 ? 2.006 17.719 2.096 1 95.81 105 LEU B CA 1
ATOM 2727 C C . LEU B 1 105 ? 2.57 16.312 1.929 1 95.81 105 LEU B C 1
ATOM 2729 O O . LEU B 1 105 ? 3.428 16.078 1.073 1 95.81 105 LEU B O 1
ATOM 2733 N N . MET B 1 106 ? 2.084 15.445 2.775 1 96 106 MET B N 1
ATOM 2734 C CA . MET B 1 106 ? 2.494 14.047 2.717 1 96 106 MET B CA 1
ATOM 2735 C C . MET B 1 106 ? 1.341 13.156 2.258 1 96 106 MET B C 1
ATOM 2737 O O . MET B 1 106 ? 0.34 13.016 2.963 1 96 106 MET B O 1
ATOM 2741 N N . ASP B 1 107 ? 1.529 12.555 1.124 1 91.75 107 ASP B N 1
ATOM 2742 C CA . ASP B 1 107 ? 0.466 11.711 0.583 1 91.75 107 ASP B CA 1
ATOM 2743 C C . ASP B 1 107 ? 0.872 10.242 0.591 1 91.75 107 ASP B C 1
ATOM 2745 O O . ASP B 1 107 ? 1.731 9.82 -0.188 1 91.75 107 ASP B O 1
ATOM 2749 N N . GLU B 1 108 ? 0.23 9.453 1.414 1 87.88 108 GLU B N 1
ATOM 2750 C CA . GLU B 1 108 ? 0.241 7.996 1.435 1 87.88 108 GLU B CA 1
ATOM 2751 C C . GLU B 1 108 ? 1.666 7.453 1.507 1 87.88 108 GLU B C 1
ATOM 2753 O O . GLU B 1 108 ? 2.051 6.594 0.71 1 87.88 108 GLU B O 1
ATOM 2758 N N . ILE B 1 109 ? 2.443 7.895 2.475 1 90.69 109 ILE B N 1
ATOM 2759 C CA . ILE B 1 109 ? 3.811 7.406 2.605 1 90.69 109 ILE B CA 1
ATOM 2760 C C . ILE B 1 109 ? 3.801 6 3.205 1 90.69 109 ILE B C 1
ATOM 2762 O O . ILE B 1 109 ? 2.93 5.672 4.016 1 90.69 109 ILE B O 1
ATOM 2766 N N . GLY B 1 110 ? 4.719 5.094 2.691 1 88.75 110 GLY B N 1
ATOM 2767 C CA . GLY B 1 110 ? 4.938 3.791 3.295 1 88.75 110 GLY B CA 1
ATOM 2768 C C . GLY B 1 110 ? 4.246 2.664 2.551 1 88.75 110 GLY B C 1
ATOM 2769 O O . GLY B 1 110 ? 4.305 1.507 2.973 1 88.75 110 GLY B O 1
ATOM 2770 N N . ARG B 1 111 ? 3.611 2.914 1.451 1 78.62 111 ARG B N 1
ATOM 2771 C CA . ARG B 1 111 ? 2.828 1.916 0.729 1 78.62 111 ARG B CA 1
ATOM 2772 C C . ARG B 1 111 ? 3.734 0.942 -0.016 1 78.62 111 ARG B C 1
ATOM 2774 O O . ARG B 1 111 ? 3.342 -0.193 -0.293 1 78.62 111 ARG B O 1
ATOM 2781 N N . GLY B 1 112 ? 4.922 1.309 -0.322 1 78.94 112 GLY B N 1
ATOM 2782 C CA . GLY B 1 112 ? 5.797 0.521 -1.177 1 78.94 112 GLY B CA 1
ATOM 2783 C C . GLY B 1 112 ? 6.605 -0.512 -0.415 1 78.94 112 GLY B C 1
ATOM 2784 O O . GLY B 1 112 ? 7.609 -1.018 -0.919 1 78.94 112 GLY B O 1
ATOM 2785 N N . THR B 1 113 ? 6.188 -0.902 0.795 1 86.5 113 THR B N 1
ATOM 2786 C CA . THR B 1 113 ? 6.898 -1.845 1.65 1 86.5 113 THR B CA 1
ATOM 2787 C C . THR B 1 113 ? 5.918 -2.674 2.475 1 86.5 113 THR B C 1
ATOM 2789 O O . THR B 1 113 ? 4.715 -2.648 2.225 1 86.5 113 THR B O 1
ATOM 2792 N N . SER B 1 114 ? 6.48 -3.484 3.354 1 87.62 114 SER B N 1
ATOM 2793 C CA . SER B 1 114 ? 5.605 -4.309 4.184 1 87.62 114 SER B CA 1
ATOM 2794 C C . SER B 1 114 ? 4.691 -3.447 5.047 1 87.62 114 SER B C 1
ATOM 2796 O O . SER B 1 114 ? 4.992 -2.281 5.312 1 87.62 114 SER B O 1
ATOM 2798 N N . THR B 1 115 ? 3.623 -4.031 5.461 1 85.5 115 THR B N 1
ATOM 2799 C CA . THR B 1 115 ? 2.559 -3.352 6.188 1 85.5 115 THR B CA 1
ATOM 2800 C C . THR B 1 115 ? 3.105 -2.678 7.441 1 85.5 115 THR B C 1
ATOM 2802 O O . THR B 1 115 ? 2.9 -1.479 7.648 1 85.5 115 THR B O 1
ATOM 2805 N N . TYR B 1 116 ? 3.83 -3.332 8.156 1 88.19 116 TYR B N 1
ATOM 2806 C CA . TYR B 1 116 ? 4.258 -2.818 9.453 1 88.19 116 TYR B CA 1
ATOM 2807 C C . TYR B 1 116 ? 5.434 -1.859 9.297 1 88.19 116 TYR B C 1
ATOM 2809 O O . TYR B 1 116 ? 5.551 -0.885 10.047 1 88.19 116 TYR B O 1
ATOM 2817 N N . ASP B 1 117 ? 6.312 -2.129 8.367 1 92.25 117 ASP B N 1
ATOM 2818 C CA . ASP B 1 117 ? 7.367 -1.166 8.07 1 92.25 117 ASP B CA 1
ATOM 2819 C C . ASP B 1 117 ? 6.781 0.174 7.629 1 92.25 117 ASP B C 1
ATOM 2821 O O . ASP B 1 117 ? 7.207 1.229 8.102 1 92.25 117 ASP B O 1
ATOM 2825 N N . GLY B 1 118 ? 5.875 -0.002 6.707 1 93.5 118 GLY B N 1
ATOM 2826 C CA . GLY B 1 118 ? 5.25 1.209 6.199 1 93.5 118 GLY B CA 1
ATOM 2827 C C . GLY B 1 118 ? 4.539 2.01 7.277 1 93.5 118 GLY B C 1
ATOM 2828 O O . GLY B 1 118 ? 4.738 3.221 7.387 1 93.5 118 GLY B O 1
ATOM 2829 N N . LEU B 1 119 ? 3.717 1.348 8.008 1 94 119 LEU B N 1
ATOM 2830 C CA . LEU B 1 119 ? 2.996 1.98 9.109 1 94 119 LEU B CA 1
ATOM 2831 C C . LEU B 1 119 ? 3.967 2.613 10.102 1 94 119 LEU B C 1
ATOM 2833 O O . LEU B 1 119 ? 3.758 3.744 10.547 1 94 119 LEU B O 1
ATOM 2837 N N . SER B 1 120 ? 5.016 1.914 10.445 1 96.69 120 SER B N 1
ATOM 2838 C CA . SER B 1 120 ? 6 2.404 11.406 1 96.69 120 SER B CA 1
ATOM 2839 C C . SER B 1 120 ? 6.699 3.656 10.883 1 96.69 120 SER B C 1
ATOM 2841 O O . SER B 1 120 ? 6.906 4.613 11.633 1 96.69 120 SER B O 1
ATOM 2843 N N . LEU B 1 121 ? 7.043 3.605 9.68 1 97.12 121 LEU B N 1
ATOM 2844 C CA . LEU B 1 121 ? 7.695 4.754 9.062 1 97.12 121 LEU B CA 1
ATOM 2845 C C . LEU B 1 121 ? 6.754 5.953 9.016 1 97.12 121 LEU B C 1
ATOM 2847 O O . LEU B 1 121 ? 7.145 7.07 9.359 1 97.12 121 LEU B O 1
ATOM 2851 N N . ALA B 1 122 ? 5.539 5.688 8.547 1 97.31 122 ALA B N 1
ATOM 2852 C CA . ALA B 1 122 ? 4.555 6.762 8.492 1 97.31 122 ALA B CA 1
ATOM 2853 C C . ALA B 1 122 ? 4.332 7.383 9.867 1 97.31 122 ALA B C 1
ATOM 2855 O O . ALA B 1 122 ? 4.277 8.609 10 1 97.31 122 ALA B O 1
ATOM 2856 N N . TRP B 1 123 ? 4.227 6.551 10.82 1 97.62 123 TRP B N 1
ATOM 2857 C CA . TRP B 1 123 ? 4.023 6.988 12.203 1 97.62 123 TRP B CA 1
ATOM 2858 C C . TRP B 1 123 ? 5.176 7.867 12.672 1 97.62 123 TRP B C 1
ATOM 2860 O O . TRP B 1 123 ? 4.953 8.977 13.172 1 97.62 123 TRP B O 1
ATOM 2870 N N . ALA B 1 124 ? 6.359 7.402 12.484 1 98.44 124 ALA B N 1
ATOM 2871 C CA . ALA B 1 124 ? 7.551 8.117 12.938 1 98.44 124 ALA B CA 1
ATOM 2872 C C . ALA B 1 124 ? 7.695 9.453 12.211 1 98.44 124 ALA B C 1
ATOM 2874 O O . ALA B 1 124 ? 8.062 10.461 12.82 1 98.44 124 ALA B O 1
ATOM 2875 N N . CYS B 1 125 ? 7.43 9.461 10.977 1 98.44 125 CYS B N 1
ATOM 2876 C CA . CYS B 1 125 ? 7.508 10.695 10.195 1 98.44 125 CYS B CA 1
ATOM 2877 C C . CYS B 1 125 ? 6.484 11.711 10.68 1 98.44 125 CYS B C 1
ATOM 2879 O O . CYS B 1 125 ? 6.809 12.891 10.852 1 98.44 125 CYS B O 1
ATOM 2881 N N . ALA B 1 126 ? 5.273 11.25 10.836 1 98.25 126 ALA B N 1
ATOM 2882 C CA . ALA B 1 126 ? 4.215 12.141 11.312 1 98.25 126 ALA B CA 1
ATOM 2883 C C . ALA B 1 126 ? 4.574 12.734 12.672 1 98.25 126 ALA B C 1
ATOM 2885 O O . ALA B 1 126 ? 4.41 13.938 12.891 1 98.25 126 ALA B O 1
ATOM 2886 N N . GLU B 1 127 ? 5.074 11.93 13.492 1 98.12 127 GLU B N 1
ATOM 2887 C CA . GLU B 1 127 ? 5.473 12.383 14.82 1 98.12 127 GLU B CA 1
ATOM 2888 C C . GLU B 1 127 ? 6.574 13.438 14.727 1 98.12 127 GLU B C 1
ATOM 2890 O O . GLU B 1 127 ? 6.531 14.453 15.438 1 98.12 127 GLU B O 1
ATOM 2895 N N . ASN B 1 128 ? 7.547 13.148 13.953 1 98.44 128 ASN B N 1
ATOM 2896 C CA . ASN B 1 128 ? 8.656 14.086 13.805 1 98.44 128 ASN B CA 1
ATOM 2897 C C . ASN B 1 128 ? 8.188 15.43 13.258 1 98.44 128 ASN B C 1
ATOM 2899 O O . ASN B 1 128 ? 8.555 16.484 13.781 1 98.44 128 ASN B O 1
ATOM 2903 N N . LEU B 1 129 ? 7.398 15.406 12.266 1 97.94 129 LEU B N 1
ATOM 2904 C CA . LEU B 1 129 ? 6.891 16.609 11.633 1 97.94 129 LEU B CA 1
ATOM 2905 C C . LEU B 1 129 ? 6.039 17.422 12.609 1 97.94 129 LEU B C 1
ATOM 2907 O O . LEU B 1 129 ? 6.102 18.656 12.617 1 97.94 129 LEU B O 1
ATOM 2911 N N . ALA B 1 130 ? 5.273 16.734 13.398 1 97.12 130 ALA B N 1
ATOM 2912 C CA . ALA B 1 130 ? 4.32 17.391 14.289 1 97.12 130 ALA B CA 1
ATOM 2913 C C . ALA B 1 130 ? 5.012 17.906 15.555 1 97.12 130 ALA B C 1
ATOM 2915 O O . ALA B 1 130 ? 4.723 19 16.031 1 97.12 130 ALA B O 1
ATOM 2916 N N . ASN B 1 131 ? 5.945 17.156 16.109 1 96.31 131 ASN B N 1
ATOM 2917 C CA . ASN B 1 131 ? 6.453 17.453 17.453 1 96.31 131 ASN B CA 1
ATOM 2918 C C . ASN B 1 131 ? 7.832 18.109 17.391 1 96.31 131 ASN B C 1
ATOM 2920 O O . ASN B 1 131 ? 8.148 18.953 18.234 1 96.31 131 ASN B O 1
ATOM 2924 N N . LYS B 1 132 ? 8.633 17.703 16.547 1 96.56 132 LYS B N 1
ATOM 2925 C CA . LYS B 1 132 ? 9.992 18.234 16.5 1 96.56 132 LYS B CA 1
ATOM 2926 C C . LYS B 1 132 ? 10.07 19.422 15.539 1 96.56 132 LYS B C 1
ATOM 2928 O O . LYS B 1 132 ? 10.383 20.531 15.961 1 96.56 132 LYS B O 1
ATOM 2933 N N . ILE B 1 133 ? 9.633 19.156 14.398 1 96.88 133 ILE B N 1
ATOM 2934 C CA . ILE B 1 133 ? 9.734 20.203 13.391 1 96.88 133 ILE B CA 1
ATOM 2935 C C . ILE B 1 133 ? 8.602 21.203 13.578 1 96.88 133 ILE B C 1
ATOM 2937 O O . ILE B 1 133 ? 8.797 22.406 13.414 1 96.88 133 ILE B O 1
ATOM 2941 N N . LYS B 1 134 ? 7.391 20.703 13.883 1 96.69 134 LYS B N 1
ATOM 2942 C CA . LYS B 1 134 ? 6.176 21.484 14.102 1 96.69 134 LYS B CA 1
ATOM 2943 C C . LYS B 1 134 ? 5.754 22.203 12.828 1 96.69 134 LYS B C 1
ATOM 2945 O O . LYS B 1 134 ? 5.348 23.375 12.883 1 96.69 134 LYS B O 1
ATOM 2950 N N . ALA B 1 135 ? 5.992 21.547 11.734 1 96.06 135 ALA B N 1
ATOM 2951 C CA . ALA B 1 135 ? 5.586 22.109 10.445 1 96.06 135 ALA B CA 1
ATOM 2952 C C . ALA B 1 135 ? 4.074 22.047 10.273 1 96.06 135 ALA B C 1
ATOM 2954 O O . ALA B 1 135 ? 3.412 21.188 10.867 1 96.06 135 ALA B O 1
ATOM 2955 N N . LEU B 1 136 ? 3.498 22.984 9.516 1 95.5 136 LEU B N 1
ATOM 2956 C CA . LEU B 1 136 ? 2.121 22.828 9.055 1 95.5 136 LEU B CA 1
ATOM 2957 C C . LEU B 1 136 ? 2.004 21.688 8.055 1 95.5 136 LEU B C 1
ATOM 2959 O O . LEU B 1 136 ? 2.617 21.734 6.984 1 95.5 136 LEU B O 1
ATOM 2963 N N . THR B 1 137 ? 1.184 20.656 8.461 1 96.94 137 THR B N 1
ATOM 2964 C CA . THR B 1 137 ? 1.276 19.438 7.668 1 96.94 137 THR B CA 1
ATOM 2965 C C . THR B 1 137 ? -0.113 18.906 7.328 1 96.94 137 THR B C 1
ATOM 2967 O O . THR B 1 137 ? -0.992 18.844 8.188 1 96.94 137 THR B O 1
ATOM 2970 N N . LEU B 1 138 ? -0.317 18.641 6.066 1 96.44 138 LEU B N 1
ATOM 2971 C CA . LEU B 1 138 ? -1.39 17.766 5.621 1 96.44 138 LEU B CA 1
ATOM 2972 C C . LEU B 1 138 ? -0.866 16.359 5.383 1 96.44 138 LEU B C 1
ATOM 2974 O O . LEU B 1 138 ? -0.064 16.125 4.473 1 96.44 138 LEU B O 1
ATOM 2978 N N . PHE B 1 139 ? -1.345 15.422 6.227 1 96.94 139 PHE B N 1
ATOM 2979 C CA . PHE B 1 139 ? -0.875 14.047 6.184 1 96.94 139 PHE B CA 1
ATOM 2980 C C . PHE B 1 139 ? -1.997 13.102 5.762 1 96.94 139 PHE B C 1
ATOM 2982 O O . PHE B 1 139 ? -2.793 12.664 6.594 1 96.94 139 PHE B O 1
ATOM 2989 N N . ALA B 1 140 ? -2.035 12.805 4.461 1 94.44 140 ALA B N 1
ATOM 2990 C CA . ALA B 1 140 ? -3.02 11.852 3.955 1 94.44 140 ALA B CA 1
ATOM 2991 C C . ALA B 1 140 ? -2.502 10.422 4.059 1 94.44 140 ALA B C 1
ATOM 2993 O O . ALA B 1 140 ? -1.364 10.133 3.68 1 94.44 140 ALA B O 1
ATOM 2994 N N . THR B 1 141 ? -3.389 9.555 4.547 1 92.94 141 THR B N 1
ATOM 2995 C CA . THR B 1 141 ? -2.91 8.188 4.758 1 92.94 141 THR B CA 1
ATOM 2996 C C . THR B 1 141 ? -4.062 7.191 4.672 1 92.94 141 THR B C 1
ATOM 2998 O O . THR B 1 141 ? -5.223 7.559 4.859 1 92.94 141 THR B O 1
ATOM 3001 N N . HIS B 1 142 ? -3.664 5.957 4.387 1 88.75 142 HIS B N 1
ATOM 3002 C CA . HIS B 1 142 ? -4.594 4.836 4.445 1 88.75 142 HIS B CA 1
ATOM 3003 C C . HIS B 1 142 ? -4.41 4.035 5.73 1 88.75 142 HIS B C 1
ATOM 3005 O O . HIS B 1 142 ? -5.18 3.111 6.004 1 88.75 142 HIS B O 1
ATOM 3011 N N . TYR B 1 143 ? -3.443 4.352 6.484 1 91.38 143 TYR B N 1
ATOM 3012 C CA . TYR B 1 143 ? -3.213 3.689 7.762 1 91.38 143 TYR B CA 1
ATOM 3013 C C . TYR B 1 143 ? -4.133 4.246 8.844 1 91.38 143 TYR B C 1
ATOM 3015 O O . TYR B 1 143 ? -3.85 5.289 9.438 1 91.38 143 TYR B O 1
ATOM 3023 N N . PHE B 1 144 ? -5.098 3.512 9.195 1 89.31 144 PHE B N 1
ATOM 3024 C CA . PHE B 1 144 ? -6.082 3.965 10.172 1 89.31 144 PHE B CA 1
ATOM 3025 C C . PHE B 1 144 ? -5.445 4.109 11.547 1 89.31 144 PHE B C 1
ATOM 3027 O O . PHE B 1 144 ? -5.926 4.875 12.383 1 89.31 144 PHE B O 1
ATOM 3034 N N . GLU B 1 145 ? -4.457 3.439 11.766 1 89.56 145 GLU B N 1
ATOM 3035 C CA . GLU B 1 145 ? -3.742 3.48 13.039 1 89.56 145 GLU B CA 1
ATOM 3036 C C . GLU B 1 145 ? -3.244 4.891 13.344 1 89.56 145 GLU B C 1
ATOM 3038 O O . GLU B 1 145 ? -3.139 5.273 14.516 1 89.56 145 GLU B O 1
ATOM 3043 N N . LEU B 1 146 ? -2.99 5.656 12.359 1 95.31 146 LEU B N 1
ATOM 3044 C CA . LEU B 1 146 ? -2.445 6.996 12.547 1 95.31 146 LEU B CA 1
ATOM 3045 C C . LEU B 1 146 ? -3.508 7.945 13.094 1 95.31 146 LEU B C 1
ATOM 3047 O O . LEU B 1 146 ? -3.188 9.047 13.555 1 95.31 146 LEU B O 1
ATOM 3051 N N . THR B 1 147 ? -4.75 7.566 13.008 1 95.44 147 THR B N 1
ATOM 3052 C CA . THR B 1 147 ? -5.82 8.414 13.523 1 95.44 147 THR B CA 1
ATOM 3053 C C . THR B 1 147 ? -5.773 8.492 15.047 1 95.44 147 THR B C 1
ATOM 3055 O O . THR B 1 147 ? -6.469 9.305 15.656 1 95.44 147 THR B O 1
ATOM 3058 N N . GLN B 1 148 ? -4.945 7.762 15.625 1 94.75 148 GLN B N 1
ATOM 3059 C CA . GLN B 1 148 ? -4.762 7.801 17.062 1 94.75 148 GLN B CA 1
ATOM 3060 C C . GLN B 1 148 ? -3.803 8.922 17.469 1 94.75 148 GLN B C 1
ATOM 3062 O O . GLN B 1 148 ? -3.697 9.258 18.656 1 94.75 148 GLN B O 1
ATOM 3067 N N . LEU B 1 149 ? -3.129 9.469 16.609 1 96.62 149 LEU B N 1
ATOM 3068 C CA . LEU B 1 149 ? -2.055 10.422 16.891 1 96.62 149 LEU B CA 1
ATOM 3069 C C . LEU B 1 149 ? -2.584 11.641 17.625 1 96.62 149 LEU B C 1
ATOM 3071 O O . LEU B 1 149 ? -1.93 12.148 18.547 1 96.62 149 LEU B O 1
ATOM 3075 N N . PRO B 1 150 ? -3.791 12.133 17.297 1 96.69 150 PRO B N 1
ATOM 3076 C CA . PRO B 1 150 ? -4.289 13.305 18.016 1 96.69 150 PRO B CA 1
ATOM 3077 C C . PRO B 1 150 ? -4.441 13.062 19.516 1 96.69 150 PRO B C 1
ATOM 3079 O O . PRO B 1 150 ? -4.379 14.008 20.312 1 96.69 150 PRO B O 1
ATOM 3082 N N . GLU B 1 151 ? -4.645 11.836 19.891 1 95.5 151 GLU B N 1
ATOM 3083 C CA . GLU B 1 151 ? -4.758 11.5 21.312 1 95.5 151 GLU B CA 1
ATOM 3084 C C . GLU B 1 151 ? -3.389 11.438 21.984 1 95.5 151 GLU B C 1
ATOM 3086 O O . GLU B 1 151 ? -3.283 11.516 23.203 1 95.5 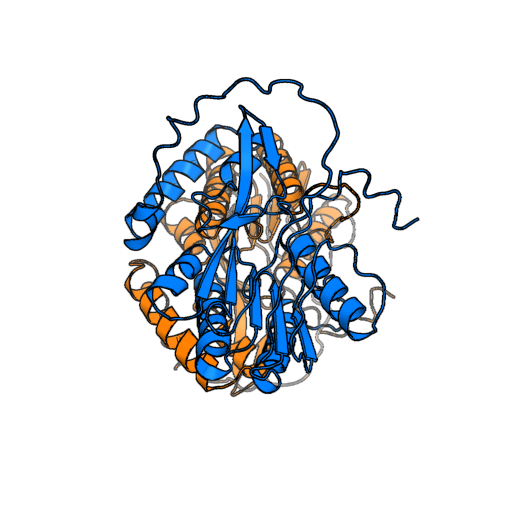151 GLU B O 1
ATOM 3091 N N . LYS B 1 152 ? -2.385 11.312 21.203 1 94.25 152 LYS B N 1
ATOM 3092 C CA . LYS B 1 152 ? -1.045 11.094 21.734 1 94.25 152 LYS B CA 1
ATOM 3093 C C . LYS B 1 152 ? -0.21 12.375 21.672 1 94.25 152 LYS B C 1
ATOM 3095 O O . LYS B 1 152 ? 0.82 12.484 22.344 1 94.25 152 LYS B O 1
ATOM 3100 N N . MET B 1 153 ? -0.624 13.273 20.938 1 93.75 153 MET B N 1
ATOM 3101 C CA . MET B 1 153 ? 0.179 14.484 20.781 1 93.75 153 MET B CA 1
ATOM 3102 C C . MET B 1 153 ? -0.708 15.695 20.531 1 93.75 153 MET B C 1
ATOM 3104 O O . MET B 1 153 ? -1.755 15.578 19.891 1 93.75 153 MET B O 1
ATOM 3108 N N . GLU B 1 154 ? -0.193 16.812 20.906 1 94.62 154 GLU B N 1
ATOM 3109 C CA . GLU B 1 154 ? -0.892 18.078 20.688 1 94.62 154 GLU B CA 1
ATOM 3110 C C . GLU B 1 154 ? -0.661 18.594 19.266 1 94.62 154 GLU B C 1
ATOM 3112 O O . GLU B 1 154 ? 0.349 18.281 18.641 1 94.62 154 GLU B O 1
ATOM 3117 N N . GLY B 1 155 ? -1.595 19.344 18.766 1 96.25 155 GLY B N 1
ATOM 3118 C CA . GLY B 1 155 ? -1.431 20.031 17.5 1 96.25 155 GLY B CA 1
ATOM 3119 C C . GLY B 1 155 ? -1.798 19.156 16.312 1 96.25 155 GLY B C 1
ATOM 3120 O O . GLY B 1 155 ? -1.603 19.562 15.156 1 96.25 155 GLY B O 1
ATOM 3121 N N . VAL B 1 156 ? -2.273 17.984 16.609 1 97.69 156 VAL B N 1
ATOM 3122 C CA . VAL B 1 156 ? -2.672 17.062 15.555 1 97.69 156 VAL B CA 1
ATOM 3123 C C . VAL B 1 156 ? -4.184 16.844 15.602 1 97.69 156 VAL B C 1
ATOM 3125 O O . VAL B 1 156 ? -4.762 16.719 16.688 1 97.69 156 VAL B O 1
ATOM 3128 N N . ALA B 1 157 ? -4.832 16.828 14.422 1 97.69 157 ALA B N 1
ATOM 3129 C CA . ALA B 1 157 ? -6.27 16.594 14.344 1 97.69 157 ALA B CA 1
ATOM 3130 C C . ALA B 1 157 ? -6.617 15.656 13.195 1 97.69 157 ALA B C 1
ATOM 3132 O O . ALA B 1 157 ? -5.902 15.609 12.188 1 97.69 157 ALA B O 1
ATOM 3133 N N . ASN B 1 158 ? -7.723 14.977 13.383 1 97.12 158 ASN B N 1
ATOM 3134 C CA . ASN B 1 158 ? -8.227 14.117 12.32 1 97.12 158 ASN B CA 1
ATOM 3135 C C . ASN B 1 158 ? -9.242 14.844 11.445 1 97.12 158 ASN B C 1
ATOM 3137 O O . ASN B 1 158 ? -10.062 15.609 11.945 1 97.12 158 ASN B O 1
ATOM 3141 N N . VAL B 1 159 ? -9.156 14.625 10.164 1 95.56 159 VAL B N 1
ATOM 3142 C CA . VAL B 1 159 ? -10.219 14.969 9.227 1 95.56 159 VAL B CA 1
ATOM 3143 C C . VAL B 1 159 ? -10.438 13.82 8.242 1 95.56 159 VAL B C 1
ATOM 3145 O O . VAL B 1 159 ? -9.578 12.945 8.109 1 95.56 159 VAL B O 1
ATOM 3148 N N . HIS B 1 160 ? -11.602 13.727 7.625 1 93.12 160 HIS B N 1
ATOM 3149 C CA . HIS B 1 160 ? -11.836 12.656 6.668 1 93.12 160 HIS B CA 1
ATOM 3150 C C . HIS B 1 160 ? -12.75 13.109 5.535 1 93.12 160 HIS B C 1
ATOM 3152 O O . HIS B 1 160 ? -13.508 14.07 5.695 1 93.12 160 HIS B O 1
ATOM 3158 N N . LEU B 1 161 ? -12.477 12.523 4.398 1 88.5 161 LEU B N 1
ATOM 3159 C CA . LEU B 1 161 ? -13.414 12.633 3.285 1 88.5 161 LEU B CA 1
ATOM 3160 C C . LEU B 1 161 ? -14.461 11.531 3.342 1 88.5 161 LEU B C 1
ATOM 3162 O O . LEU B 1 161 ? -14.125 10.359 3.541 1 88.5 161 LEU B O 1
ATOM 3166 N N . ASP B 1 162 ? -15.617 11.906 3.213 1 81.06 162 ASP B N 1
ATOM 3167 C CA . ASP B 1 162 ? -16.703 10.961 3.438 1 81.06 162 ASP B CA 1
ATOM 3168 C C . ASP B 1 162 ? -17.125 10.281 2.133 1 81.06 162 ASP B C 1
ATOM 3170 O O . ASP B 1 162 ? -16.875 10.812 1.047 1 81.06 162 ASP B O 1
ATOM 3174 N N . ALA B 1 163 ? -17.594 9.047 2.338 1 79.5 163 ALA B N 1
ATOM 3175 C CA . ALA B 1 163 ? -18.234 8.312 1.25 1 79.5 163 ALA B CA 1
ATOM 3176 C C . ALA B 1 163 ? -19.609 7.781 1.681 1 79.5 163 ALA B C 1
ATOM 3178 O O . ALA B 1 163 ? -19.828 7.512 2.863 1 79.5 163 ALA B O 1
ATOM 3179 N N . LEU B 1 164 ? -20.5 7.875 0.746 1 76.94 164 LEU B N 1
ATOM 3180 C CA . LEU B 1 164 ? -21.828 7.328 1.006 1 76.94 164 LEU B CA 1
ATOM 3181 C C . LEU B 1 164 ? -22.016 5.996 0.286 1 76.94 164 LEU B C 1
ATOM 3183 O O . LEU B 1 164 ? -21.75 5.895 -0.915 1 76.94 164 LEU B O 1
ATOM 3187 N N . GLU B 1 165 ? -22.266 5.008 1.137 1 75.5 165 GLU B N 1
ATOM 3188 C CA . GLU B 1 165 ? -22.562 3.699 0.571 1 75.5 165 GLU B CA 1
ATOM 3189 C C . GLU B 1 165 ? -24.062 3.518 0.373 1 75.5 165 GLU B C 1
ATOM 3191 O O . GLU B 1 165 ? -24.859 3.742 1.298 1 75.5 165 GLU B O 1
ATOM 3196 N N . HIS B 1 166 ? -24.531 3.445 -0.803 1 72.62 166 HIS B N 1
ATOM 3197 C CA . HIS B 1 166 ? -25.938 3.158 -1.095 1 72.62 166 HIS B CA 1
ATOM 3198 C C . HIS B 1 166 ? -26.078 1.859 -1.881 1 72.62 166 HIS B C 1
ATOM 3200 O O . HIS B 1 166 ? -25.844 1.832 -3.092 1 72.62 166 HIS B O 1
ATOM 3206 N N . GLY B 1 167 ? -26.578 0.849 -1.188 1 65.75 167 GLY B N 1
ATOM 3207 C CA . GLY B 1 167 ? -26.688 -0.425 -1.882 1 65.75 167 GLY B CA 1
ATOM 3208 C C . GLY B 1 167 ? -25.359 -0.93 -2.422 1 65.75 167 GLY B C 1
ATOM 3209 O O . GLY B 1 167 ? -24.422 -1.152 -1.659 1 65.75 167 GLY B O 1
ATOM 3210 N N . ASP B 1 168 ? -25.328 -0.951 -3.77 1 66.25 168 ASP B N 1
ATOM 3211 C CA . ASP B 1 168 ? -24.156 -1.486 -4.434 1 66.25 168 ASP B CA 1
ATOM 3212 C C . ASP B 1 168 ? -23.297 -0.367 -5.027 1 66.25 168 ASP B C 1
ATOM 3214 O O . ASP B 1 168 ? -22.562 -0.588 -5.984 1 66.25 168 ASP B O 1
ATOM 3218 N N . THR B 1 169 ? -23.578 0.753 -4.426 1 74.06 169 THR B N 1
ATOM 3219 C CA . THR B 1 169 ? -22.812 1.864 -4.973 1 74.06 169 THR B CA 1
ATOM 3220 C C . THR B 1 169 ? -22.156 2.668 -3.85 1 74.06 169 THR B C 1
ATOM 3222 O O . THR B 1 169 ? -22.594 2.607 -2.699 1 74.06 169 THR B O 1
ATOM 3225 N N . ILE B 1 170 ? -21 3.23 -4.195 1 75.94 170 ILE B N 1
ATOM 3226 C CA . ILE B 1 170 ? -20.312 4.145 -3.283 1 75.94 170 ILE B CA 1
ATOM 3227 C C . ILE B 1 170 ? -20.188 5.523 -3.928 1 75.94 170 ILE B C 1
ATOM 3229 O O . ILE B 1 170 ? -19.766 5.641 -5.078 1 75.94 170 ILE B O 1
ATOM 3233 N N . ALA B 1 171 ? -20.781 6.496 -3.266 1 77.06 171 ALA B N 1
ATOM 3234 C CA . ALA B 1 171 ? -20.641 7.879 -3.713 1 77.06 171 ALA B CA 1
ATOM 3235 C C . ALA B 1 171 ? -19.609 8.625 -2.869 1 77.06 171 ALA B C 1
ATOM 3237 O O . ALA B 1 171 ? -19.703 8.664 -1.642 1 77.06 171 ALA B O 1
ATOM 3238 N N . PHE B 1 172 ? -18.656 9.148 -3.594 1 75.06 172 PHE B N 1
ATOM 3239 C CA . PHE B 1 172 ? -17.641 9.938 -2.906 1 75.06 172 PHE B CA 1
ATOM 3240 C C . PHE B 1 172 ? -18.062 11.406 -2.834 1 75.06 172 PHE B C 1
ATOM 3242 O O . PHE B 1 172 ? -18.297 12.047 -3.863 1 75.06 172 PHE B O 1
ATOM 3249 N N . MET B 1 173 ? -18.203 11.953 -1.654 1 75.12 173 MET B N 1
ATOM 3250 C CA . MET B 1 173 ? -18.781 13.281 -1.433 1 75.12 173 MET B CA 1
ATOM 3251 C C . MET B 1 173 ? -17.719 14.359 -1.599 1 75.12 173 MET B C 1
ATOM 3253 O O . MET B 1 173 ? -18.047 15.539 -1.742 1 75.12 173 MET B O 1
ATOM 3257 N N . HIS B 1 174 ? -16.516 14.031 -1.537 1 79.31 174 HIS B N 1
ATOM 3258 C CA . HIS B 1 174 ? -15.391 14.938 -1.704 1 79.31 174 HIS B CA 1
ATOM 3259 C C . HIS B 1 174 ? -15.43 16.062 -0.686 1 79.31 174 HIS B C 1
ATOM 3261 O O . HIS B 1 174 ? -14.867 17.141 -0.921 1 79.31 174 HIS B O 1
ATOM 3267 N N . SER B 1 175 ? -16.219 15.945 0.344 1 83.44 175 SER B N 1
ATOM 3268 C CA . SER B 1 175 ? -16.297 16.922 1.422 1 83.44 175 SER B CA 1
ATOM 3269 C C . SER B 1 175 ? -15.469 16.484 2.625 1 83.44 175 SER B C 1
ATOM 3271 O O . SER B 1 175 ? -15.578 15.336 3.068 1 83.44 175 SER B O 1
ATOM 3273 N N . VAL B 1 176 ? -14.719 17.438 3.09 1 88.56 176 VAL B N 1
ATOM 3274 C CA . VAL B 1 176 ? -13.875 17.141 4.238 1 88.56 176 VAL B CA 1
ATOM 3275 C C . VAL B 1 176 ? -14.656 17.375 5.531 1 88.56 176 VAL B C 1
ATOM 3277 O O . VAL B 1 176 ? -15.312 18.406 5.688 1 88.56 176 VAL B O 1
ATOM 3280 N N . GLN B 1 177 ? -14.633 16.438 6.418 1 90.06 177 GLN B N 1
ATOM 3281 C CA . GLN B 1 177 ? -15.281 16.531 7.723 1 90.06 177 GLN B CA 1
ATOM 3282 C C . GLN B 1 177 ? -14.273 16.328 8.852 1 90.06 177 GLN B C 1
ATOM 3284 O O . GLN B 1 177 ? -13.258 15.656 8.672 1 90.06 177 GLN B O 1
ATOM 3289 N N . ASP B 1 178 ? -14.617 16.922 10 1 93.62 178 ASP B N 1
ATOM 3290 C CA . ASP B 1 178 ? -13.758 16.719 11.164 1 93.62 178 ASP B CA 1
ATOM 3291 C C . ASP B 1 178 ? -13.875 15.281 11.688 1 93.62 178 ASP B C 1
ATOM 3293 O O . ASP B 1 178 ? -14.922 14.648 11.562 1 93.62 178 ASP B O 1
ATOM 3297 N N . GLY B 1 179 ? -12.789 14.844 12.234 1 93.5 179 GLY B N 1
ATOM 3298 C CA . GLY B 1 179 ? -12.773 13.508 12.805 1 93.5 179 GLY B CA 1
ATOM 3299 C C . GLY B 1 179 ? -12.148 12.469 11.891 1 93.5 179 GLY B C 1
ATOM 3300 O O . GLY B 1 179 ? -11.867 12.758 10.719 1 93.5 179 GLY B O 1
ATOM 3301 N N . ALA B 1 180 ? -11.914 11.336 12.414 1 91.94 180 ALA B N 1
ATOM 3302 C CA . ALA B 1 180 ? -11.336 10.219 11.656 1 91.94 180 ALA B CA 1
ATOM 3303 C C . ALA B 1 180 ? -12.414 9.492 10.859 1 91.94 180 ALA B C 1
ATOM 3305 O O . ALA B 1 180 ? -13.586 9.508 11.227 1 91.94 180 ALA B O 1
ATOM 3306 N N . ALA B 1 181 ? -11.984 8.953 9.711 1 87.5 181 ALA B N 1
ATOM 3307 C CA . ALA B 1 181 ? -12.906 8.062 9.016 1 87.5 181 ALA B CA 1
ATOM 3308 C C . ALA B 1 181 ? -13.344 6.91 9.922 1 87.5 181 ALA B C 1
ATOM 3310 O O . ALA B 1 181 ? -12.539 6.383 10.688 1 87.5 181 ALA B O 1
ATOM 3311 N N . SER B 1 182 ? -14.562 6.527 9.828 1 79.5 182 SER B N 1
ATOM 3312 C CA . SER B 1 182 ? -15.102 5.504 10.719 1 79.5 182 SER B CA 1
ATOM 3313 C C . SER B 1 182 ? -14.875 4.105 10.156 1 79.5 182 SER B C 1
ATOM 3315 O O . SER B 1 182 ? -14.875 3.125 10.906 1 79.5 182 SER B O 1
ATOM 3317 N N . LYS B 1 183 ? -14.812 4.047 8.945 1 80.88 183 LYS B N 1
ATOM 3318 C CA . LYS B 1 183 ? -14.609 2.732 8.344 1 80.88 183 LYS B CA 1
ATOM 3319 C C . LYS B 1 183 ? -13.852 2.84 7.027 1 80.88 183 LYS B C 1
ATOM 3321 O O . LYS B 1 183 ? -13.734 3.926 6.457 1 80.88 183 LYS B O 1
ATOM 3326 N N . SER B 1 184 ? -13.328 1.729 6.699 1 83.62 184 SER B N 1
ATOM 3327 C CA . SER B 1 184 ? -12.734 1.611 5.367 1 83.62 184 SER B CA 1
ATOM 3328 C C . SER B 1 184 ? -13.734 1.033 4.371 1 83.62 184 SER B C 1
ATOM 3330 O O . SER B 1 184 ? -14.711 0.392 4.762 1 83.62 184 SER B O 1
ATOM 3332 N N . TYR B 1 185 ? -13.523 1.396 3.178 1 85.12 185 TYR B N 1
ATOM 3333 C CA . TYR B 1 185 ? -14.5 1.03 2.154 1 85.12 185 TYR B CA 1
ATOM 3334 C C . TYR B 1 185 ? -13.898 0.033 1.168 1 85.12 185 TYR B C 1
ATOM 3336 O O . TYR B 1 185 ? -14.461 -0.204 0.097 1 85.12 185 TYR B O 1
ATOM 3344 N N . GLY B 1 186 ? -12.812 -0.471 1.516 1 90 186 GLY B N 1
ATOM 3345 C CA . GLY B 1 186 ? -12.133 -1.361 0.592 1 90 186 GLY B CA 1
ATOM 3346 C C . GLY B 1 186 ? -12.977 -2.545 0.165 1 90 186 GLY B C 1
ATOM 3347 O O . GLY B 1 186 ? -13.07 -2.852 -1.025 1 90 186 GLY B O 1
ATOM 3348 N N . LEU B 1 187 ? -13.633 -3.211 1.066 1 92.56 187 LEU B N 1
ATOM 3349 C CA . LEU B 1 187 ? -14.445 -4.383 0.759 1 92.56 187 LEU B CA 1
ATOM 3350 C C . LEU B 1 187 ? -15.68 -3.99 -0.04 1 92.56 187 LEU B C 1
ATOM 3352 O O . LEU B 1 187 ? -16.125 -4.738 -0.915 1 92.56 187 LEU B O 1
ATOM 3356 N N . ALA B 1 188 ? -16.266 -2.857 0.287 1 89.19 188 ALA B N 1
ATOM 3357 C CA . ALA B 1 188 ? -17.422 -2.369 -0.459 1 89.19 188 ALA B CA 1
ATOM 3358 C C . ALA B 1 188 ? -17.047 -2.084 -1.912 1 89.19 188 ALA B C 1
ATOM 3360 O O . ALA B 1 188 ? -17.812 -2.422 -2.828 1 89.19 188 ALA B O 1
ATOM 3361 N N . VAL B 1 189 ? -15.977 -1.455 -2.086 1 89.38 189 VAL B N 1
ATOM 3362 C CA . VAL B 1 189 ? -15.508 -1.151 -3.434 1 89.38 189 VAL B CA 1
ATOM 3363 C C . VAL B 1 189 ? -15.258 -2.449 -4.199 1 89.38 189 VAL B C 1
ATOM 3365 O O . VAL B 1 189 ? -15.586 -2.555 -5.383 1 89.38 189 VAL B O 1
ATOM 3368 N N . ALA B 1 190 ? -14.648 -3.404 -3.525 1 94.12 190 ALA B N 1
ATOM 3369 C CA . ALA B 1 190 ? -14.398 -4.699 -4.148 1 94.12 190 ALA B CA 1
ATOM 3370 C C . ALA B 1 190 ? -15.703 -5.359 -4.586 1 94.12 190 ALA B C 1
ATOM 3372 O O . ALA B 1 190 ? -15.789 -5.922 -5.68 1 94.12 190 ALA B O 1
ATOM 3373 N N . ALA B 1 191 ? -16.688 -5.285 -3.764 1 93.88 191 ALA B N 1
ATOM 3374 C CA . ALA B 1 191 ? -17.984 -5.832 -4.105 1 93.88 191 ALA B CA 1
ATOM 3375 C C . ALA B 1 191 ? -18.578 -5.121 -5.32 1 93.88 191 ALA B C 1
ATOM 3377 O O . ALA B 1 191 ? -19.109 -5.766 -6.23 1 93.88 191 ALA B O 1
ATOM 3378 N N . LEU B 1 192 ? -18.484 -3.879 -5.371 1 90 192 LEU B N 1
ATOM 3379 C CA . LEU B 1 192 ? -18.984 -3.07 -6.477 1 90 192 LEU B CA 1
ATOM 3380 C C . LEU B 1 192 ? -18.25 -3.412 -7.77 1 90 192 LEU B C 1
ATOM 3382 O O . LEU B 1 192 ? -18.844 -3.363 -8.852 1 90 192 LEU B O 1
ATOM 3386 N N . ALA B 1 193 ? -17 -3.684 -7.656 1 91.38 193 ALA B N 1
ATOM 3387 C CA . ALA B 1 193 ? -16.172 -4 -8.82 1 91.38 193 ALA B CA 1
ATOM 3388 C C . ALA B 1 193 ? -16.531 -5.367 -9.391 1 91.38 193 ALA B C 1
ATOM 3390 O O . ALA B 1 193 ? -16.078 -5.723 -10.484 1 91.38 193 ALA B O 1
ATOM 3391 N N . GLY B 1 194 ? -17.266 -6.176 -8.586 1 95.56 194 GLY B N 1
ATOM 3392 C CA . GLY B 1 194 ? -17.719 -7.461 -9.078 1 95.56 194 GLY B CA 1
ATOM 3393 C C . GLY B 1 194 ? -16.969 -8.641 -8.492 1 95.56 194 GLY B C 1
ATOM 3394 O O . GLY B 1 194 ? -17.078 -9.766 -8.977 1 95.56 194 GLY B O 1
ATOM 3395 N N . VAL B 1 195 ? -16.156 -8.422 -7.512 1 97.5 195 VAL B N 1
ATOM 3396 C CA . VAL B 1 195 ? -15.516 -9.539 -6.832 1 97.5 195 VAL B CA 1
ATOM 3397 C C . VAL B 1 195 ? -16.578 -10.508 -6.312 1 97.5 195 VAL B C 1
ATOM 3399 O O . VAL B 1 195 ? -17.594 -10.094 -5.766 1 97.5 195 VAL B O 1
ATOM 3402 N N . PRO B 1 196 ? -16.328 -11.805 -6.512 1 98.31 196 PRO B N 1
ATOM 3403 C CA . PRO B 1 196 ? -17.344 -12.789 -6.133 1 98.31 196 PRO B CA 1
ATOM 3404 C C . PRO B 1 196 ? -17.781 -12.648 -4.676 1 98.31 196 PRO B C 1
ATOM 3406 O O . PRO B 1 196 ? -16.953 -12.383 -3.801 1 98.31 196 PRO B O 1
ATOM 3409 N N . LYS B 1 197 ? -19.062 -12.898 -4.402 1 97.25 197 LYS B N 1
ATOM 3410 C CA . LYS B 1 197 ? -19.656 -12.727 -3.078 1 97.25 197 LYS B CA 1
ATOM 3411 C C . LYS B 1 197 ? -18.953 -13.617 -2.051 1 97.25 197 LYS B C 1
ATOM 3413 O O . LYS B 1 197 ? -18.766 -13.203 -0.903 1 97.25 197 LYS B O 1
ATOM 3418 N N . GLU B 1 198 ? -18.625 -14.734 -2.451 1 98.06 198 GLU B N 1
ATOM 3419 C CA . GLU B 1 198 ? -17.969 -15.664 -1.53 1 98.06 198 GLU B CA 1
ATOM 3420 C C . GLU B 1 198 ? -16.594 -15.148 -1.099 1 98.06 198 GLU B C 1
ATOM 3422 O O . GLU B 1 198 ? -16.188 -15.359 0.044 1 98.06 198 GLU B O 1
ATOM 3427 N N . VAL B 1 199 ? -15.93 -14.562 -2.031 1 98.38 199 VAL B N 1
ATOM 3428 C CA . VAL B 1 199 ? -14.617 -14 -1.721 1 98.38 199 VAL B CA 1
ATOM 3429 C C . VAL B 1 199 ? -14.781 -12.805 -0.784 1 98.38 199 VAL B C 1
ATOM 3431 O O . VAL B 1 199 ? -14.008 -12.648 0.167 1 98.38 199 VAL B O 1
ATOM 3434 N N . ILE B 1 200 ? -15.742 -11.969 -0.983 1 97.5 200 ILE B N 1
ATOM 3435 C CA . ILE B 1 200 ? -16.016 -10.82 -0.124 1 97.5 200 ILE B CA 1
ATOM 3436 C C . ILE B 1 200 ? -16.375 -11.305 1.282 1 97.5 200 ILE B C 1
ATOM 3438 O O . ILE B 1 200 ? -15.906 -10.734 2.273 1 97.5 200 ILE B O 1
ATOM 3442 N N . LYS B 1 201 ? -17.172 -12.281 1.334 1 97.88 201 LYS B N 1
ATOM 3443 C CA . LYS B 1 201 ? -17.547 -12.852 2.627 1 97.88 201 LYS B CA 1
ATOM 3444 C C . LYS B 1 201 ? -16.312 -13.344 3.387 1 97.88 201 LYS B C 1
ATOM 3446 O O . LYS B 1 201 ? -16.172 -13.086 4.582 1 97.88 201 LYS B O 1
ATOM 3451 N N . ARG B 1 202 ? -15.492 -14.055 2.725 1 98 202 ARG B N 1
ATOM 3452 C CA . ARG B 1 202 ? -14.273 -14.555 3.348 1 98 202 ARG B CA 1
ATOM 3453 C C . ARG B 1 202 ? -13.375 -13.398 3.799 1 98 202 ARG B C 1
ATOM 3455 O O . ARG B 1 202 ? -12.789 -13.453 4.879 1 98 202 ARG B O 1
ATOM 3462 N N . ALA B 1 203 ? -13.25 -12.398 2.951 1 97.88 203 ALA B N 1
ATOM 3463 C CA . ALA B 1 203 ? -12.461 -11.219 3.299 1 97.88 203 ALA B CA 1
ATOM 3464 C C . ALA B 1 203 ? -13 -10.547 4.555 1 97.88 203 ALA B C 1
ATOM 3466 O O . ALA B 1 203 ? -12.234 -10.102 5.41 1 97.88 203 ALA B O 1
ATOM 3467 N N . ARG B 1 204 ? -14.289 -10.469 4.668 1 96.69 204 ARG B N 1
ATOM 3468 C CA . ARG B 1 204 ? -14.922 -9.883 5.848 1 96.69 204 ARG B CA 1
ATOM 3469 C C . ARG B 1 204 ? -14.594 -10.688 7.098 1 96.69 204 ARG B C 1
ATOM 3471 O O . ARG B 1 204 ? -14.359 -10.117 8.164 1 96.69 204 ARG B O 1
ATOM 3478 N N . GLN B 1 205 ? -14.648 -11.938 6.98 1 97.06 205 GLN B N 1
ATOM 3479 C CA . GLN B 1 205 ? -14.289 -12.805 8.094 1 97.06 205 GLN B CA 1
ATOM 3480 C C . GLN B 1 205 ? -12.844 -12.57 8.531 1 97.06 205 GLN B C 1
ATOM 3482 O O . GLN B 1 205 ? -12.562 -12.453 9.727 1 97.06 205 GLN B O 1
ATOM 3487 N N . LYS B 1 206 ? -11.969 -12.547 7.547 1 95.94 206 LYS B N 1
ATOM 3488 C CA . LYS B 1 206 ? -10.562 -12.297 7.852 1 95.94 206 LYS B CA 1
ATOM 3489 C C . LYS B 1 206 ? -10.375 -10.938 8.516 1 95.94 206 LYS B C 1
ATOM 3491 O O . LYS B 1 206 ? -9.57 -10.789 9.43 1 95.94 206 LYS B O 1
ATOM 3496 N N . LEU B 1 207 ? -11.047 -9.961 8.008 1 93.88 207 LEU B N 1
ATOM 3497 C CA . LEU B 1 207 ? -10.984 -8.617 8.57 1 93.88 207 LEU B CA 1
ATOM 3498 C C . LEU B 1 207 ? -11.359 -8.625 10.047 1 93.88 207 LEU B C 1
ATOM 3500 O O . LEU B 1 207 ? -10.688 -8.008 10.875 1 93.88 207 LEU B O 1
ATOM 3504 N N . ARG B 1 208 ? -12.391 -9.312 10.375 1 92.94 208 ARG B N 1
ATOM 3505 C CA . ARG B 1 208 ? -12.836 -9.43 11.758 1 92.94 208 ARG B CA 1
ATOM 3506 C C . ARG B 1 208 ? -11.758 -10.078 12.633 1 92.94 208 ARG B C 1
ATOM 3508 O O . ARG B 1 208 ? -11.539 -9.656 13.766 1 92.94 208 ARG B O 1
ATOM 3515 N N . GLU B 1 209 ? -11.156 -11.07 12.117 1 91.44 209 GLU B N 1
ATOM 3516 C CA . GLU B 1 209 ? -10.07 -11.742 12.828 1 91.44 209 GLU B CA 1
ATOM 3517 C C . GLU B 1 209 ? -8.93 -10.773 13.141 1 91.44 209 GLU B C 1
ATOM 3519 O O . GLU B 1 209 ? -8.375 -10.797 14.234 1 91.44 209 GLU B O 1
ATOM 3524 N N . LEU B 1 210 ? -8.609 -10 12.148 1 86.44 210 LEU B N 1
ATOM 3525 C CA . LEU B 1 210 ? -7.5 -9.062 12.281 1 86.44 210 LEU B CA 1
ATOM 3526 C C . LEU B 1 210 ? -7.848 -7.941 13.258 1 86.44 210 LEU B C 1
ATOM 3528 O O . LEU B 1 210 ? -6.988 -7.488 14.023 1 86.44 210 LEU B O 1
ATOM 3532 N N . GLU B 1 211 ? -9.055 -7.473 13.211 1 82.12 211 GLU B N 1
ATOM 3533 C CA . GLU B 1 211 ? -9.5 -6.387 14.078 1 82.12 211 GLU B CA 1
ATOM 3534 C C . GLU B 1 211 ? -9.609 -6.848 15.523 1 82.12 211 GLU B C 1
ATOM 3536 O O . GLU B 1 211 ? -9.469 -6.043 16.453 1 82.12 211 GLU B O 1
ATOM 3541 N N . SER B 1 212 ? -9.961 -8.008 15.758 1 79.19 212 SER B N 1
ATOM 3542 C CA . SER B 1 212 ? -10.078 -8.539 17.109 1 79.19 212 SER B CA 1
ATOM 3543 C C . SER B 1 212 ? -8.711 -8.617 17.797 1 79.19 212 SER B C 1
ATOM 3545 O O . SER B 1 212 ? -8.617 -8.516 19.016 1 79.19 212 SER B O 1
ATOM 3547 N N . ILE B 1 213 ? -7.715 -8.875 17.047 1 65.88 213 ILE B N 1
ATOM 3548 C CA . ILE B 1 213 ? -6.367 -8.984 17.594 1 65.88 213 ILE B CA 1
ATOM 3549 C C . ILE B 1 213 ? -5.805 -7.59 17.859 1 65.88 213 ILE B C 1
ATOM 3551 O O . ILE B 1 213 ? -5.004 -7.395 18.766 1 65.88 213 ILE B O 1
ATOM 3555 N N . SER B 1 214 ? -6.309 -6.719 17.016 1 61.47 214 SER B N 1
ATOM 3556 C CA . SER B 1 214 ? -5.766 -5.375 17.172 1 61.47 214 SER B CA 1
ATOM 3557 C C . SER B 1 214 ? -6.566 -4.574 18.188 1 61.47 214 SER B C 1
ATOM 3559 O O . SER B 1 214 ? -7.742 -4.27 17.969 1 61.47 214 SER B O 1
ATOM 3561 N N . PRO B 1 215 ? -6.266 -4.559 19.422 1 52.81 215 PRO B N 1
ATOM 3562 C CA . PRO B 1 215 ? -7.039 -3.883 20.469 1 52.81 215 PRO B CA 1
ATOM 3563 C C . PRO B 1 215 ? -7.617 -2.549 20.016 1 52.81 215 PRO B C 1
ATOM 3565 O O . PRO B 1 215 ? -8.711 -2.166 20.438 1 52.81 215 PRO B O 1
ATOM 3568 N N . ASN B 1 216 ? -6.91 -1.689 19.375 1 47.97 216 ASN B N 1
ATOM 3569 C CA . ASN B 1 216 ? -7.309 -0.295 19.219 1 47.97 216 ASN B CA 1
ATOM 3570 C C . ASN B 1 216 ? -8.195 -0.101 18 1 47.97 216 ASN B C 1
ATOM 3572 O O . ASN B 1 216 ? -8.609 1.021 17.688 1 47.97 216 ASN B O 1
ATOM 3576 N N . ALA B 1 217 ? -8.477 -1.089 17.234 1 44.66 217 ALA B N 1
ATOM 3577 C CA . ALA B 1 217 ? -9.312 -0.88 16.047 1 44.66 217 ALA B CA 1
ATOM 3578 C C . ALA B 1 217 ? -10.789 -0.844 16.422 1 44.66 217 ALA B C 1
ATOM 3580 O O . ALA B 1 217 ? -11.641 -0.512 15.602 1 44.66 217 ALA B O 1
ATOM 3581 N N . ALA B 1 218 ? -11.312 -1.382 17.5 1 37.53 218 ALA B N 1
ATOM 3582 C CA . ALA B 1 218 ? -12.711 -1.507 17.891 1 37.53 218 ALA B CA 1
ATOM 3583 C C . ALA B 1 218 ? -13.352 -0.135 18.078 1 37.53 218 ALA B C 1
ATOM 3585 O O . ALA B 1 218 ? -14.562 -0.033 18.297 1 37.53 218 ALA B O 1
ATOM 3586 N N . ALA B 1 219 ? -12.641 0.918 18.266 1 36.53 219 ALA B N 1
ATOM 3587 C CA . ALA B 1 219 ? -13.398 2.076 18.734 1 36.53 219 ALA B CA 1
ATOM 3588 C C . ALA B 1 219 ? -14.211 2.691 17.594 1 36.53 219 ALA B C 1
ATOM 3590 O O . ALA B 1 219 ? -15 3.611 17.812 1 36.53 219 ALA B O 1
ATOM 3591 N N . THR B 1 220 ? -13.969 2.273 16.375 1 37.41 220 THR B N 1
ATOM 3592 C CA . THR B 1 220 ? -14.539 3.15 15.359 1 37.41 220 THR B CA 1
ATOM 3593 C C . THR B 1 220 ? -15.891 2.615 14.875 1 37.41 220 THR B C 1
ATOM 3595 O O . THR B 1 220 ? -16.438 3.09 13.875 1 37.41 220 THR B O 1
ATOM 3598 N N . GLN B 1 221 ? -16.391 1.572 15.391 1 35.94 221 GLN B N 1
ATOM 3599 C CA . GLN B 1 221 ? -17.656 1.194 14.773 1 35.94 221 GLN B CA 1
ATOM 3600 C C . GLN B 1 221 ? -18.781 2.125 15.211 1 35.94 221 GLN B C 1
ATOM 3602 O O . GLN B 1 221 ? -19.312 1.99 16.312 1 35.94 221 GLN B O 1
ATOM 3607 N N . VAL B 1 222 ? -18.781 3.398 14.844 1 30.09 222 VAL B N 1
ATOM 3608 C CA . VAL B 1 222 ? -19.984 4.191 15.062 1 30.09 222 VAL B CA 1
ATOM 3609 C C . VAL B 1 222 ? -21.156 3.557 14.32 1 30.09 222 VAL B C 1
ATOM 3611 O O . VAL B 1 222 ? -21 3.027 13.219 1 30.09 222 VAL B O 1
ATOM 3614 N N . ASP B 1 223 ? -22.203 3.279 15.008 1 28.73 223 ASP B N 1
ATOM 3615 C CA . ASP B 1 223 ? -23.5 2.83 14.516 1 28.73 223 ASP B CA 1
ATOM 3616 C C . ASP B 1 223 ? -24 3.727 13.391 1 28.73 223 ASP B C 1
ATOM 3618 O O . ASP B 1 223 ? -24.234 4.918 13.594 1 28.73 223 ASP B O 1
ATOM 3622 N N . ALA B 1 224 ? -23.75 3.447 12.18 1 29.64 224 ALA B N 1
ATOM 3623 C CA . ALA B 1 224 ? -24.172 4.082 10.938 1 29.64 224 ALA B CA 1
ATOM 3624 C C . ALA B 1 224 ? -25.688 4.164 10.852 1 29.64 224 ALA B C 1
ATOM 3626 O O . ALA B 1 224 ? -26.25 4.504 9.797 1 29.64 224 ALA B O 1
ATOM 3627 N N . ARG B 1 225 ? -26.5 3.752 11.773 1 27.05 225 ARG B N 1
ATOM 3628 C CA . ARG B 1 225 ? -27.938 3.781 11.531 1 27.05 225 ARG B CA 1
ATOM 3629 C C . ARG B 1 225 ? -28.453 5.215 11.43 1 27.05 225 ARG B C 1
ATOM 3631 O O . ARG B 1 225 ? -29.625 5.441 11.156 1 27.05 225 ARG B O 1
ATOM 3638 N N . LYS B 1 226 ? -27.859 6.223 12.047 1 27.28 226 LYS B N 1
ATOM 3639 C CA . LYS B 1 226 ? -28.719 7.395 12.18 1 27.28 226 LYS B CA 1
ATOM 3640 C C . LYS B 1 226 ? -28.609 8.305 10.961 1 27.28 226 LYS B C 1
ATOM 3642 O O . LYS B 1 226 ? -28.953 9.484 11.031 1 27.28 226 LYS B O 1
ATOM 3647 N N . CYS B 1 227 ? -27.844 8 9.805 1 26.05 227 CYS B N 1
ATOM 3648 C CA . CYS B 1 227 ? -27.891 9.047 8.789 1 26.05 227 CYS B CA 1
ATOM 3649 C C . CYS B 1 227 ? -29.25 9.117 8.125 1 26.05 227 CYS B C 1
ATOM 3651 O O . CYS B 1 227 ? -29.656 8.195 7.422 1 26.05 227 CYS B O 1
ATOM 3653 N N . ARG B 1 228 ? -30.203 9.758 8.766 1 23.84 228 ARG B N 1
ATOM 3654 C CA . ARG B 1 228 ? -31.438 10.18 8.102 1 23.84 228 ARG B CA 1
ATOM 3655 C C . ARG B 1 228 ? -31.125 11.039 6.879 1 23.84 228 ARG B C 1
ATOM 3657 O O . ARG B 1 228 ? -30.422 12.039 6.977 1 23.84 228 ARG B O 1
ATOM 3664 N N . CYS B 1 229 ? -31.219 10.539 5.707 1 26.03 229 CYS B N 1
ATOM 3665 C CA . CYS B 1 229 ? -31.109 11.094 4.359 1 26.03 229 CYS B CA 1
ATOM 3666 C C . CYS B 1 229 ? -31.906 12.383 4.227 1 26.03 229 CYS B C 1
ATOM 3668 O O . CYS B 1 229 ? -33.125 12.367 4.336 1 26.03 229 CYS B O 1
ATOM 3670 N N . LEU B 1 230 ? -31.391 13.531 4.762 1 23.67 230 LEU B N 1
ATOM 3671 C CA . LEU B 1 230 ? -32.156 14.727 4.457 1 23.67 230 LEU B CA 1
ATOM 3672 C C . LEU B 1 230 ? -32.219 14.969 2.953 1 23.67 230 LEU B C 1
ATOM 3674 O O . LEU B 1 230 ? -31.25 14.719 2.236 1 23.67 230 LEU B O 1
ATOM 3678 N N . PRO B 1 231 ? -33.375 15.344 2.396 1 23.78 231 PRO B N 1
ATOM 3679 C CA . PRO B 1 231 ? -33.719 15.609 0.997 1 23.78 231 PRO B CA 1
ATOM 3680 C C . PRO B 1 231 ? -32.906 16.734 0.389 1 23.78 231 PRO B C 1
ATOM 3682 O O . PRO B 1 231 ? -32.531 17.688 1.088 1 23.78 231 PRO B O 1
ATOM 3685 N N . LEU B 1 232 ? -32.094 16.438 -0.643 1 25.34 232 LEU B N 1
ATOM 3686 C CA . LEU B 1 232 ? -31.281 17.344 -1.437 1 25.34 232 LEU B CA 1
ATOM 3687 C C . LEU B 1 232 ? -32.125 18.469 -2.027 1 25.34 232 LEU B C 1
ATOM 3689 O O . LEU B 1 232 ? -32.906 18.25 -2.93 1 25.34 232 LEU B O 1
ATOM 3693 N N . ARG B 1 233 ? -32.594 19.484 -1.213 1 24.19 233 ARG B N 1
ATOM 3694 C CA . ARG B 1 233 ? -33.25 20.625 -1.863 1 24.19 233 ARG B CA 1
ATOM 3695 C C . ARG B 1 233 ? -32.344 21.234 -2.922 1 24.19 233 ARG B C 1
ATOM 3697 O O . ARG B 1 233 ? -31.125 21.281 -2.754 1 24.19 233 ARG B O 1
ATOM 3704 N N . LYS B 1 234 ? -33.062 21.812 -4.035 1 25.09 234 LYS B N 1
ATOM 3705 C CA . LYS B 1 234 ? -32.75 22.344 -5.359 1 25.09 234 LYS B CA 1
ATOM 3706 C C . LYS B 1 234 ? -31.609 23.344 -5.301 1 25.09 234 LYS B C 1
ATOM 3708 O O . LYS B 1 234 ? -31.234 23.812 -4.219 1 25.09 234 LYS B O 1
ATOM 3713 N N . ARG B 1 235 ? -31.766 24.656 -6.184 1 24.67 235 ARG B N 1
ATOM 3714 C CA . ARG B 1 235 ? -31.203 25.297 -7.367 1 24.67 235 ARG B CA 1
ATOM 3715 C C . ARG B 1 235 ? -30.188 26.375 -6.977 1 24.67 235 ARG B C 1
ATOM 3717 O O . ARG B 1 235 ? -29.281 26.688 -7.742 1 24.67 235 ARG B O 1
ATOM 3724 N N . HIS B 1 236 ? -30.547 27.469 -6.191 1 24.94 236 HIS B N 1
ATOM 3725 C CA . HIS B 1 236 ? -30.094 28.781 -6.641 1 24.94 236 HIS B CA 1
ATOM 3726 C C . HIS B 1 236 ? -28.594 28.938 -6.469 1 24.94 236 HIS B C 1
ATOM 3728 O O . HIS B 1 236 ? -28.031 28.531 -5.445 1 24.94 236 HIS B O 1
ATOM 3734 N N . ARG B 1 237 ? -27.906 29.109 -7.734 1 28.7 237 ARG B N 1
ATOM 3735 C CA . ARG B 1 237 ? -26.484 29.125 -8.023 1 28.7 237 ARG B CA 1
ATOM 3736 C C . ARG B 1 237 ? -25.781 30.266 -7.277 1 28.7 237 ARG B C 1
ATOM 3738 O O . ARG B 1 237 ? -25.75 31.391 -7.766 1 28.7 237 ARG B O 1
ATOM 3745 N N . PRO B 1 238 ? -26.328 30.625 -6.023 1 26.89 238 PRO B N 1
ATOM 3746 C CA . PRO B 1 238 ? -25.781 31.922 -5.613 1 26.89 238 PRO B CA 1
ATOM 3747 C C . PRO B 1 238 ? -24.297 32.062 -5.953 1 26.89 238 PRO B C 1
ATOM 3749 O O . PRO B 1 238 ? -23.594 31.078 -6.156 1 26.89 238 PRO B O 1
ATOM 3752 N N . PRO B 1 239 ? -23.859 33.406 -6.191 1 29.09 239 PRO B N 1
ATOM 3753 C CA . PRO B 1 239 ? -22.531 33.938 -6.539 1 29.09 239 PRO B CA 1
ATOM 3754 C C . PRO B 1 239 ? -21.406 33.125 -5.906 1 29.09 239 PRO B C 1
ATOM 3756 O O . PRO B 1 239 ? -21.609 32.469 -4.898 1 29.09 239 PRO B O 1
ATOM 3759 N N . LEU B 1 240 ? -20.375 33 -6.836 1 28.19 240 LEU B N 1
ATOM 3760 C CA . LEU B 1 240 ? -19.141 32.219 -6.742 1 28.19 240 LEU B CA 1
ATOM 3761 C C . LEU B 1 240 ? -18.438 32.5 -5.418 1 28.19 240 LEU B C 1
ATOM 3763 O O . LEU B 1 240 ? -17.812 33.531 -5.242 1 28.19 240 LEU B O 1
ATOM 3767 N N . LYS B 1 241 ? -19.312 32.438 -4.367 1 27.55 241 LYS B N 1
ATOM 3768 C CA . LYS B 1 241 ? -18.766 32.781 -3.061 1 27.55 241 LYS B CA 1
ATOM 3769 C C . LYS B 1 241 ? -17.453 32.031 -2.807 1 27.55 241 LYS B C 1
ATOM 3771 O O . LYS B 1 241 ? -17.375 30.812 -2.932 1 27.55 241 LYS B O 1
ATOM 3776 N N . ARG B 1 242 ? -16.375 32.812 -3.043 1 28.47 242 ARG B N 1
ATOM 3777 C CA . ARG B 1 242 ? -14.922 32.625 -2.953 1 28.47 242 ARG B CA 1
ATOM 3778 C C . ARG B 1 242 ? -14.531 31.969 -1.629 1 28.47 242 ARG B C 1
ATOM 3780 O O . ARG B 1 242 ? -14.648 32.594 -0.571 1 28.47 242 ARG B O 1
ATOM 3787 N N . TRP B 1 243 ? -14.336 30.688 -1.487 1 26.83 243 TRP B N 1
ATOM 3788 C CA . TRP B 1 243 ? -14.266 30.047 -0.177 1 26.83 243 TRP B CA 1
ATOM 3789 C C . TRP B 1 243 ? -12.883 30.234 0.445 1 26.83 243 TRP B C 1
ATOM 3791 O O . TRP B 1 243 ? -11.898 30.453 -0.265 1 26.83 243 TRP B O 1
ATOM 3801 N N . ARG B 1 244 ? -12.648 30.984 1.732 1 31.72 244 ARG B N 1
ATOM 3802 C CA . ARG B 1 244 ? -11.82 30.75 2.91 1 31.72 244 ARG B CA 1
ATOM 3803 C C . ARG B 1 244 ? -11.711 29.25 3.203 1 31.72 244 ARG B C 1
ATOM 3805 O O . ARG B 1 244 ? -12.719 28.547 3.262 1 31.72 244 ARG B O 1
ATOM 3812 N N . ILE B 1 245 ? -10.219 28.531 3.25 1 39.59 245 ILE B N 1
ATOM 3813 C CA . ILE B 1 245 ? -9.852 27.703 4.395 1 39.59 245 ILE B CA 1
ATOM 3814 C C . ILE B 1 245 ? -8.797 28.422 5.23 1 39.59 245 ILE B C 1
ATOM 3816 O O . ILE B 1 245 ? -7.883 29.047 4.684 1 39.59 245 ILE B O 1
ATOM 3820 N N . SER B 1 246 ? -8.414 28.406 6.746 1 38.38 246 SER B N 1
ATOM 3821 C CA . SER B 1 246 ? -7.633 29.391 7.5 1 38.38 246 SER B CA 1
ATOM 3822 C C . SER B 1 246 ? -6.262 28.844 7.871 1 38.38 246 SER B C 1
ATOM 3824 O O . SER B 1 246 ? -6.16 27.844 8.586 1 38.38 246 SER B O 1
ATOM 3826 N N . ILE B 1 247 ? -5.266 28.984 7.445 1 35.38 247 ILE B N 1
ATOM 3827 C CA . ILE B 1 247 ? -3.92 28.562 7.832 1 35.38 247 ILE B CA 1
ATOM 3828 C C . ILE B 1 247 ? -3.176 29.75 8.461 1 35.38 247 ILE B C 1
ATOM 3830 O O . ILE B 1 247 ? -2.133 29.562 9.086 1 35.38 247 ILE B O 1
ATOM 3834 N N . ARG B 1 248 ? -3.092 30.938 9.172 1 27.45 248 ARG B N 1
ATOM 3835 C CA . ARG B 1 248 ? -2.234 32.031 9.656 1 27.45 248 ARG B CA 1
ATOM 3836 C C . ARG B 1 248 ? -1.542 31.625 10.961 1 27.45 248 ARG B C 1
ATOM 3838 O O . ARG B 1 248 ? -2.115 30.906 11.781 1 27.45 248 ARG B O 1
ATOM 3845 N N . THR B 1 249 ? -0.208 32.438 10.672 1 23.05 249 THR B N 1
ATOM 3846 C CA . THR B 1 249 ? 1.139 33 10.695 1 23.05 249 THR B CA 1
ATOM 3847 C C . THR B 1 249 ? 1.313 33.938 11.891 1 23.05 249 THR B C 1
ATOM 3849 O O . THR B 1 249 ? 0.545 34.906 12.055 1 23.05 249 THR B O 1
ATOM 3852 N N . PRO B 1 250 ? 2.184 33.531 12.812 1 25.14 250 PRO B N 1
ATOM 3853 C CA . PRO B 1 250 ? 2.404 34.781 13.523 1 25.14 250 PRO B CA 1
ATOM 3854 C C . PRO B 1 250 ? 3 35.875 12.633 1 25.14 250 PRO B C 1
ATOM 3856 O O . PRO B 1 250 ? 3.719 35.594 11.68 1 25.14 250 PRO B O 1
#

Radius of gyration: 24.16 Å; Cα contacts (8 Å, |Δi|>4): 910; chains: 2; bounding box: 71×71×52 Å

Secondary structure (DSSP, 8-state):
--SSS--S---------BTTB-EEEEE--TTSSHHHHHHHHHHHHHHHHHTPPPSSS---------EEEE------GGGS--HHHHHHHHHHHHHHH--TT-EEEEESTTTTS-HHHHHHHHHHHHHIIIIII--EEEEE-S-GGGGGHHHHSTTEEEEEEEEEEETTEEEEEEEEEES--S---HHHHHHHHT--HHHHHHHHHHHHHHHHHSGGGGGG---GGG----------S-------------/--SSS--S---------BTTB-EEEEE--TTSSHHHHHHHHHHHHHHHHHTPPPSSS-EE------EEEE------GGGS--HHHHHHHHHHHHHHH--TT-EEEEESTTTTS-HHHHHHHHHHHHHIIIIII--EEEEE-S-GGGGGHHHHSTTEEEEEEEEEEETTEEEEEEEEEES--S---HHHHHHHHT--HHHHHHHHHHHHHHHHHSGGGGGG---GGG------------------EE----

InterPro domains:
  IPR000432 DNA mismatch repair protein MutS, C-terminal [PF00488] (24-211)
  IPR000432 DNA mismatch repair protein MutS, C-terminal [PS00486] (102-118)
  IPR000432 DNA mismatch repair protein MutS, C-terminal [SM00534] (21-208)
  IPR027417 P-loop containing nucleoside triphosphate hydrolase [G3DSA:3.40.50.300] (1-237)
  IPR027417 P-loop containing nucleoside triphosphate hydrolase [SSF52540] (2-212)
  IPR045076 DNA mismatch repair MutS [PTHR11361] (4-213)

Organism: NCBI:txid59203